Protein AF-M3A5V6-F1 (afdb_monomer)

Organism: NCBI:txid1244869

Mean predicted aligned error: 16.41 Å

pLDDT: mean 82.54, std 15.0, range [31.88, 97.88]

Sequence (691 aa):
MFAASHLSPSMDRTQSDDSEMDRLRGLFRLDDADAKRLGRLAAPLAATLPPSDHGLGRLLAGGLDAEALLRAREYGTALAARGIRARDVLAEQTATMESALRAVLAAHRIAPRAADDMASVLRAGMLHLDATLEAQTEAGLGRQNRSDLLDLTDMLEREIVGAVDVIGAQAQRLSSGAEQLDEVAERMRAMAGSVSASAVNTAEDVQTVAGATEELEVSSREIAHQVVQATELTGEATTKAGDASSRVGGLASISTDIRAALDLISRIAGQTRMLALNATIEAARAGEMGRGFAVVASEVKGLAQQTEHATGTISGQAQAIRQATEGVTGMVDSVGAIIGSINVIAGHVAAATEQQRAATAEITRSAARAAQCTREVASNANQVLAEAGTTTEIATRVKDLSQVVGRDIRDLHRRISVILRSSVVGDRRDSDRYPCAIGFQAMIGGQRVDGRTADLSPTGALLAMTVPAGTAPFEVRLDGIGTLRARVVTGSALGTHAAFEAPDEAASRAIAAAIAAEHGRDELFIQAARGAAARVSKAFEEALAACALDEADLFDVDYQPIAGSDPLQHLARFTPFAERAVPPLVEPARQADKRIVFCIAVDRNGYAPTHNPEFSQPQRPGEPEWNIAHCRNRRIFDDPAGLLAARNTKAHFIQLYNRDMGGQKVLLKEVDAPIQVRGRHWGAIRLALRQ

Solvent-accessible surface area (backbone atoms only — not comparable to full-atom values): 35304 Å² total; per-residue (Å²): 143,76,90,78,88,83,81,78,84,80,89,79,84,49,79,66,55,58,59,48,50,54,48,57,52,47,75,67,56,78,48,74,64,39,31,51,45,35,50,69,40,11,63,64,35,50,76,73,43,70,91,84,47,77,50,61,54,39,35,49,37,69,25,70,49,75,68,45,51,51,44,25,27,53,43,17,40,53,39,40,76,68,69,52,52,68,61,63,56,46,54,54,47,51,55,46,49,53,52,44,46,53,38,43,56,72,72,40,96,52,61,62,60,32,46,57,48,42,52,39,54,50,54,51,49,52,52,40,46,51,39,22,47,51,34,24,37,77,69,68,62,41,85,84,43,58,69,56,42,44,57,51,48,54,49,51,53,50,53,51,51,51,52,45,51,54,51,43,54,48,27,50,50,44,31,54,50,17,54,52,42,33,54,51,21,52,54,44,35,55,50,23,53,50,50,32,53,52,25,54,54,51,41,52,52,34,52,51,52,44,54,54,40,53,54,50,50,53,51,40,53,51,50,50,50,52,41,53,54,51,50,52,54,44,53,53,50,49,52,53,42,51,54,51,45,55,52,42,53,50,50,41,50,52,32,52,52,51,42,58,52,36,56,51,50,34,51,51,21,53,50,45,28,51,53,18,48,53,43,30,53,52,17,60,71,53,46,85,84,15,51,70,53,27,52,53,20,48,50,49,25,50,53,19,50,51,47,35,51,51,36,52,55,51,43,54,50,33,51,52,51,37,54,51,37,56,55,51,44,55,51,42,54,50,51,47,54,52,46,55,52,50,52,55,51,41,52,53,50,49,54,51,41,53,53,49,49,56,50,42,55,51,48,47,55,48,34,54,52,50,43,50,53,31,51,50,52,32,51,50,22,54,49,46,37,51,53,25,51,53,41,36,55,50,19,49,54,45,32,55,51,22,51,52,32,46,48,53,42,54,52,49,52,52,54,49,60,41,54,49,46,69,32,88,63,42,42,88,66,97,59,77,58,43,63,39,76,44,45,33,42,29,49,59,97,88,39,84,45,77,53,36,27,50,24,39,33,87,56,29,35,29,35,56,44,87,63,69,87,87,54,73,72,29,52,37,34,35,64,90,44,46,77,42,45,30,32,73,74,50,76,52,101,71,18,19,34,29,37,47,60,79,71,51,74,68,41,45,52,28,43,50,51,52,49,50,54,51,48,63,70,41,44,68,53,48,50,29,21,39,51,24,11,53,46,46,21,50,54,50,45,52,29,47,74,68,68,76,40,54,72,70,36,70,68,47,80,74,62,45,71,44,84,93,47,52,66,67,29,40,44,39,76,34,27,73,55,42,52,68,59,43,57,77,43,26,44,65,41,29,65,71,42,92,48,37,74,41,32,35,56,24,31,46,66,15,38,15,51,38,43,52,72,86,25,46,43,84,75,51,90,95,38,50,38,60,15,46,48,25,37,50,28,22,24,65,36,70,49,68,65,41,31,49,45,11,57,40,80,50,86,55,50,58,44,71,46,72,45,68,42,44,94,48,72,46,71,30,38,36,31,21,7,41,20,49,45,94,90,33,72,52,12,11,20,46,30,31,26,60,121

InterPro domains:
  IPR004089 Methyl-accepting chemotaxis protein (MCP) signalling domain [PF00015] (238-404)
  IPR004089 Methyl-accepting chemotaxis protein (MCP) signalling domain [PS50111] (170-392)
  IPR004089 Methyl-accepting chemotaxis protein (MCP) signalling domain [SM00283] (173-413)
  IPR009875 PilZ domain [PF07238] (427-513)

Secondary structure (DSSP, 8-state):
-------PPP----HHHHHHHHHHHHHH---HHHHHHHHHHHHHHHHHS-TT-SSHHHHHHH---HHHHHHHHHHHHHHHHTT--HHHHHHHHHHHHHHHHHHHHHH-SSHHHHHHHHHHHHHHHHHHHHHHHHHHHHTT-GGG-HHHHHHHHHHHHHHHHHHHHHHHHHHHHHHHHHHHHHHHHHHHHHHHHHHHHHHHHHHHHHHHHHHHHHHHHHHHHHHHHHHHHHHHHHHHHHHHHHHHHHHHHHHHHHHHHHHHHHHHHHHHHHHHHHHHHHHHHHHHHTGGGGHHHHHHHHHHHHHHHHHHHHHHHHHHHHHHHHHHHHHHHHHHHHHHHHHHHHHHHHHHHHHHHHHHHHHHHHHHHHHHHHHHHHHHHHHHHHHHHHHHHHHHHHHHHHHHHHHHHHHHHHHHHHHHHHHHHHSTTT---SSPPEE---EEEEEETTEEEEEEEEEEETTEEEESS---TTPPPEEEEETTTEEEEEEEEEEETTEEEEEESS--HHHHHHHHHHHHHHHHHHHHHHHHHHHHHHHHHHHHHHHHHTTSS-HHHHT----EE-TT-SSPPEE-TTHHHHHHHHHHHHHHHHTS-TTEEEEEEEETT-EES---GGGBPPPPTT-HHHHHHHB-TTEE--SHHHHHHHH--SS-EEEEEEEE-SS-EEEEEEEEEEEEETTEEEEEEEEEE--

Radius of gyration: 63.69 Å; Cα contacts (8 Å, |Δi|>4): 957; chains: 1; bounding box: 136×67×195 Å

Structure (mmCIF, N/CA/C/O backbone):
data_AF-M3A5V6-F1
#
_entry.id   AF-M3A5V6-F1
#
loop_
_atom_site.group_PDB
_atom_site.id
_atom_site.type_symbol
_atom_site.label_atom_id
_atom_site.label_alt_id
_atom_site.label_comp_id
_atom_site.label_asym_id
_atom_site.label_entity_id
_atom_site.label_seq_id
_atom_site.pdbx_PDB_ins_code
_atom_site.Cartn_x
_atom_site.Cartn_y
_atom_site.Cartn_z
_atom_site.occupancy
_atom_site.B_iso_or_equiv
_atom_site.auth_seq_id
_atom_site.auth_comp_id
_atom_site.auth_asym_id
_atom_site.auth_atom_id
_atom_site.pdbx_PDB_model_num
ATOM 1 N N . MET A 1 1 ? -1.815 6.820 -54.675 1.00 32.03 1 MET A N 1
ATOM 2 C CA . MET A 1 1 ? -2.778 5.815 -55.189 1.00 32.03 1 MET A CA 1
ATOM 3 C C . MET A 1 1 ? -2.616 5.712 -56.709 1.00 32.03 1 MET A C 1
ATOM 5 O O . MET A 1 1 ? -3.412 6.262 -57.459 1.00 32.03 1 MET A O 1
ATOM 9 N N . PHE A 1 2 ? -1.534 5.076 -57.170 1.00 38.47 2 PHE A N 1
ATOM 10 C CA . PHE A 1 2 ? -1.257 4.855 -58.594 1.00 38.47 2 PHE A CA 1
ATOM 11 C C . PHE A 1 2 ? -1.253 3.345 -58.860 1.00 38.47 2 PHE A C 1
ATOM 13 O O . PHE A 1 2 ? -0.515 2.603 -58.224 1.00 38.47 2 PHE A O 1
ATOM 20 N N . ALA A 1 3 ? -2.124 2.878 -59.756 1.00 34.66 3 ALA A N 1
ATOM 21 C CA . ALA A 1 3 ? -2.307 1.455 -60.028 1.00 34.66 3 ALA A CA 1
ATOM 22 C C . ALA A 1 3 ? -1.118 0.873 -60.821 1.00 34.66 3 ALA A C 1
ATOM 24 O O . ALA A 1 3 ? -0.911 1.178 -62.001 1.00 34.66 3 ALA A O 1
ATOM 25 N N . ALA A 1 4 ? -0.350 0.006 -60.162 1.00 38.19 4 ALA A N 1
ATOM 26 C CA . ALA A 1 4 ? 0.637 -0.892 -60.755 1.00 38.19 4 ALA A CA 1
ATOM 27 C C . ALA A 1 4 ? 0.049 -2.313 -60.833 1.00 38.19 4 ALA A C 1
ATOM 29 O O . ALA A 1 4 ? 0.517 -3.230 -60.176 1.00 38.19 4 ALA A O 1
ATOM 30 N N . SER A 1 5 ? -1.030 -2.503 -61.597 1.00 31.91 5 SER A N 1
ATOM 31 C CA . SER A 1 5 ? -1.817 -3.747 -61.562 1.00 31.91 5 SER A CA 1
ATOM 32 C C . SER A 1 5 ? -1.238 -4.932 -62.351 1.00 31.91 5 SER A C 1
ATOM 34 O O . SER A 1 5 ? -1.852 -5.993 -62.348 1.00 31.91 5 SER A O 1
ATOM 36 N N . HIS A 1 6 ? -0.075 -4.812 -63.002 1.00 35.88 6 HIS A N 1
ATOM 37 C CA . HIS A 1 6 ? 0.498 -5.899 -63.810 1.00 35.88 6 HIS A CA 1
ATOM 38 C C . HIS A 1 6 ? 2.034 -5.899 -63.793 1.00 35.88 6 HIS A C 1
ATOM 40 O O . HIS A 1 6 ? 2.667 -5.401 -64.718 1.00 35.88 6 HIS A O 1
ATOM 46 N N . LEU A 1 7 ? 2.641 -6.476 -62.755 1.00 39.06 7 LEU A N 1
ATOM 47 C CA . LEU A 1 7 ? 4.048 -6.892 -62.766 1.00 39.06 7 LEU A CA 1
ATOM 48 C C . LEU A 1 7 ? 4.104 -8.340 -62.260 1.00 39.06 7 LEU A C 1
ATOM 50 O O . LEU A 1 7 ? 3.813 -8.607 -61.097 1.00 39.06 7 LEU A O 1
ATOM 54 N N . SER A 1 8 ? 4.385 -9.280 -63.165 1.00 31.88 8 SER A N 1
ATOM 55 C CA . SER A 1 8 ? 4.759 -10.660 -62.824 1.00 31.88 8 SER A CA 1
ATOM 56 C C . SER A 1 8 ? 6.288 -10.751 -62.822 1.00 31.88 8 SER A C 1
ATOM 58 O O . SER A 1 8 ? 6.895 -10.175 -63.726 1.00 31.88 8 SER A O 1
ATOM 60 N N . PRO A 1 9 ? 6.918 -11.438 -61.855 1.00 34.66 9 PRO A N 1
ATOM 61 C CA . PRO A 1 9 ? 8.373 -11.516 -61.782 1.00 34.66 9 PRO A CA 1
ATOM 62 C C . PRO A 1 9 ? 8.906 -12.389 -62.927 1.00 34.66 9 PRO A C 1
ATOM 64 O O . PRO A 1 9 ? 8.460 -13.525 -63.101 1.00 34.66 9 PRO A O 1
ATOM 67 N N . SER A 1 10 ? 9.852 -11.882 -63.722 1.00 35.75 10 SER A N 1
ATOM 68 C CA . SER A 1 10 ? 10.621 -12.735 -64.634 1.00 35.75 10 SER A CA 1
ATOM 69 C C . SER A 1 10 ? 11.684 -13.486 -63.831 1.00 35.75 10 SER A C 1
ATOM 71 O O . SER A 1 10 ? 12.534 -12.866 -63.203 1.00 35.75 10 SER A O 1
ATOM 73 N N . MET A 1 11 ? 11.628 -14.819 -63.849 1.00 36.47 11 MET A N 1
ATOM 74 C CA . MET A 1 11 ? 12.446 -15.733 -63.036 1.00 36.47 11 MET A CA 1
ATOM 75 C C . MET A 1 11 ? 13.887 -15.976 -63.539 1.00 36.47 11 MET A C 1
ATOM 77 O O . MET A 1 11 ? 14.458 -17.017 -63.225 1.00 36.47 11 MET A O 1
ATOM 81 N N . ASP A 1 12 ? 14.504 -15.061 -64.289 1.00 38.72 12 ASP A N 1
ATOM 82 C CA . ASP A 1 12 ? 15.892 -15.251 -64.748 1.00 38.72 12 ASP A CA 1
ATOM 83 C C . ASP A 1 12 ? 16.869 -14.521 -63.816 1.00 38.72 12 ASP A C 1
ATOM 85 O O . ASP A 1 12 ? 17.119 -13.327 -63.959 1.00 38.72 12 ASP A O 1
ATOM 89 N N . ARG A 1 13 ? 17.392 -15.245 -62.815 1.00 40.81 13 ARG A N 1
ATOM 90 C CA . ARG A 1 13 ? 18.435 -14.744 -61.906 1.00 40.81 13 ARG A CA 1
ATOM 91 C C . ARG A 1 13 ? 19.774 -14.686 -62.630 1.00 40.81 13 ARG A C 1
ATOM 93 O O . ARG A 1 13 ? 20.259 -15.712 -63.110 1.00 40.81 13 ARG A O 1
ATOM 100 N N . THR A 1 14 ? 20.406 -13.518 -62.659 1.00 46.66 14 THR A N 1
ATOM 101 C CA . THR A 1 14 ? 21.767 -13.368 -63.181 1.00 46.66 14 THR A CA 1
ATOM 102 C C . THR A 1 14 ? 22.806 -13.430 -62.057 1.00 46.66 14 THR A C 1
ATOM 104 O O . THR A 1 14 ? 22.528 -13.139 -60.899 1.00 46.66 14 THR A O 1
ATOM 107 N N . GLN A 1 15 ? 24.054 -13.761 -62.397 1.00 37.62 15 GLN A N 1
ATOM 108 C CA . GLN A 1 15 ? 25.184 -13.768 -61.451 1.00 37.62 15 GLN A CA 1
ATOM 109 C C . GLN A 1 15 ? 25.490 -12.365 -60.871 1.00 37.62 15 GLN A C 1
ATOM 111 O O . GLN A 1 15 ? 26.105 -12.248 -59.812 1.00 37.62 15 GLN A O 1
ATOM 116 N N . SER A 1 16 ? 25.038 -11.306 -61.560 1.00 43.50 16 SER A N 1
ATOM 117 C CA . SER A 1 16 ? 25.067 -9.914 -61.093 1.00 43.50 16 SER A CA 1
ATOM 118 C C . SER A 1 16 ? 24.072 -9.682 -59.954 1.00 43.50 16 SER A C 1
ATOM 120 O O . SER A 1 16 ? 24.406 -9.000 -58.988 1.00 43.50 16 SER A O 1
ATOM 122 N N . ASP A 1 17 ? 22.890 -10.305 -60.024 1.00 43.22 17 ASP A N 1
ATOM 123 C CA . ASP A 1 17 ? 21.833 -10.145 -59.020 1.00 43.22 17 ASP A CA 1
ATOM 124 C C . ASP A 1 17 ? 22.229 -10.757 -57.670 1.00 43.22 17 ASP A C 1
ATOM 126 O O . ASP A 1 17 ? 21.975 -10.152 -56.631 1.00 43.22 17 ASP A O 1
ATOM 130 N N . ASP A 1 18 ? 22.920 -11.905 -57.663 1.00 44.09 18 ASP A N 1
ATOM 131 C CA . ASP A 1 18 ? 23.389 -12.568 -56.432 1.00 44.09 18 ASP A CA 1
ATOM 132 C C . ASP A 1 18 ? 24.517 -11.779 -55.729 1.00 44.09 18 ASP A C 1
ATOM 134 O O . ASP A 1 18 ? 24.504 -11.608 -54.507 1.00 44.09 18 ASP A O 1
ATOM 138 N N . SER A 1 19 ? 25.465 -11.231 -56.499 1.00 45.81 19 SER A N 1
ATOM 139 C CA . SER A 1 19 ? 26.539 -10.354 -55.998 1.00 45.81 19 SER A CA 1
ATOM 140 C C . SER A 1 19 ? 25.994 -9.065 -55.379 1.00 45.81 19 SER A C 1
ATOM 142 O O . SER A 1 19 ? 26.553 -8.528 -54.418 1.00 45.81 19 SER A O 1
ATOM 144 N N . GLU A 1 20 ? 24.934 -8.523 -55.964 1.00 42.81 20 GLU A N 1
ATOM 145 C CA . GLU A 1 20 ? 24.313 -7.280 -55.530 1.00 42.81 20 GLU A CA 1
ATOM 146 C C . GLU A 1 20 ? 23.364 -7.507 -54.346 1.00 42.81 20 GLU A C 1
ATOM 148 O O . GLU A 1 20 ? 23.308 -6.686 -53.426 1.00 42.81 20 GLU A O 1
ATOM 153 N N . MET A 1 21 ? 22.732 -8.683 -54.284 1.00 47.31 21 MET A N 1
ATOM 154 C CA . MET A 1 21 ? 22.006 -9.181 -53.116 1.00 47.31 21 MET A CA 1
ATOM 155 C C . MET A 1 21 ? 22.891 -9.231 -51.868 1.00 47.31 21 MET A C 1
ATOM 157 O O . MET A 1 21 ? 22.481 -8.763 -50.804 1.00 47.31 21 MET A O 1
ATOM 161 N N . ASP A 1 22 ? 24.105 -9.770 -51.976 1.00 48.66 22 ASP A N 1
ATOM 162 C CA . ASP A 1 22 ? 25.028 -9.852 -50.840 1.00 48.66 22 ASP A CA 1
ATOM 163 C C . ASP A 1 22 ? 25.586 -8.478 -50.436 1.00 48.66 22 ASP A C 1
ATOM 165 O O . ASP A 1 22 ? 25.797 -8.219 -49.244 1.00 48.66 22 ASP A O 1
ATOM 169 N N . ARG A 1 23 ? 25.713 -7.545 -51.391 1.00 52.69 23 ARG A N 1
ATOM 170 C CA . ARG A 1 23 ? 26.047 -6.136 -51.125 1.00 52.69 23 ARG A CA 1
ATOM 171 C C . ARG A 1 23 ? 24.932 -5.418 -50.355 1.00 52.69 23 ARG A C 1
ATOM 173 O O . ARG A 1 23 ? 25.220 -4.809 -49.323 1.00 52.69 23 ARG A O 1
ATOM 180 N N . LEU A 1 24 ? 23.675 -5.520 -50.797 1.00 43.88 24 LEU A N 1
ATOM 181 C CA . LEU A 1 24 ? 22.514 -4.892 -50.142 1.00 43.88 24 LEU A CA 1
ATOM 182 C C . LEU A 1 24 ? 22.230 -5.504 -48.758 1.00 43.88 24 LEU A C 1
ATOM 184 O O . LEU A 1 24 ? 21.986 -4.775 -47.793 1.00 43.88 24 LEU A O 1
ATOM 188 N N . ARG A 1 25 ? 22.373 -6.830 -48.613 1.00 48.84 25 ARG A N 1
ATOM 189 C CA . ARG A 1 25 ? 22.355 -7.522 -47.307 1.00 48.84 25 ARG A CA 1
ATOM 190 C C . ARG A 1 25 ? 23.464 -7.025 -46.376 1.00 48.84 25 ARG A C 1
ATOM 192 O O . ARG A 1 25 ? 23.258 -6.903 -45.166 1.00 48.84 25 ARG A O 1
ATOM 199 N N . GLY A 1 26 ? 24.646 -6.747 -46.925 1.00 45.19 26 GLY A N 1
ATOM 200 C CA . GLY A 1 26 ? 25.804 -6.246 -46.189 1.00 45.19 26 GLY A CA 1
ATOM 201 C C . GLY A 1 26 ? 25.651 -4.805 -45.696 1.00 45.19 26 GLY A C 1
ATOM 202 O O . GLY A 1 26 ? 26.044 -4.517 -44.563 1.00 45.19 26 GLY A O 1
ATOM 203 N N . LEU A 1 27 ? 25.060 -3.926 -46.512 1.00 42.84 27 LEU A N 1
ATOM 204 C CA . LEU A 1 27 ? 25.004 -2.483 -46.257 1.00 42.84 27 LEU A CA 1
ATOM 205 C C . LEU A 1 27 ? 24.099 -2.108 -45.069 1.00 42.84 27 LEU A C 1
ATOM 207 O O . LEU A 1 27 ? 24.446 -1.211 -44.304 1.00 42.84 27 LEU A O 1
ATOM 211 N N . PHE A 1 28 ? 22.993 -2.827 -44.854 1.00 44.28 28 PHE A N 1
ATOM 212 C CA . PHE A 1 28 ? 21.975 -2.409 -43.878 1.00 44.28 28 PHE A CA 1
ATOM 213 C C . PHE A 1 28 ? 21.583 -3.449 -42.828 1.00 44.28 28 PHE A C 1
ATOM 215 O O . PHE A 1 28 ? 20.774 -3.112 -41.972 1.00 44.28 28 PHE A O 1
ATOM 222 N N . ARG A 1 29 ? 22.157 -4.668 -42.875 1.00 48.62 29 ARG A N 1
ATOM 223 C CA . ARG A 1 29 ? 21.775 -5.862 -42.083 1.00 48.62 29 ARG A CA 1
ATOM 224 C C . ARG A 1 29 ? 20.543 -5.695 -41.196 1.00 48.62 29 ARG A C 1
ATOM 226 O O . ARG A 1 29 ? 20.648 -5.265 -40.047 1.00 48.62 29 ARG A O 1
ATOM 233 N N . LEU A 1 30 ? 19.438 -6.197 -41.713 1.00 50.69 30 LEU A N 1
ATOM 234 C CA . LEU A 1 30 ? 18.385 -6.748 -40.882 1.00 50.69 30 LEU A CA 1
ATOM 235 C C . LEU A 1 30 ? 18.972 -7.990 -40.231 1.00 50.69 30 LEU A C 1
ATOM 237 O O . LEU A 1 30 ? 19.496 -8.864 -40.927 1.00 50.69 30 LEU A O 1
ATOM 241 N N . ASP A 1 31 ? 18.960 -8.035 -38.913 1.00 50.97 31 ASP A N 1
ATOM 242 C CA . ASP A 1 31 ? 19.251 -9.273 -38.211 1.00 50.97 31 ASP A CA 1
ATOM 243 C C . ASP A 1 31 ? 17.985 -10.150 -38.151 1.00 50.97 31 ASP A C 1
ATOM 245 O O . ASP A 1 31 ? 16.866 -9.721 -38.459 1.00 50.97 31 ASP A O 1
ATOM 249 N N . ASP A 1 32 ? 18.143 -11.411 -37.748 1.00 57.34 32 ASP A N 1
ATOM 250 C CA . ASP A 1 32 ? 17.003 -12.310 -37.536 1.00 57.34 32 ASP A CA 1
ATOM 251 C C . ASP A 1 32 ? 16.009 -11.746 -36.506 1.00 57.34 32 ASP A C 1
ATOM 253 O O . ASP A 1 32 ? 14.840 -12.142 -36.483 1.00 57.34 32 ASP A O 1
ATOM 257 N N . ALA A 1 33 ? 16.451 -10.837 -35.631 1.00 59.25 33 ALA A N 1
ATOM 258 C CA . ALA A 1 33 ? 15.593 -10.196 -34.649 1.00 59.25 33 ALA A CA 1
ATOM 259 C C . ALA A 1 33 ? 14.690 -9.135 -35.297 1.00 59.25 33 ALA A C 1
ATOM 261 O O . ALA A 1 33 ? 13.512 -9.088 -34.958 1.00 59.25 33 ALA A O 1
ATOM 262 N N . ASP A 1 34 ? 15.184 -8.353 -36.252 1.00 60.34 34 ASP A N 1
ATOM 263 C CA . ASP A 1 34 ? 14.432 -7.392 -37.057 1.00 60.34 34 ASP A CA 1
ATOM 264 C C . ASP A 1 34 ? 13.407 -8.116 -37.925 1.00 60.34 34 ASP A C 1
ATOM 266 O O . ASP A 1 34 ? 12.227 -7.762 -37.910 1.00 60.34 34 ASP A O 1
ATOM 270 N N . ALA A 1 35 ? 13.815 -9.196 -38.599 1.00 64.69 35 ALA A N 1
ATOM 271 C CA . ALA A 1 35 ? 12.905 -10.032 -39.379 1.00 64.69 35 ALA A CA 1
ATOM 272 C C . ALA A 1 35 ? 11.796 -10.640 -38.500 1.00 64.69 35 ALA A C 1
ATOM 274 O O . ALA A 1 35 ? 10.615 -10.588 -38.852 1.00 64.69 35 ALA A O 1
ATOM 275 N N . LYS A 1 36 ? 12.140 -11.151 -37.307 1.00 68.00 36 LYS A N 1
ATOM 276 C CA . LYS A 1 36 ? 11.154 -11.653 -36.331 1.00 68.00 36 LYS A CA 1
ATOM 277 C C . LYS A 1 36 ? 10.245 -10.548 -35.797 1.00 68.00 36 LYS A C 1
ATOM 279 O O . LYS A 1 36 ? 9.045 -10.777 -35.649 1.00 68.00 36 LYS A O 1
ATOM 284 N N . ARG A 1 37 ? 10.785 -9.368 -35.479 1.00 72.25 37 ARG A N 1
ATOM 285 C CA . ARG A 1 37 ? 10.015 -8.219 -34.977 1.00 72.25 37 ARG A CA 1
ATOM 286 C C . ARG A 1 37 ? 9.009 -7.753 -36.017 1.00 72.25 37 ARG A C 1
ATOM 288 O O . ARG A 1 37 ? 7.819 -7.713 -35.720 1.00 72.25 37 ARG A O 1
ATOM 295 N N . LEU A 1 38 ? 9.460 -7.527 -37.245 1.00 70.50 38 LEU A N 1
ATOM 296 C CA . LEU A 1 38 ? 8.605 -7.149 -38.367 1.00 70.50 38 LEU A CA 1
ATOM 297 C C . LEU A 1 38 ? 7.575 -8.233 -38.691 1.00 70.50 38 LEU A C 1
ATOM 299 O O . LEU A 1 38 ? 6.412 -7.912 -38.899 1.00 70.50 38 LEU A O 1
ATOM 303 N N . GLY A 1 39 ? 7.944 -9.514 -38.604 1.00 71.56 39 GLY A N 1
ATOM 304 C CA . GLY A 1 39 ? 6.996 -10.625 -38.723 1.00 71.56 39 GLY A CA 1
ATOM 305 C C . GLY A 1 39 ? 5.876 -10.593 -37.672 1.00 71.56 39 GLY A C 1
ATOM 306 O O . GLY A 1 39 ? 4.728 -10.890 -37.990 1.00 71.56 39 GLY A O 1
ATOM 307 N N . ARG A 1 40 ? 6.161 -10.173 -36.429 1.00 76.19 40 ARG A N 1
ATOM 308 C CA . ARG A 1 40 ? 5.119 -9.964 -35.398 1.00 76.19 40 ARG A CA 1
ATOM 309 C C . ARG A 1 40 ? 4.255 -8.736 -35.677 1.00 76.19 40 ARG A C 1
ATOM 311 O O . ARG A 1 40 ? 3.070 -8.739 -35.350 1.00 76.19 40 ARG A O 1
ATOM 318 N N . LEU A 1 41 ? 4.846 -7.694 -36.255 1.00 72.56 41 LEU A N 1
ATOM 319 C CA . LEU A 1 41 ? 4.162 -6.446 -36.594 1.00 72.56 41 LEU A CA 1
ATOM 320 C C . LEU A 1 41 ? 3.384 -6.534 -37.914 1.00 72.56 41 LEU A C 1
ATOM 322 O O . LEU A 1 41 ? 2.554 -5.671 -38.179 1.00 72.56 41 LEU A O 1
ATOM 326 N N . ALA A 1 42 ? 3.597 -7.580 -38.712 1.00 74.06 42 ALA A N 1
ATOM 327 C CA . ALA A 1 42 ? 2.987 -7.761 -40.024 1.00 74.06 42 ALA A CA 1
ATOM 328 C C . ALA A 1 42 ? 1.459 -7.602 -40.004 1.00 74.06 42 ALA A C 1
ATOM 330 O O . ALA A 1 42 ? 0.908 -6.858 -40.807 1.00 74.06 42 ALA A O 1
ATOM 331 N N . ALA A 1 43 ? 0.769 -8.240 -39.052 1.00 74.44 43 ALA A N 1
ATOM 332 C CA . ALA A 1 43 ? -0.687 -8.144 -38.923 1.00 74.44 43 ALA A CA 1
ATOM 333 C C . ALA A 1 43 ? -1.186 -6.732 -38.532 1.00 74.44 43 ALA A C 1
ATOM 335 O O . ALA A 1 43 ? -2.049 -6.205 -39.237 1.00 74.44 43 ALA A O 1
ATOM 336 N N . PRO A 1 44 ? -0.678 -6.083 -37.459 1.00 75.56 44 PRO A N 1
ATOM 337 C CA . PRO A 1 44 ? -1.098 -4.721 -37.122 1.00 75.56 44 PRO A CA 1
ATOM 338 C C . PRO A 1 44 ? -0.723 -3.688 -38.196 1.00 75.56 44 PRO A C 1
ATOM 340 O O . PRO A 1 44 ? -1.512 -2.776 -38.450 1.00 75.56 44 PRO A O 1
ATOM 343 N N . LEU A 1 45 ? 0.420 -3.852 -38.871 1.00 75.69 45 LEU A N 1
ATOM 344 C CA . LEU A 1 45 ? 0.837 -2.997 -39.986 1.00 75.69 45 LEU A CA 1
ATOM 345 C C . LEU A 1 45 ? -0.056 -3.202 -41.219 1.00 75.69 45 LEU A C 1
ATOM 347 O O . LEU A 1 45 ? -0.535 -2.230 -41.793 1.00 75.69 45 LEU A O 1
ATOM 351 N N . ALA A 1 46 ? -0.371 -4.444 -41.595 1.00 73.62 46 ALA A N 1
ATOM 352 C CA . ALA A 1 46 ? -1.260 -4.740 -42.723 1.00 73.62 46 ALA A CA 1
ATOM 353 C C . ALA A 1 46 ? -2.695 -4.220 -42.524 1.00 73.62 46 ALA A C 1
ATOM 355 O O . ALA A 1 46 ? -3.379 -3.919 -43.497 1.00 73.62 46 ALA A O 1
ATOM 356 N N . ALA A 1 47 ? -3.157 -4.103 -41.275 1.00 74.94 47 ALA A N 1
ATOM 357 C CA . ALA A 1 47 ? -4.478 -3.559 -40.956 1.00 74.94 47 ALA A CA 1
ATOM 358 C C . ALA A 1 47 ? -4.571 -2.031 -41.124 1.00 74.94 47 ALA A C 1
ATOM 360 O O . ALA A 1 47 ? -5.672 -1.492 -41.229 1.00 74.94 47 ALA A O 1
ATOM 361 N N . THR A 1 48 ? -3.434 -1.331 -41.113 1.00 72.06 48 THR A N 1
ATOM 362 C CA . THR A 1 48 ? -3.358 0.139 -41.177 1.00 72.06 48 THR A CA 1
ATOM 363 C C . THR A 1 48 ? -2.799 0.653 -42.500 1.00 72.06 48 THR A C 1
ATOM 365 O O . THR A 1 48 ? -3.177 1.739 -42.937 1.00 72.06 48 THR A O 1
ATOM 368 N N . LEU A 1 49 ? -1.924 -0.112 -43.150 1.00 71.19 49 LEU A N 1
ATOM 369 C CA . LEU A 1 49 ? -1.309 0.251 -44.422 1.00 71.19 49 LEU A CA 1
ATOM 370 C C . LEU A 1 49 ? -2.234 -0.087 -45.609 1.00 71.19 49 LEU A C 1
ATOM 372 O O . LEU A 1 49 ? -2.957 -1.084 -45.574 1.00 71.19 49 LEU A O 1
ATOM 376 N N . PRO A 1 50 ? -2.245 0.728 -46.680 1.00 61.22 50 PRO A N 1
ATOM 377 C CA . PRO A 1 50 ? -3.145 0.523 -47.811 1.00 61.22 50 PRO A CA 1
ATOM 378 C C . PRO A 1 50 ? -2.851 -0.800 -48.561 1.00 61.22 50 PRO A C 1
ATOM 380 O O . PRO A 1 50 ? -1.707 -1.052 -48.936 1.00 61.22 50 PRO A O 1
ATOM 383 N N . PRO A 1 51 ? -3.870 -1.629 -48.878 1.00 49.47 51 PRO A N 1
ATOM 384 C CA . PRO A 1 51 ? -3.694 -2.967 -49.469 1.00 49.47 51 PRO A CA 1
ATOM 385 C C . PRO A 1 51 ? -3.165 -2.971 -50.915 1.00 49.47 51 PRO A C 1
ATOM 387 O O . PRO A 1 51 ? -2.791 -4.018 -51.440 1.00 49.47 51 PRO A O 1
ATOM 390 N N . SER A 1 52 ? -3.141 -1.811 -51.575 1.00 47.41 52 SER A N 1
ATOM 391 C CA . SER A 1 52 ? -2.621 -1.618 -52.933 1.00 47.41 52 SER A CA 1
ATOM 392 C C . SER A 1 52 ? -1.118 -1.316 -52.989 1.00 47.41 52 SER A C 1
ATOM 394 O O . SER A 1 52 ? -0.611 -1.035 -54.071 1.00 47.41 52 SER A O 1
ATOM 396 N N . ASP A 1 53 ? -0.418 -1.305 -51.852 1.00 53.81 53 ASP A N 1
ATOM 397 C CA . ASP A 1 53 ? 0.991 -0.924 -51.797 1.00 53.81 53 ASP A CA 1
ATOM 398 C C . ASP A 1 53 ? 1.889 -2.031 -52.385 1.00 53.81 53 ASP A C 1
ATOM 400 O O . ASP A 1 53 ? 1.769 -3.218 -52.060 1.00 53.81 53 ASP A O 1
ATOM 404 N N . HIS A 1 54 ? 2.751 -1.662 -53.330 1.00 55.84 54 HIS A N 1
ATOM 405 C CA . HIS A 1 54 ? 3.760 -2.543 -53.931 1.00 55.84 54 HIS A CA 1
ATOM 406 C C . HIS A 1 54 ? 5.186 -2.145 -53.522 1.00 55.84 54 HIS A C 1
ATOM 408 O O . HIS A 1 54 ? 6.123 -2.837 -53.912 1.00 55.84 54 HIS A O 1
ATOM 414 N N . GLY A 1 55 ? 5.328 -1.087 -52.713 1.00 67.88 55 GLY A N 1
ATOM 415 C CA . GLY A 1 55 ? 6.581 -0.609 -52.141 1.00 67.88 55 GLY A CA 1
ATOM 416 C C . GLY A 1 55 ? 6.708 -0.946 -50.651 1.00 67.88 55 GLY A C 1
ATOM 417 O O . GLY A 1 55 ? 6.601 -2.106 -50.241 1.00 67.88 55 GLY A O 1
ATOM 418 N N . LEU A 1 56 ? 6.940 0.077 -49.821 1.00 69.50 56 LEU A N 1
ATOM 419 C CA . LEU A 1 56 ? 7.339 -0.075 -48.419 1.00 69.50 56 LEU A CA 1
ATOM 420 C C . LEU A 1 56 ? 6.294 -0.815 -47.568 1.00 69.50 56 LEU A C 1
ATOM 422 O O . LEU A 1 56 ? 6.661 -1.646 -46.739 1.00 69.50 56 LEU A O 1
ATOM 426 N N . GLY A 1 57 ? 4.996 -0.585 -47.775 1.00 68.12 57 GLY A N 1
ATOM 427 C CA . GLY A 1 57 ? 3.963 -1.225 -46.965 1.00 68.12 57 GLY A CA 1
ATOM 428 C C . GLY A 1 57 ? 3.878 -2.735 -47.175 1.00 68.12 57 GLY A C 1
ATOM 429 O O . GLY A 1 57 ? 3.619 -3.476 -46.227 1.00 68.12 57 GLY A O 1
ATOM 430 N N . ARG A 1 58 ? 4.198 -3.221 -48.381 1.00 71.38 5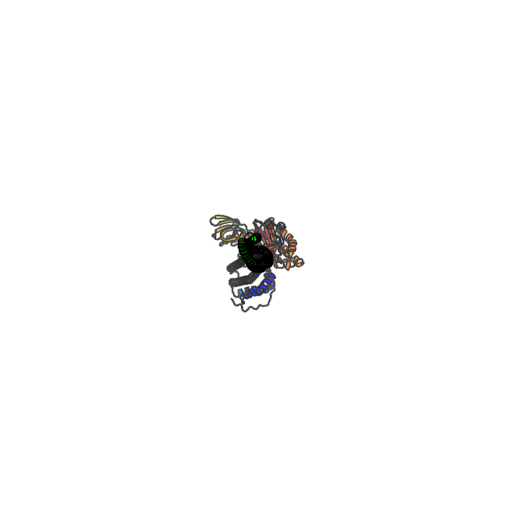8 ARG A N 1
ATOM 431 C CA . ARG A 1 58 ? 4.270 -4.660 -48.673 1.00 71.38 58 ARG A CA 1
ATOM 432 C C . ARG A 1 58 ? 5.482 -5.315 -48.020 1.00 71.38 58 ARG A C 1
ATOM 434 O O . ARG A 1 58 ? 5.384 -6.447 -47.560 1.00 71.38 58 ARG A O 1
ATOM 441 N N . LEU A 1 59 ? 6.598 -4.594 -47.958 1.00 71.19 59 LEU A N 1
ATOM 442 C CA . LEU A 1 59 ? 7.821 -5.022 -47.281 1.00 71.19 59 LEU A CA 1
ATOM 443 C C . LEU A 1 59 ? 7.627 -5.073 -45.754 1.00 71.19 59 LEU A C 1
ATOM 445 O O . LEU A 1 59 ? 8.028 -6.033 -45.102 1.00 71.19 59 LEU A O 1
ATOM 449 N N . LEU A 1 60 ? 6.922 -4.093 -45.189 1.00 71.62 60 LEU A N 1
ATOM 450 C CA . LEU A 1 60 ? 6.575 -4.060 -43.766 1.00 71.62 60 LEU A CA 1
ATOM 451 C C . LEU A 1 60 ? 5.531 -5.125 -43.371 1.00 71.62 60 LEU A C 1
ATOM 453 O O . LEU A 1 60 ? 5.620 -5.687 -42.282 1.00 71.62 60 LEU A O 1
ATOM 457 N N . ALA A 1 61 ? 4.568 -5.431 -44.247 1.00 66.94 61 ALA A N 1
ATOM 458 C CA . ALA A 1 61 ? 3.524 -6.435 -44.009 1.00 66.94 61 ALA A CA 1
ATOM 459 C C . ALA A 1 61 ? 3.937 -7.879 -44.368 1.00 66.94 61 ALA A C 1
ATOM 461 O O . ALA A 1 61 ? 3.359 -8.828 -43.845 1.00 66.94 61 ALA A O 1
ATOM 462 N N . GLY A 1 62 ? 4.901 -8.059 -45.276 1.00 62.16 62 GLY A N 1
ATOM 463 C CA . GLY A 1 62 ? 5.339 -9.364 -45.791 1.00 62.16 62 GLY A CA 1
ATOM 464 C C . GLY A 1 62 ? 6.586 -9.941 -45.119 1.00 62.16 62 GLY A C 1
ATOM 465 O O . GLY A 1 62 ? 6.923 -11.094 -45.375 1.00 62.16 62 GLY A O 1
ATOM 466 N N . GLY A 1 63 ? 7.249 -9.166 -44.256 1.00 57.47 63 GLY A N 1
ATOM 467 C CA . GLY A 1 63 ? 8.544 -9.515 -43.675 1.00 57.47 63 GLY A CA 1
ATOM 468 C C . GLY A 1 63 ? 9.719 -9.035 -44.534 1.00 57.47 63 GLY A C 1
ATOM 469 O O . GLY A 1 63 ? 9.586 -8.775 -45.729 1.00 57.47 63 GLY A O 1
ATOM 470 N N . LEU A 1 64 ? 10.883 -8.890 -43.896 1.00 57.06 64 LEU A N 1
ATOM 471 C CA . LEU A 1 64 ? 12.087 -8.345 -44.516 1.00 57.06 64 LEU A CA 1
ATOM 472 C C . LEU A 1 64 ? 13.083 -9.450 -44.850 1.00 57.06 64 LEU A C 1
ATOM 474 O O . LEU A 1 64 ? 13.841 -9.906 -43.998 1.00 57.06 64 LEU A O 1
ATOM 478 N N . ASP A 1 65 ? 13.053 -9.878 -46.109 1.00 58.34 65 ASP A N 1
ATOM 479 C CA . ASP A 1 65 ? 13.966 -10.858 -46.687 1.00 58.34 65 ASP A CA 1
ATOM 480 C C . ASP A 1 65 ? 14.680 -10.298 -47.931 1.00 58.34 65 ASP A C 1
ATOM 482 O O . ASP A 1 65 ? 14.453 -9.172 -48.379 1.00 58.34 65 ASP A O 1
ATOM 486 N N . ALA A 1 66 ? 15.602 -11.081 -48.489 1.00 53.03 66 ALA A N 1
ATOM 487 C CA . ALA A 1 66 ? 16.369 -10.678 -49.668 1.00 53.03 66 ALA A CA 1
ATOM 488 C C . ALA A 1 66 ? 15.491 -10.465 -50.910 1.00 53.03 66 ALA A C 1
ATOM 490 O O . ALA A 1 66 ? 15.799 -9.639 -51.766 1.00 53.03 66 ALA A O 1
ATOM 491 N N . GLU A 1 67 ? 14.375 -11.185 -50.982 1.00 59.97 67 GLU A N 1
ATOM 492 C CA . GLU A 1 67 ? 13.402 -11.072 -52.058 1.00 59.97 67 GLU A CA 1
ATOM 493 C C . GLU A 1 67 ? 12.589 -9.774 -51.929 1.00 59.97 67 GLU A C 1
ATOM 495 O O . GLU A 1 67 ? 12.179 -9.192 -52.928 1.00 59.97 67 GLU A O 1
ATOM 500 N N . ALA A 1 68 ? 12.381 -9.265 -50.714 1.00 62.94 68 ALA A N 1
ATOM 501 C CA . ALA A 1 68 ? 11.770 -7.965 -50.452 1.00 62.94 68 ALA A CA 1
ATOM 502 C C . ALA A 1 68 ? 12.659 -6.800 -50.926 1.00 62.94 68 ALA A C 1
ATOM 504 O O . ALA A 1 68 ? 12.141 -5.791 -51.401 1.00 62.94 68 ALA A O 1
ATOM 505 N N . LEU A 1 69 ? 13.986 -6.949 -50.869 1.00 59.59 69 LEU A N 1
ATOM 506 C CA . LEU A 1 69 ? 14.938 -5.936 -51.349 1.00 59.59 69 LEU A CA 1
ATOM 507 C C . LEU A 1 69 ? 15.045 -5.880 -52.867 1.00 59.59 69 LEU A C 1
ATOM 509 O O . LEU A 1 69 ? 15.051 -4.793 -53.441 1.00 59.59 69 LEU A O 1
ATOM 513 N N . LEU A 1 70 ? 15.065 -7.044 -53.515 1.00 63.41 70 LEU A N 1
ATOM 514 C CA . LEU A 1 70 ? 14.949 -7.135 -54.970 1.00 63.41 70 LEU A CA 1
ATOM 515 C C . LEU A 1 70 ? 13.653 -6.473 -55.445 1.00 63.41 70 LEU A C 1
ATOM 517 O O . LEU A 1 70 ? 13.694 -5.609 -56.316 1.00 63.41 70 LEU A O 1
ATOM 521 N N . ARG A 1 71 ? 12.531 -6.768 -54.777 1.00 71.38 71 ARG A N 1
ATOM 522 C CA . ARG A 1 71 ? 11.240 -6.118 -55.043 1.00 71.38 71 ARG A CA 1
ATOM 523 C C . ARG A 1 71 ? 11.287 -4.601 -54.848 1.00 71.38 71 ARG A C 1
ATOM 525 O O . ARG A 1 71 ? 10.710 -3.882 -55.655 1.00 71.38 71 ARG A O 1
ATOM 532 N N . ALA A 1 72 ? 11.986 -4.097 -53.827 1.00 70.06 72 ALA A N 1
ATOM 533 C CA . ALA A 1 72 ? 12.167 -2.657 -53.623 1.00 70.06 72 ALA A CA 1
ATOM 534 C C . ALA A 1 72 ? 12.932 -2.006 -54.789 1.00 70.06 72 ALA A C 1
ATOM 536 O O . ALA A 1 72 ? 12.546 -0.946 -55.282 1.00 70.06 72 ALA A O 1
ATOM 537 N N . ARG A 1 73 ? 13.986 -2.656 -55.289 1.00 69.00 73 ARG A N 1
ATOM 538 C CA . ARG A 1 73 ? 14.744 -2.155 -56.440 1.00 69.00 73 ARG A CA 1
ATOM 539 C C . ARG A 1 73 ? 13.944 -2.232 -57.740 1.00 69.00 73 ARG A C 1
ATOM 541 O O . ARG A 1 73 ? 13.901 -1.248 -58.473 1.00 69.00 73 ARG A O 1
ATOM 548 N N . GLU A 1 74 ? 13.276 -3.355 -58.002 1.00 71.75 74 GLU A N 1
ATOM 549 C CA . GLU A 1 74 ? 12.355 -3.540 -59.135 1.00 71.75 74 GLU A CA 1
ATOM 550 C C . GLU A 1 74 ? 11.229 -2.501 -59.124 1.00 71.75 74 GLU A C 1
ATOM 552 O O . GLU A 1 74 ? 10.844 -1.964 -60.162 1.00 71.75 74 GLU A O 1
ATOM 557 N N . TYR A 1 75 ? 10.720 -2.173 -57.936 1.00 75.25 75 TYR A N 1
ATOM 558 C CA . TYR A 1 75 ? 9.763 -1.091 -57.751 1.00 75.25 75 TYR A CA 1
ATOM 559 C C . TYR A 1 75 ? 10.381 0.255 -58.155 1.00 75.25 75 TYR A C 1
ATOM 561 O O . TYR A 1 75 ? 9.797 0.987 -58.955 1.00 75.25 75 TYR A O 1
ATOM 569 N N . GLY A 1 76 ? 11.594 0.558 -57.684 1.00 71.25 76 GLY A N 1
ATOM 570 C CA . GLY A 1 76 ? 12.342 1.762 -58.057 1.00 71.25 76 GLY A CA 1
ATOM 571 C C . GLY A 1 76 ? 12.587 1.896 -59.566 1.00 71.25 76 GLY A C 1
ATOM 572 O O . GLY A 1 76 ? 12.317 2.959 -60.132 1.00 71.25 76 GLY A O 1
ATOM 573 N N . THR A 1 77 ? 13.035 0.827 -60.234 1.00 73.25 77 THR A N 1
ATOM 574 C CA . THR A 1 77 ? 13.275 0.802 -61.689 1.00 73.25 77 THR A CA 1
ATOM 575 C C . THR A 1 77 ? 11.974 0.911 -62.485 1.00 73.25 77 THR A C 1
ATOM 577 O O . THR A 1 77 ? 11.915 1.661 -63.462 1.00 73.25 77 THR A O 1
ATOM 580 N N . ALA A 1 78 ? 10.898 0.246 -62.052 1.00 74.00 78 ALA A N 1
ATOM 581 C CA . ALA A 1 78 ? 9.583 0.337 -62.687 1.00 74.00 78 ALA A CA 1
ATOM 582 C C . ALA A 1 78 ? 8.984 1.749 -62.591 1.00 74.00 78 ALA A C 1
ATOM 584 O O . ALA A 1 78 ? 8.394 2.249 -63.553 1.00 74.00 78 ALA A O 1
ATOM 585 N N . LEU A 1 79 ? 9.152 2.419 -61.449 1.00 73.00 79 LEU A N 1
ATOM 586 C CA . LEU A 1 79 ? 8.748 3.813 -61.272 1.00 73.00 79 LEU A CA 1
ATOM 587 C C . LEU A 1 79 ? 9.560 4.749 -62.180 1.00 73.00 79 LEU A C 1
ATOM 589 O O . LEU A 1 79 ? 8.984 5.638 -62.813 1.00 73.00 79 LEU A O 1
ATOM 593 N N . ALA A 1 80 ? 10.871 4.515 -62.299 1.00 70.62 80 ALA A N 1
ATOM 594 C CA . ALA A 1 80 ? 11.761 5.297 -63.156 1.00 70.62 80 ALA A CA 1
ATOM 595 C C . ALA A 1 80 ? 11.378 5.160 -64.637 1.00 70.62 80 ALA A C 1
ATOM 597 O O . ALA A 1 80 ? 11.253 6.160 -65.343 1.00 70.62 80 ALA A O 1
ATOM 598 N N . ALA A 1 81 ? 11.088 3.935 -65.089 1.00 76.12 81 ALA A N 1
ATOM 599 C CA . ALA A 1 81 ? 10.631 3.649 -66.450 1.00 76.12 81 ALA A CA 1
ATOM 600 C C . ALA A 1 81 ? 9.307 4.354 -66.807 1.00 76.12 81 ALA A C 1
ATOM 602 O O . ALA A 1 81 ? 9.036 4.623 -67.976 1.00 76.12 81 ALA A O 1
ATOM 603 N N . ARG A 1 82 ? 8.485 4.687 -65.803 1.00 75.75 82 ARG A N 1
ATOM 604 C CA . ARG A 1 82 ? 7.224 5.432 -65.961 1.00 75.75 82 ARG A CA 1
ATOM 605 C C . ARG A 1 82 ? 7.395 6.950 -65.848 1.00 75.75 82 ARG A C 1
ATOM 607 O O . ARG A 1 82 ? 6.399 7.668 -65.896 1.00 75.75 82 ARG A O 1
ATOM 614 N N . GLY A 1 83 ? 8.624 7.444 -65.683 1.00 70.19 83 GLY A N 1
ATOM 615 C CA . GLY A 1 83 ? 8.914 8.867 -65.500 1.00 70.19 83 GLY A CA 1
ATOM 616 C C . GLY A 1 83 ? 8.403 9.437 -64.173 1.00 70.19 83 GLY A C 1
ATOM 617 O O . GLY A 1 83 ? 8.288 10.656 -64.036 1.00 70.19 83 GLY A O 1
ATOM 618 N N . ILE A 1 84 ? 8.072 8.580 -63.199 1.00 72.25 84 ILE A N 1
ATOM 619 C CA . ILE A 1 84 ? 7.690 9.022 -61.857 1.00 72.25 84 ILE A CA 1
ATOM 620 C C . ILE A 1 84 ? 8.953 9.530 -61.173 1.00 72.25 84 ILE A C 1
ATOM 622 O O . ILE A 1 84 ? 9.951 8.820 -61.070 1.00 72.25 84 ILE A O 1
ATOM 626 N N . ARG A 1 85 ? 8.915 10.785 -60.725 1.00 65.19 85 ARG A N 1
ATOM 627 C CA . ARG A 1 85 ? 10.077 11.438 -60.122 1.00 65.19 85 ARG A CA 1
ATOM 628 C C . ARG A 1 85 ? 10.325 10.892 -58.726 1.00 65.19 85 ARG A C 1
ATOM 630 O O . ARG A 1 85 ? 9.375 10.660 -57.980 1.00 65.19 85 ARG A O 1
ATOM 637 N N . ALA A 1 86 ? 11.593 10.826 -58.325 1.00 64.06 86 ALA A N 1
ATOM 638 C CA . ALA A 1 86 ? 11.986 10.351 -56.998 1.00 64.06 86 ALA A CA 1
ATOM 639 C C . ALA A 1 86 ? 11.265 11.087 -55.853 1.00 64.06 86 ALA A C 1
ATOM 641 O O . ALA A 1 86 ? 10.909 10.456 -54.866 1.00 64.06 86 ALA A O 1
ATOM 642 N N . ARG A 1 87 ? 10.966 12.387 -56.004 1.00 63.06 87 ARG A N 1
ATOM 643 C CA . ARG A 1 87 ? 10.193 13.172 -55.021 1.00 63.06 87 ARG A CA 1
ATOM 644 C C . ARG A 1 87 ? 8.805 12.594 -54.720 1.00 63.06 87 ARG A C 1
ATOM 646 O O . ARG A 1 87 ? 8.352 12.628 -53.583 1.00 63.06 87 ARG A O 1
ATOM 653 N N . ASP A 1 88 ? 8.135 12.065 -55.744 1.00 68.12 88 ASP A N 1
ATOM 654 C CA . ASP A 1 88 ? 6.771 11.554 -55.635 1.00 68.12 88 ASP A CA 1
ATOM 655 C C . ASP A 1 88 ? 6.807 10.141 -54.996 1.00 68.12 88 ASP A C 1
ATOM 657 O O . ASP A 1 88 ? 5.939 9.800 -54.196 1.00 68.12 88 ASP A O 1
ATOM 661 N N . VAL A 1 89 ? 7.881 9.375 -55.249 1.00 69.12 89 VAL A N 1
ATOM 662 C CA . VAL A 1 89 ? 8.202 8.090 -54.586 1.00 69.12 89 VAL A CA 1
ATOM 663 C C . VAL A 1 89 ? 8.539 8.288 -53.105 1.00 69.12 89 VAL A C 1
ATOM 665 O O . VAL A 1 89 ? 8.084 7.539 -52.244 1.00 69.12 89 VAL A O 1
ATOM 668 N N . LEU A 1 90 ? 9.322 9.320 -52.796 1.00 64.38 90 LEU A N 1
ATOM 669 C CA . LEU A 1 90 ? 9.700 9.679 -51.432 1.00 64.38 90 LEU A CA 1
ATOM 670 C C . LEU A 1 90 ? 8.497 10.108 -50.597 1.00 64.38 90 LEU A C 1
ATOM 672 O O . LEU A 1 90 ? 8.350 9.653 -49.469 1.00 64.38 90 LEU A O 1
ATOM 676 N N . ALA A 1 91 ? 7.629 10.963 -51.144 1.00 67.19 91 ALA A N 1
ATOM 677 C CA . ALA A 1 91 ? 6.426 11.407 -50.448 1.00 67.19 91 ALA A CA 1
ATOM 678 C C . ALA A 1 91 ? 5.522 10.221 -50.064 1.00 67.19 91 ALA A C 1
ATOM 680 O O . ALA A 1 91 ? 4.996 10.172 -48.952 1.00 67.19 91 ALA A O 1
ATOM 681 N N . GLU A 1 92 ? 5.390 9.235 -50.956 1.00 73.12 92 GLU A N 1
ATOM 682 C CA . GLU A 1 92 ? 4.660 7.992 -50.691 1.00 73.12 92 GLU A CA 1
ATOM 683 C C . GLU A 1 92 ? 5.328 7.147 -49.593 1.00 73.12 92 GLU A C 1
ATOM 685 O O . GLU A 1 92 ? 4.650 6.677 -48.674 1.00 73.12 92 GLU A O 1
ATOM 690 N N . GLN A 1 93 ? 6.655 6.994 -49.625 1.00 71.69 93 GLN A N 1
ATOM 691 C CA . GLN A 1 93 ? 7.376 6.231 -48.601 1.00 71.69 93 GLN A CA 1
ATOM 692 C C . GLN A 1 93 ? 7.350 6.898 -47.226 1.00 71.69 93 GLN A C 1
ATOM 694 O O . GLN A 1 93 ? 7.161 6.201 -46.231 1.00 71.69 93 GLN A O 1
ATOM 699 N N . THR A 1 94 ? 7.472 8.223 -47.147 1.00 67.56 94 THR A N 1
ATOM 700 C CA . THR A 1 94 ? 7.374 8.958 -45.878 1.00 67.56 94 THR A CA 1
ATOM 701 C C . THR A 1 94 ? 5.989 8.802 -45.257 1.00 67.56 94 THR A C 1
ATOM 703 O O . THR A 1 94 ? 5.892 8.467 -44.080 1.00 67.56 94 THR A O 1
ATOM 706 N N . ALA A 1 95 ? 4.917 8.938 -46.045 1.00 72.56 95 ALA A N 1
ATOM 707 C CA . ALA A 1 95 ? 3.549 8.731 -45.559 1.00 72.56 95 ALA A CA 1
ATOM 708 C C . ALA A 1 95 ? 3.309 7.286 -45.073 1.00 72.56 95 ALA A C 1
ATOM 710 O O . ALA A 1 95 ? 2.619 7.045 -44.076 1.00 72.56 95 ALA A O 1
ATOM 711 N N . THR A 1 96 ? 3.914 6.315 -45.759 1.00 75.56 96 THR A N 1
ATOM 712 C CA . THR A 1 96 ? 3.853 4.893 -45.393 1.00 75.56 96 THR A CA 1
ATOM 713 C C . THR A 1 96 ? 4.618 4.618 -44.098 1.00 75.56 96 THR A C 1
ATOM 715 O O . THR A 1 96 ? 4.111 3.930 -43.212 1.00 75.56 96 THR A O 1
ATOM 718 N N . MET A 1 97 ? 5.805 5.207 -43.945 1.00 74.62 97 MET A N 1
ATOM 719 C CA . MET A 1 97 ? 6.609 5.121 -42.728 1.00 74.62 97 MET A CA 1
ATOM 720 C C . MET A 1 97 ? 5.890 5.753 -41.534 1.00 74.62 97 MET A C 1
ATOM 722 O O . MET A 1 97 ? 5.828 5.147 -40.469 1.00 74.62 97 MET A O 1
ATOM 726 N N . GLU A 1 98 ? 5.304 6.939 -41.710 1.00 71.44 98 GLU A N 1
ATOM 727 C CA . GLU A 1 98 ? 4.534 7.626 -40.671 1.00 71.44 98 GLU A CA 1
ATOM 728 C C . GLU A 1 98 ? 3.364 6.756 -40.188 1.00 71.44 98 GLU A C 1
ATOM 730 O O . GLU A 1 98 ? 3.171 6.552 -38.987 1.00 71.44 98 GLU A O 1
ATOM 735 N N . SER A 1 99 ? 2.622 6.173 -41.130 1.00 76.50 99 SER A N 1
ATOM 736 C CA . SER A 1 99 ? 1.505 5.273 -40.830 1.00 76.50 99 SER A CA 1
ATOM 737 C C . SER A 1 99 ? 1.969 4.021 -40.079 1.00 76.50 99 SER A C 1
ATOM 739 O O . SER A 1 99 ? 1.337 3.615 -39.102 1.00 76.50 99 SER A O 1
ATOM 741 N N . ALA A 1 100 ? 3.106 3.444 -40.476 1.00 77.06 100 ALA A N 1
ATOM 742 C CA . ALA A 1 100 ? 3.697 2.289 -39.811 1.00 77.06 100 ALA A CA 1
ATOM 743 C C . ALA A 1 100 ? 4.163 2.612 -38.382 1.00 77.06 100 ALA A C 1
ATOM 745 O O . ALA A 1 100 ? 3.877 1.855 -37.455 1.00 77.06 100 ALA A O 1
ATOM 746 N N . LEU A 1 101 ? 4.819 3.756 -38.170 1.00 74.25 101 LEU A N 1
ATOM 747 C CA . LEU A 1 101 ? 5.238 4.206 -36.839 1.00 74.25 101 LEU A CA 1
ATOM 748 C C . LEU A 1 101 ? 4.034 4.431 -35.919 1.00 74.25 101 LEU A C 1
ATOM 750 O O . LEU A 1 101 ? 4.030 3.950 -34.785 1.00 74.25 101 LEU A O 1
ATOM 754 N N . ARG A 1 102 ? 2.973 5.084 -36.412 1.00 74.56 102 ARG A N 1
ATOM 755 C CA . ARG A 1 102 ? 1.714 5.248 -35.663 1.00 74.56 102 ARG A CA 1
ATOM 756 C C . ARG A 1 102 ? 1.082 3.902 -35.303 1.00 74.56 102 ARG A C 1
ATOM 758 O O . ARG A 1 102 ? 0.584 3.746 -34.190 1.00 74.56 102 ARG A O 1
ATOM 765 N N . ALA A 1 103 ? 1.123 2.927 -36.207 1.00 77.75 103 ALA A N 1
ATOM 766 C CA . ALA A 1 103 ? 0.597 1.588 -35.959 1.00 77.75 103 ALA A CA 1
ATOM 767 C C . ALA A 1 103 ? 1.402 0.829 -34.892 1.00 77.75 103 ALA A C 1
ATOM 769 O O . ALA A 1 103 ? 0.804 0.204 -34.014 1.00 77.75 103 ALA A O 1
ATOM 770 N N . VAL A 1 104 ? 2.736 0.937 -34.900 1.00 75.94 104 VAL A N 1
ATOM 771 C CA . VAL A 1 104 ? 3.592 0.392 -33.832 1.00 75.94 104 VAL A CA 1
ATOM 772 C C . VAL A 1 104 ? 3.228 1.031 -32.491 1.00 75.94 104 VAL A C 1
ATOM 774 O O . VAL A 1 104 ? 2.963 0.325 -31.519 1.00 75.94 104 VAL A O 1
ATOM 777 N N . LEU A 1 105 ? 3.116 2.361 -32.437 1.00 71.44 105 LEU A N 1
ATOM 778 C CA . LEU A 1 105 ? 2.719 3.076 -31.220 1.00 71.44 105 LEU A CA 1
ATOM 779 C C . LEU A 1 105 ? 1.346 2.631 -30.696 1.00 71.44 105 LEU A C 1
ATOM 781 O O . LEU A 1 105 ? 1.186 2.437 -29.494 1.00 71.44 105 LEU A O 1
ATOM 785 N N . ALA A 1 106 ? 0.370 2.427 -31.581 1.00 74.12 106 ALA A N 1
ATOM 786 C CA . ALA A 1 106 ? -0.963 1.958 -31.207 1.00 74.12 106 ALA A CA 1
ATOM 787 C C . ALA A 1 106 ? -0.976 0.493 -30.728 1.00 74.12 106 ALA A C 1
ATOM 789 O O . ALA A 1 106 ? -1.788 0.125 -29.878 1.00 74.12 106 ALA A O 1
ATOM 790 N N . ALA A 1 107 ? -0.080 -0.346 -31.254 1.00 72.75 107 ALA A N 1
ATOM 791 C CA . ALA A 1 107 ? 0.012 -1.764 -30.911 1.00 72.75 107 ALA A CA 1
ATOM 792 C C . ALA A 1 107 ? 0.673 -2.021 -29.544 1.00 72.75 107 ALA A C 1
ATOM 794 O O . ALA A 1 107 ? 0.464 -3.080 -28.941 1.00 72.75 107 ALA A O 1
ATOM 795 N N . HIS A 1 108 ? 1.453 -1.072 -29.020 1.00 67.50 108 HIS A N 1
ATOM 796 C CA . HIS A 1 108 ? 2.187 -1.257 -27.771 1.00 67.50 108 HIS A CA 1
ATOM 797 C C . HIS A 1 108 ? 1.562 -0.528 -26.584 1.00 67.50 108 HIS A C 1
ATOM 799 O O . HIS A 1 108 ? 1.505 0.692 -26.517 1.00 67.50 108 HIS A O 1
ATOM 805 N N . ARG A 1 109 ? 1.204 -1.310 -25.558 1.00 55.50 109 ARG A N 1
ATOM 806 C CA . ARG A 1 109 ? 0.857 -0.803 -24.218 1.00 55.50 109 ARG A CA 1
ATOM 807 C C . ARG A 1 109 ? 2.079 -0.478 -23.349 1.00 55.50 109 ARG A C 1
ATOM 809 O O . ARG A 1 109 ? 1.933 0.187 -22.332 1.00 55.50 109 ARG A O 1
ATOM 816 N N . ILE A 1 110 ? 3.260 -0.991 -23.712 1.00 52.47 110 ILE A N 1
ATOM 817 C CA . ILE A 1 110 ? 4.509 -0.871 -22.947 1.00 52.47 110 ILE A CA 1
ATOM 818 C C . ILE A 1 110 ? 5.630 -0.455 -23.903 1.00 52.47 110 ILE A C 1
ATOM 820 O O . ILE A 1 110 ? 5.877 -1.115 -24.913 1.00 52.47 110 ILE A O 1
ATOM 824 N N . ALA A 1 111 ? 6.318 0.628 -23.564 1.00 53.34 111 ALA A N 1
ATOM 825 C CA . ALA A 1 111 ? 7.229 1.334 -24.454 1.00 53.34 111 ALA A CA 1
ATOM 826 C C . ALA A 1 111 ? 8.589 0.676 -24.813 1.00 53.34 111 ALA A C 1
ATOM 828 O O . ALA A 1 111 ? 9.077 1.012 -25.891 1.00 53.34 111 ALA A O 1
ATOM 829 N N . PRO A 1 112 ? 9.197 -0.276 -24.061 1.00 52.50 112 PRO A N 1
ATOM 830 C CA . PRO A 1 112 ? 10.483 -0.863 -24.465 1.00 52.50 112 PRO A CA 1
ATOM 831 C C . PRO A 1 112 ? 10.360 -1.650 -25.773 1.00 52.50 112 PRO A C 1
ATOM 833 O O . PRO A 1 112 ? 11.219 -1.584 -26.642 1.00 52.50 112 PRO A O 1
ATOM 836 N N . ARG A 1 113 ? 9.232 -2.354 -25.953 1.00 64.88 113 ARG A N 1
ATOM 837 C CA . ARG A 1 113 ? 8.952 -3.082 -27.198 1.00 64.88 113 ARG A CA 1
ATOM 838 C C . ARG A 1 113 ? 8.685 -2.128 -28.357 1.00 64.88 113 ARG A C 1
ATOM 840 O O . ARG A 1 113 ? 9.174 -2.373 -29.448 1.00 64.88 113 ARG A O 1
ATOM 847 N N . ALA A 1 114 ? 7.983 -1.024 -28.092 1.00 67.69 114 ALA A N 1
ATOM 848 C CA . ALA A 1 114 ? 7.698 -0.013 -29.101 1.00 67.69 114 ALA A CA 1
ATOM 849 C C . ALA A 1 114 ? 8.978 0.606 -29.665 1.00 67.69 114 ALA A C 1
ATOM 851 O O . ALA A 1 114 ? 9.067 0.795 -30.871 1.00 67.69 114 ALA A O 1
ATOM 852 N N . ALA A 1 115 ? 9.969 0.885 -28.814 1.00 62.72 115 ALA A N 1
ATOM 853 C CA . ALA A 1 115 ? 11.254 1.435 -29.233 1.00 62.72 115 ALA A CA 1
ATOM 854 C C . ALA A 1 115 ? 11.969 0.518 -30.241 1.00 62.72 115 ALA A C 1
ATOM 856 O O . ALA A 1 115 ? 12.278 0.943 -31.354 1.00 62.72 115 ALA A O 1
ATOM 857 N N . ASP A 1 116 ? 12.165 -0.751 -29.889 1.00 64.88 116 ASP A N 1
ATOM 858 C CA . ASP A 1 116 ? 12.813 -1.735 -30.764 1.00 64.88 116 ASP A CA 1
ATOM 859 C C . ASP A 1 116 ? 12.039 -1.981 -32.069 1.00 64.88 116 ASP A C 1
ATOM 861 O O . ASP A 1 116 ? 12.629 -2.109 -33.148 1.00 64.88 116 ASP A O 1
ATOM 865 N N . ASP A 1 117 ? 10.713 -2.042 -31.974 1.00 72.88 117 ASP A N 1
ATOM 866 C CA . ASP A 1 117 ? 9.826 -2.303 -33.103 1.00 72.88 117 ASP A CA 1
ATOM 867 C C . ASP A 1 117 ? 9.786 -1.089 -34.058 1.00 72.88 117 ASP A C 1
ATOM 869 O O . ASP A 1 117 ? 9.908 -1.260 -35.273 1.00 72.88 117 ASP A O 1
ATOM 873 N N . MET A 1 118 ? 9.773 0.147 -33.539 1.00 72.12 118 MET A N 1
ATOM 874 C CA . MET A 1 118 ? 9.954 1.367 -34.345 1.00 72.12 118 MET A CA 1
ATOM 875 C C . MET A 1 118 ? 11.338 1.419 -34.991 1.00 72.12 118 MET A C 1
ATOM 877 O O . MET A 1 118 ? 11.453 1.767 -36.164 1.00 72.12 118 MET A O 1
ATOM 881 N N . ALA A 1 119 ? 12.393 1.040 -34.262 1.00 66.69 119 ALA A N 1
ATOM 882 C CA . ALA A 1 119 ? 13.748 0.980 -34.805 1.00 66.69 119 ALA A CA 1
ATOM 883 C C . ALA A 1 119 ? 13.828 0.042 -36.018 1.00 66.69 119 ALA A C 1
ATOM 885 O O . ALA A 1 119 ? 14.497 0.352 -37.003 1.00 66.69 119 ALA A O 1
ATOM 886 N N . SER A 1 120 ? 13.125 -1.090 -35.939 1.00 72.31 120 SER A N 1
ATOM 887 C CA . SER A 1 120 ? 13.062 -2.099 -36.998 1.00 72.31 120 SER A CA 1
ATOM 888 C C . SER A 1 120 ? 12.297 -1.579 -38.218 1.00 72.31 120 SER A C 1
ATOM 890 O O . SER A 1 120 ? 12.786 -1.702 -39.338 1.00 72.31 120 SER A O 1
ATOM 892 N N . VAL A 1 121 ? 11.147 -0.924 -38.010 1.00 74.00 121 VAL A N 1
ATOM 893 C CA . VAL A 1 121 ? 10.364 -0.267 -39.079 1.00 74.00 121 VAL A CA 1
ATOM 894 C C . VAL A 1 121 ? 11.161 0.849 -39.764 1.00 74.00 121 VAL A C 1
ATOM 896 O O . VAL A 1 121 ? 11.114 0.988 -40.984 1.00 74.00 121 VAL A O 1
ATOM 899 N N . LEU A 1 122 ? 11.948 1.617 -39.013 1.00 69.81 122 LEU A N 1
ATOM 900 C CA . LEU A 1 122 ? 12.786 2.675 -39.576 1.00 69.81 122 LEU A CA 1
ATOM 901 C C . LEU A 1 122 ? 13.962 2.125 -40.380 1.00 69.81 122 LEU A C 1
ATOM 903 O O . LEU A 1 122 ? 14.214 2.601 -41.485 1.00 69.81 122 LEU A O 1
ATOM 907 N N . ARG A 1 123 ? 14.664 1.106 -39.863 1.00 69.62 123 ARG A N 1
ATOM 908 C CA . ARG A 1 123 ? 15.722 0.410 -40.616 1.00 69.62 123 ARG A CA 1
ATOM 909 C C . ARG A 1 123 ? 15.172 -0.159 -41.922 1.00 69.62 123 ARG A C 1
ATOM 911 O O . ARG A 1 123 ? 15.766 0.051 -42.976 1.00 69.62 123 ARG A O 1
ATOM 918 N N . ALA A 1 124 ? 14.012 -0.807 -41.845 1.00 71.75 124 ALA A N 1
ATOM 919 C CA . ALA A 1 124 ? 13.285 -1.354 -42.980 1.00 71.75 124 ALA A CA 1
ATOM 920 C C . ALA A 1 124 ? 12.989 -0.314 -44.060 1.00 71.75 124 ALA A C 1
ATOM 922 O O . ALA A 1 124 ? 13.291 -0.518 -45.236 1.00 71.75 124 ALA A O 1
ATOM 923 N N . GLY A 1 125 ? 12.406 0.813 -43.657 1.00 73.44 125 GLY A N 1
ATOM 924 C CA . GLY A 1 125 ? 12.028 1.841 -44.607 1.00 73.44 125 GLY A CA 1
ATOM 925 C C . GLY A 1 125 ? 13.203 2.631 -45.166 1.00 73.44 125 GLY A C 1
ATOM 926 O O . GLY A 1 125 ? 13.157 2.996 -46.333 1.00 73.44 125 GLY A O 1
ATOM 927 N N . MET A 1 126 ? 14.285 2.822 -44.408 1.00 69.50 126 MET A N 1
ATOM 928 C CA . MET A 1 126 ? 15.526 3.399 -44.944 1.00 69.50 126 MET A CA 1
ATOM 929 C C . MET A 1 126 ? 16.172 2.510 -45.996 1.00 69.50 126 MET A C 1
ATOM 931 O O . MET A 1 126 ? 16.633 3.000 -47.019 1.00 69.50 126 MET A O 1
ATOM 935 N N . LEU A 1 127 ? 16.154 1.204 -45.771 1.00 68.38 127 LEU A N 1
ATOM 936 C CA . LEU A 1 127 ? 16.691 0.230 -46.704 1.00 68.38 127 LEU A CA 1
ATOM 937 C C . LEU A 1 127 ? 15.879 0.162 -48.004 1.00 68.38 127 LEU A C 1
ATOM 939 O O . LEU A 1 127 ? 16.440 0.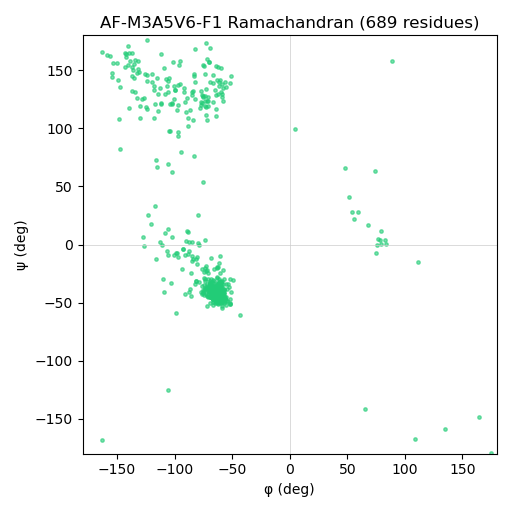177 -49.098 1.00 68.38 127 LEU A O 1
ATOM 943 N N . HIS A 1 128 ? 14.552 0.121 -47.882 1.00 74.06 128 HIS A N 1
ATOM 944 C CA . HIS A 1 128 ? 13.664 0.211 -49.036 1.00 74.06 128 HIS A CA 1
ATOM 945 C C . HIS A 1 128 ? 13.890 1.527 -49.795 1.00 74.06 128 HIS A C 1
ATOM 947 O O . HIS A 1 128 ? 13.941 1.536 -51.026 1.00 74.06 128 HIS A O 1
ATOM 953 N N . LEU A 1 129 ? 14.072 2.628 -49.062 1.00 70.88 129 LEU A N 1
ATOM 954 C CA . LEU A 1 129 ? 14.307 3.933 -49.651 1.00 70.88 129 LEU A CA 1
ATOM 955 C C . LEU A 1 129 ? 15.612 3.977 -50.451 1.00 70.88 129 LEU A C 1
ATOM 957 O O . LEU A 1 129 ? 15.584 4.373 -51.615 1.00 70.88 129 LEU A O 1
ATOM 961 N N . ASP A 1 130 ? 16.719 3.514 -49.873 1.00 66.38 130 ASP A N 1
ATOM 962 C CA . ASP A 1 130 ? 18.032 3.498 -50.526 1.00 66.38 130 ASP A CA 1
ATOM 963 C C . ASP A 1 130 ? 17.998 2.671 -51.823 1.00 66.38 130 ASP A C 1
ATOM 965 O O . ASP A 1 130 ? 18.341 3.179 -52.891 1.00 66.38 130 ASP A O 1
ATOM 969 N N . ALA A 1 131 ? 17.428 1.460 -51.773 1.00 68.25 131 ALA A N 1
ATOM 970 C CA . ALA A 1 131 ? 17.286 0.586 -52.942 1.00 68.25 131 ALA A CA 1
ATOM 971 C C . ALA A 1 131 ? 16.412 1.203 -54.053 1.00 68.25 131 ALA A C 1
ATOM 973 O O . ALA A 1 131 ? 16.736 1.107 -55.240 1.00 68.25 131 ALA A O 1
ATOM 974 N N . THR A 1 132 ? 15.301 1.859 -53.690 1.00 69.00 132 THR A N 1
ATOM 975 C CA . THR A 1 132 ? 14.438 2.531 -54.678 1.00 69.00 132 THR A CA 1
ATOM 976 C C . THR A 1 132 ? 15.103 3.746 -55.321 1.00 69.00 132 THR A C 1
ATOM 978 O O . THR A 1 132 ? 14.880 4.012 -56.502 1.00 69.00 132 THR A O 1
ATOM 981 N N . LEU A 1 133 ? 15.915 4.491 -54.570 1.00 66.69 133 LEU A N 1
ATOM 982 C CA . LEU A 1 133 ? 16.569 5.704 -55.053 1.00 66.69 133 LEU A CA 1
ATOM 983 C C . LEU A 1 133 ? 17.843 5.424 -55.846 1.00 66.69 133 LEU A C 1
ATOM 985 O O . LEU A 1 133 ? 18.108 6.143 -56.812 1.00 66.69 133 LEU A O 1
ATOM 989 N N . GLU A 1 134 ? 18.610 4.389 -55.498 1.00 67.38 134 GLU A N 1
AT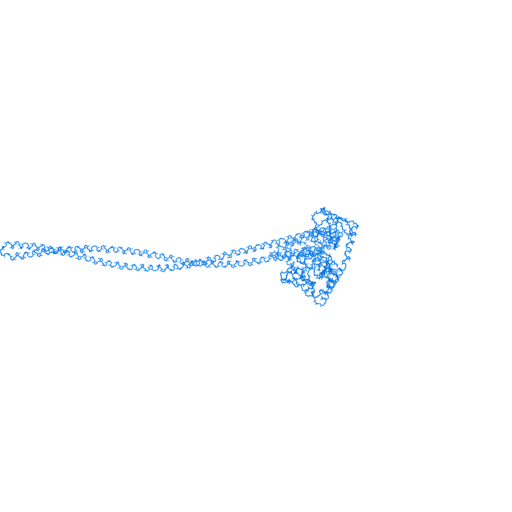OM 990 C CA . GLU A 1 134 ? 19.731 3.923 -56.321 1.00 67.38 134 GLU A CA 1
ATOM 991 C C . GLU A 1 134 ? 19.240 3.582 -57.735 1.00 67.38 134 GLU A C 1
ATOM 993 O O . GLU A 1 134 ? 19.747 4.141 -58.708 1.00 67.38 134 GLU A O 1
ATOM 998 N N . ALA A 1 135 ? 18.157 2.807 -57.851 1.00 68.06 135 ALA A N 1
ATOM 999 C CA . ALA A 1 135 ? 17.523 2.486 -59.133 1.00 68.06 135 ALA A CA 1
ATOM 1000 C C . ALA A 1 135 ? 17.085 3.734 -59.935 1.00 68.06 135 ALA A C 1
ATOM 1002 O O . ALA A 1 135 ? 17.242 3.799 -61.155 1.00 68.06 135 ALA A O 1
ATOM 1003 N N . GLN A 1 136 ? 16.556 4.758 -59.257 1.00 65.94 136 GLN A N 1
ATOM 1004 C CA . GLN A 1 136 ? 16.181 6.042 -59.873 1.00 65.94 136 GLN A CA 1
ATOM 1005 C C . GLN A 1 136 ? 17.401 6.856 -60.329 1.00 65.94 136 GLN A C 1
ATOM 1007 O O . GLN A 1 136 ? 17.348 7.590 -61.322 1.00 65.94 136 GLN A O 1
ATOM 1012 N N . THR A 1 137 ? 18.510 6.736 -59.601 1.00 63.47 137 THR A N 1
ATOM 1013 C CA . THR A 1 137 ? 19.771 7.417 -59.900 1.00 63.47 137 THR A CA 1
ATOM 1014 C C . THR A 1 137 ? 20.456 6.788 -61.109 1.00 63.47 137 THR A C 1
ATOM 1016 O O . THR A 1 137 ? 20.886 7.520 -62.003 1.00 63.47 137 THR A O 1
ATOM 1019 N N . GLU A 1 138 ? 20.474 5.456 -61.187 1.00 67.25 138 GLU A N 1
ATOM 1020 C CA . GLU A 1 138 ? 20.958 4.680 -62.339 1.00 67.25 138 GLU A CA 1
ATOM 1021 C C . GLU A 1 138 ? 20.174 5.004 -63.620 1.00 67.25 138 GLU A C 1
ATOM 1023 O O . GLU A 1 138 ? 20.761 5.141 -64.692 1.00 67.25 138 GLU A O 1
ATOM 1028 N N . ALA A 1 139 ? 18.865 5.246 -63.503 1.00 67.00 139 ALA A N 1
ATOM 1029 C CA . ALA A 1 139 ? 18.004 5.666 -64.610 1.00 67.00 139 ALA A CA 1
ATOM 1030 C C . ALA A 1 139 ? 18.193 7.137 -65.053 1.00 67.00 139 ALA A C 1
ATOM 1032 O O . ALA A 1 139 ? 17.459 7.627 -65.911 1.00 67.00 139 ALA A O 1
ATOM 1033 N N . GLY A 1 140 ? 19.149 7.875 -64.474 1.00 59.31 140 GLY A N 1
ATOM 1034 C CA . GLY A 1 140 ? 19.465 9.258 -64.855 1.00 59.31 140 GLY A CA 1
ATOM 1035 C C . GLY A 1 140 ? 18.520 10.324 -64.286 1.00 59.31 140 GLY A C 1
ATOM 1036 O O . GLY A 1 140 ? 18.741 11.514 -64.515 1.00 59.31 140 GLY A O 1
ATOM 1037 N N . LEU A 1 141 ? 17.516 9.932 -63.497 1.00 59.09 141 LEU A N 1
ATOM 1038 C CA . LEU A 1 141 ? 16.565 10.840 -62.844 1.00 59.09 141 LEU A CA 1
ATOM 1039 C C . LEU A 1 141 ? 17.088 11.388 -61.499 1.00 59.09 141 LEU A C 1
ATOM 1041 O O . LEU A 1 141 ? 16.499 12.315 -60.952 1.00 59.09 141 LEU A O 1
ATOM 1045 N N . GLY A 1 142 ? 18.197 10.861 -60.961 1.00 51.19 142 GLY A N 1
ATOM 1046 C CA . GLY A 1 142 ? 18.671 11.150 -59.596 1.00 51.19 142 GLY A CA 1
ATOM 1047 C C . GLY A 1 142 ? 19.325 12.520 -59.350 1.00 51.19 142 GLY A C 1
ATOM 1048 O O . GLY A 1 142 ? 19.219 13.049 -58.246 1.00 51.19 142 GLY A O 1
ATOM 1049 N N . ARG A 1 143 ? 19.967 13.151 -60.349 1.00 48.91 143 ARG A N 1
ATOM 1050 C CA . ARG A 1 143 ? 20.761 14.388 -60.127 1.00 48.91 143 ARG A CA 1
ATOM 1051 C C . ARG A 1 143 ? 19.930 15.651 -59.856 1.00 48.91 143 ARG A C 1
ATOM 1053 O O . ARG A 1 143 ? 20.452 16.584 -59.260 1.00 48.91 143 ARG A O 1
ATOM 1060 N N . GLN A 1 144 ? 18.660 15.701 -60.266 1.00 50.38 144 GLN A N 1
ATOM 1061 C CA . GLN A 1 144 ? 17.778 16.864 -60.051 1.00 50.38 144 GLN A CA 1
ATOM 1062 C C . GLN A 1 144 ? 17.022 16.842 -58.701 1.00 50.38 144 GLN A C 1
ATOM 1064 O O . GLN A 1 144 ? 16.385 17.832 -58.362 1.00 50.38 144 GLN A O 1
ATOM 1069 N N . ASN A 1 145 ? 17.113 15.763 -57.908 1.00 57.12 145 ASN A N 1
ATOM 1070 C CA . ASN A 1 145 ? 16.178 15.464 -56.804 1.00 57.12 145 ASN A CA 1
ATOM 1071 C C . ASN A 1 145 ? 16.749 15.642 -55.382 1.00 57.12 145 ASN A C 1
ATOM 1073 O O . ASN A 1 145 ? 16.129 15.224 -54.407 1.00 57.12 145 ASN A O 1
ATOM 1077 N N . ARG A 1 146 ? 17.936 16.238 -55.231 1.00 54.50 146 ARG A N 1
ATOM 1078 C CA . ARG A 1 146 ? 18.650 16.295 -53.942 1.00 54.50 146 ARG A CA 1
ATOM 1079 C C . ARG A 1 146 ? 18.020 17.234 -52.913 1.00 54.50 146 ARG A C 1
ATOM 1081 O O . ARG A 1 146 ? 17.995 16.891 -51.741 1.00 54.50 146 ARG A O 1
ATOM 1088 N N . SER A 1 147 ? 17.480 18.379 -53.332 1.00 53.62 147 SER A N 1
ATOM 1089 C CA . SER A 1 147 ? 16.776 19.293 -52.415 1.00 53.62 147 SER A CA 1
ATOM 1090 C C . SER A 1 147 ? 15.535 18.630 -51.809 1.00 53.62 147 SER A C 1
ATOM 1092 O O . SER A 1 147 ? 15.362 18.644 -50.597 1.00 53.62 147 SER A O 1
ATOM 1094 N N . ASP A 1 148 ? 14.733 17.962 -52.642 1.00 55.72 148 ASP A N 1
ATOM 1095 C CA . ASP A 1 148 ? 13.517 17.262 -52.213 1.00 55.72 148 ASP A CA 1
ATOM 1096 C C . ASP A 1 148 ? 13.846 16.081 -51.271 1.00 55.72 148 ASP A C 1
ATOM 1098 O O . ASP A 1 148 ? 13.135 15.838 -50.296 1.00 55.72 148 ASP A O 1
ATOM 1102 N N . LEU A 1 149 ? 14.960 15.377 -51.524 1.00 54.28 149 LEU A N 1
ATOM 1103 C CA . LEU A 1 149 ? 15.505 14.332 -50.644 1.00 54.28 149 LEU A CA 1
ATOM 1104 C C . LEU A 1 149 ? 15.849 14.877 -49.248 1.00 54.28 149 LEU A C 1
ATOM 1106 O O . LEU A 1 149 ? 15.540 14.242 -48.239 1.00 54.28 149 LEU A O 1
ATOM 1110 N N . LEU A 1 150 ? 16.444 16.068 -49.177 1.00 57.88 150 LEU A N 1
ATOM 1111 C CA . LEU A 1 150 ? 16.791 16.717 -47.913 1.00 57.88 150 LEU A CA 1
ATOM 1112 C C . LEU A 1 150 ? 15.553 17.166 -47.131 1.00 57.88 150 LEU A C 1
ATOM 1114 O O . LEU A 1 150 ? 15.471 16.894 -45.933 1.00 57.88 150 LEU A O 1
ATOM 1118 N N . ASP A 1 151 ? 14.565 17.754 -47.808 1.00 58.56 151 ASP A N 1
ATOM 1119 C CA . ASP A 1 151 ? 13.318 18.216 -47.184 1.00 58.56 151 ASP A CA 1
ATOM 1120 C C . ASP A 1 151 ? 12.501 17.060 -46.576 1.00 58.56 151 ASP A C 1
ATOM 1122 O O . ASP A 1 151 ? 11.919 17.186 -45.492 1.00 58.56 151 ASP A O 1
ATOM 1126 N N . LEU A 1 152 ? 12.486 15.903 -47.245 1.00 56.50 152 LEU A N 1
ATOM 1127 C CA . LEU A 1 152 ? 11.816 14.689 -46.771 1.00 56.50 152 LEU A CA 1
ATOM 1128 C C . LEU A 1 152 ? 12.579 14.002 -45.633 1.00 56.50 152 LEU A C 1
ATOM 1130 O O . LEU A 1 152 ? 11.951 13.499 -44.701 1.00 56.50 152 LEU A O 1
ATOM 1134 N N . THR A 1 153 ? 13.913 14.044 -45.648 1.00 60.72 153 THR A N 1
ATOM 1135 C CA . THR A 1 153 ? 14.729 13.558 -44.522 1.00 60.72 153 THR A CA 1
ATOM 1136 C C . THR A 1 153 ? 14.514 14.424 -43.277 1.00 60.72 153 THR A C 1
ATOM 1138 O O . THR A 1 153 ? 14.371 13.891 -42.179 1.00 60.72 153 THR A O 1
ATOM 1141 N N . ASP A 1 154 ? 14.398 15.747 -43.441 1.00 62.44 154 ASP A N 1
ATOM 1142 C CA . ASP A 1 154 ? 14.048 16.678 -42.358 1.00 62.44 154 ASP A CA 1
ATOM 1143 C C . ASP A 1 154 ? 12.615 16.456 -41.842 1.00 62.44 154 ASP A C 1
ATOM 1145 O O . ASP A 1 154 ? 12.336 16.604 -40.652 1.00 62.44 154 ASP A O 1
ATOM 1149 N N . MET A 1 155 ? 11.666 16.115 -42.719 1.00 62.38 155 MET A N 1
ATOM 1150 C CA . MET A 1 155 ? 10.309 15.726 -42.314 1.00 62.38 155 MET A CA 1
ATOM 1151 C C . MET A 1 155 ? 10.320 14.441 -41.478 1.00 62.38 155 MET A C 1
ATOM 1153 O O . MET A 1 155 ? 9.709 14.404 -40.412 1.00 62.38 155 MET A O 1
ATOM 1157 N N . LEU A 1 156 ? 11.066 13.427 -41.915 1.00 63.91 156 LEU A N 1
ATOM 1158 C CA . LEU A 1 156 ? 11.195 12.158 -41.208 1.00 63.91 156 LEU A CA 1
ATOM 1159 C C . LEU A 1 156 ? 11.907 12.313 -39.852 1.00 63.91 156 LEU A C 1
ATOM 1161 O O . LEU A 1 156 ? 11.444 11.760 -38.858 1.00 63.91 156 LEU A O 1
ATOM 1165 N N . GLU A 1 157 ? 12.993 13.092 -39.784 1.00 67.50 157 GLU A N 1
ATOM 1166 C CA . GLU A 1 157 ? 13.685 13.399 -38.521 1.00 67.50 157 GLU A CA 1
ATOM 1167 C C . GLU A 1 157 ? 12.723 14.090 -37.538 1.00 67.50 157 GLU A C 1
ATOM 1169 O O . GLU A 1 157 ? 12.666 13.704 -36.371 1.00 67.50 157 GLU A O 1
ATOM 1174 N N . ARG A 1 158 ? 11.891 15.033 -38.010 1.00 67.19 158 ARG A N 1
ATOM 1175 C CA . ARG A 1 158 ? 10.874 15.709 -37.182 1.00 67.19 158 ARG A CA 1
ATOM 1176 C C . ARG A 1 158 ? 9.797 14.767 -36.645 1.00 67.19 158 ARG A C 1
ATOM 1178 O O . ARG A 1 158 ? 9.484 14.844 -35.461 1.00 67.19 158 ARG A O 1
ATOM 1185 N N . GLU A 1 159 ? 9.243 13.885 -37.474 1.00 67.12 159 GLU A N 1
ATOM 1186 C CA . GLU A 1 159 ? 8.217 12.925 -37.033 1.00 67.12 159 GLU A CA 1
ATOM 1187 C C . GLU A 1 159 ? 8.771 11.915 -36.020 1.00 67.12 159 GLU A C 1
ATOM 1189 O O . GLU A 1 159 ? 8.123 11.600 -35.022 1.00 67.12 159 GLU A O 1
ATOM 1194 N N . ILE A 1 160 ? 10.009 11.453 -36.217 1.00 69.06 160 ILE A N 1
ATOM 1195 C CA . ILE A 1 160 ? 10.675 10.539 -35.281 1.00 69.06 160 ILE A CA 1
ATOM 1196 C C . ILE A 1 160 ? 10.930 11.225 -33.939 1.00 69.06 160 ILE A C 1
ATOM 1198 O O . ILE A 1 160 ? 10.650 10.635 -32.896 1.00 69.06 160 ILE A O 1
ATOM 1202 N N . VAL A 1 161 ? 11.418 12.469 -33.951 1.00 70.19 161 VAL A N 1
ATOM 1203 C CA . VAL A 1 161 ? 11.577 13.280 -32.733 1.00 70.19 161 VAL A CA 1
ATOM 1204 C C . VAL A 1 161 ? 10.224 13.441 -32.031 1.00 70.19 161 VAL A C 1
ATOM 1206 O O . VAL A 1 161 ? 10.125 13.186 -30.833 1.00 70.19 161 VAL A O 1
ATOM 1209 N N . GLY A 1 162 ? 9.162 13.757 -32.779 1.00 69.31 162 GLY A N 1
ATOM 1210 C CA . GLY A 1 162 ? 7.809 13.880 -32.235 1.00 69.31 162 GLY A CA 1
ATOM 1211 C C . GLY A 1 162 ? 7.297 12.590 -31.586 1.00 69.31 162 GLY A C 1
ATOM 1212 O O . GLY A 1 162 ? 6.758 12.625 -30.479 1.00 69.31 162 GLY A O 1
ATOM 1213 N N . ALA A 1 163 ? 7.502 11.434 -32.221 1.00 68.69 163 ALA A N 1
ATOM 1214 C CA . ALA A 1 163 ? 7.126 10.135 -31.662 1.00 68.69 163 ALA A CA 1
ATOM 1215 C C . ALA A 1 163 ? 7.903 9.812 -30.371 1.00 68.69 163 ALA A C 1
ATOM 1217 O O . ALA A 1 163 ? 7.314 9.384 -29.377 1.00 68.69 163 ALA A O 1
ATOM 1218 N N . VAL A 1 164 ? 9.214 10.061 -30.364 1.00 72.31 164 VAL A N 1
ATOM 1219 C CA . VAL A 1 164 ? 10.103 9.889 -29.202 1.00 72.31 164 VAL A CA 1
ATOM 1220 C C . VAL A 1 164 ? 9.648 10.769 -28.033 1.00 72.31 164 VAL A C 1
ATOM 1222 O O . VAL A 1 164 ? 9.517 10.268 -26.912 1.00 72.31 164 VAL A O 1
ATOM 1225 N N . ASP A 1 165 ? 9.331 12.039 -28.286 1.00 74.31 165 ASP A N 1
ATOM 1226 C CA . ASP A 1 165 ? 8.861 12.983 -27.267 1.00 74.31 165 ASP A CA 1
ATOM 1227 C C . ASP A 1 165 ? 7.530 12.543 -26.645 1.00 74.31 165 ASP A C 1
ATOM 1229 O O . ASP A 1 165 ? 7.356 12.593 -25.422 1.00 74.31 165 ASP A O 1
ATOM 1233 N N . VAL A 1 166 ? 6.594 12.045 -27.462 1.00 75.25 166 VAL A N 1
ATOM 1234 C CA . VAL A 1 166 ? 5.293 11.544 -26.990 1.00 75.25 166 VAL A CA 1
ATOM 1235 C C . VAL A 1 166 ? 5.469 10.366 -26.035 1.00 75.25 166 VAL A C 1
ATOM 1237 O O . VAL A 1 166 ? 4.833 10.336 -24.976 1.00 75.25 166 VAL A O 1
ATOM 1240 N N . ILE A 1 167 ? 6.324 9.399 -26.371 1.00 74.12 167 ILE A N 1
ATOM 1241 C CA . ILE A 1 167 ? 6.542 8.230 -25.511 1.00 74.12 167 ILE A CA 1
ATOM 1242 C C . ILE A 1 167 ? 7.341 8.623 -24.264 1.00 74.12 167 ILE A C 1
ATOM 1244 O O . ILE A 1 167 ? 7.011 8.172 -23.167 1.00 74.12 167 ILE A O 1
ATOM 1248 N N . GLY A 1 168 ? 8.326 9.517 -24.391 1.00 77.75 168 GLY A N 1
ATOM 1249 C CA . GLY A 1 168 ? 9.045 10.079 -23.247 1.00 77.75 168 GLY A CA 1
ATOM 1250 C C . GLY A 1 168 ? 8.094 10.754 -22.251 1.00 77.75 168 GLY A C 1
ATOM 1251 O O . GLY A 1 168 ? 8.150 10.485 -21.050 1.00 77.75 168 GLY A O 1
ATOM 1252 N N . ALA A 1 169 ? 7.139 11.544 -22.747 1.00 80.38 169 ALA A N 1
ATOM 1253 C CA . ALA A 1 169 ? 6.105 12.170 -21.927 1.00 80.38 169 ALA A CA 1
ATOM 1254 C C . ALA A 1 169 ? 5.132 11.155 -21.293 1.00 80.38 169 ALA A C 1
ATOM 1256 O O . ALA A 1 169 ? 4.603 11.403 -20.206 1.00 80.38 169 ALA A O 1
ATOM 1257 N N . GLN A 1 170 ? 4.861 10.020 -21.945 1.00 80.25 170 GLN A N 1
ATOM 1258 C CA . GLN A 1 170 ? 4.066 8.935 -21.352 1.00 80.25 170 GLN A CA 1
ATOM 1259 C C . GLN A 1 170 ? 4.831 8.211 -20.239 1.00 80.25 170 GLN A C 1
ATOM 1261 O O . GLN A 1 170 ? 4.261 7.968 -19.177 1.00 80.25 170 GLN A O 1
ATOM 1266 N N . ALA A 1 171 ? 6.121 7.933 -20.435 1.00 81.38 171 ALA A N 1
ATOM 1267 C CA . ALA A 1 171 ? 6.979 7.332 -19.415 1.00 81.38 171 ALA A CA 1
ATOM 1268 C C . ALA A 1 171 ? 7.083 8.223 -18.168 1.00 81.38 171 ALA A C 1
ATOM 1270 O O . ALA A 1 171 ? 6.963 7.740 -17.044 1.00 81.38 171 ALA A O 1
ATOM 1271 N N . GLN A 1 172 ? 7.205 9.540 -18.359 1.00 83.31 172 GLN A N 1
ATOM 1272 C CA . GLN A 1 172 ? 7.204 10.492 -17.249 1.00 83.31 172 GLN A CA 1
ATOM 1273 C C . GLN A 1 172 ? 5.871 10.483 -16.490 1.00 83.31 172 GLN A C 1
ATOM 1275 O O . GLN A 1 172 ? 5.863 10.452 -15.261 1.00 83.31 172 GLN A O 1
ATOM 1280 N N . ARG A 1 173 ? 4.738 10.452 -17.207 1.00 86.69 173 ARG A N 1
ATOM 1281 C CA . ARG A 1 173 ? 3.407 10.345 -16.588 1.00 86.69 173 ARG A CA 1
ATOM 1282 C C . ARG A 1 173 ? 3.239 9.056 -15.784 1.00 86.69 173 ARG A C 1
ATOM 1284 O O . ARG A 1 173 ? 2.670 9.109 -14.699 1.00 86.69 173 ARG A O 1
ATOM 1291 N N . LEU A 1 174 ? 3.753 7.928 -16.277 1.00 86.62 174 LEU A N 1
ATOM 1292 C CA . LEU A 1 174 ? 3.760 6.664 -15.534 1.00 86.62 174 LEU A CA 1
ATOM 1293 C C . LEU A 1 174 ? 4.620 6.749 -14.267 1.00 86.62 174 LEU A C 1
ATOM 1295 O O . LEU A 1 174 ? 4.171 6.308 -13.213 1.00 86.62 174 LEU A O 1
ATOM 1299 N N . SER A 1 175 ? 5.803 7.368 -14.342 1.00 87.75 175 SER A N 1
ATOM 1300 C CA . SER A 1 175 ? 6.665 7.584 -13.172 1.00 87.75 175 SER A CA 1
ATOM 1301 C C . SER A 1 175 ? 5.977 8.437 -12.104 1.00 87.75 175 SER A C 1
ATOM 1303 O O . SER A 1 175 ? 5.952 8.052 -10.939 1.00 87.75 175 SER A O 1
ATOM 1305 N N . SER A 1 176 ? 5.367 9.561 -12.491 1.00 92.06 176 SER A N 1
ATOM 1306 C CA . SER A 1 176 ? 4.620 10.406 -11.551 1.00 92.06 176 SER A CA 1
ATOM 1307 C C . SER A 1 176 ? 3.379 9.701 -10.993 1.00 92.06 176 SER A C 1
ATOM 1309 O O . SER A 1 176 ? 3.051 9.865 -9.822 1.00 92.06 176 SER A O 1
ATOM 1311 N N . GLY A 1 177 ? 2.698 8.882 -11.801 1.00 91.31 177 GLY A N 1
ATOM 1312 C CA . GLY A 1 177 ? 1.585 8.053 -11.334 1.00 91.31 177 GLY A CA 1
ATOM 1313 C C . GLY A 1 177 ? 2.021 7.006 -10.303 1.00 91.31 177 GLY A C 1
ATOM 1314 O O . GLY A 1 177 ? 1.322 6.792 -9.317 1.00 91.31 177 GLY A O 1
ATOM 1315 N N . ALA A 1 178 ? 3.193 6.394 -10.485 1.00 92.44 178 ALA A N 1
ATOM 1316 C CA . ALA A 1 178 ? 3.772 5.474 -9.510 1.00 92.44 178 ALA A CA 1
ATOM 1317 C C . ALA A 1 178 ? 4.116 6.169 -8.182 1.00 92.44 178 ALA A C 1
ATOM 1319 O O . ALA A 1 178 ? 3.829 5.621 -7.124 1.00 92.44 178 ALA A O 1
ATOM 1320 N N . GLU A 1 179 ? 4.667 7.384 -8.222 1.00 93.38 179 GLU A N 1
ATOM 1321 C CA . GLU A 1 179 ? 4.934 8.180 -7.013 1.00 93.38 179 GLU A CA 1
ATOM 1322 C C . GLU A 1 179 ? 3.643 8.498 -6.247 1.00 93.38 179 GLU A C 1
ATOM 1324 O O . GLU A 1 179 ? 3.583 8.324 -5.032 1.00 93.38 179 GLU A O 1
ATOM 1329 N N . GLN A 1 180 ? 2.572 8.863 -6.957 1.00 95.38 180 GLN A N 1
ATOM 1330 C CA . GLN A 1 180 ? 1.259 9.075 -6.339 1.00 95.38 180 GLN A CA 1
ATOM 1331 C C . GLN A 1 180 ? 0.685 7.794 -5.720 1.00 95.38 180 GLN A C 1
ATOM 1333 O O . GLN A 1 180 ? 0.083 7.855 -4.648 1.00 95.38 180 GLN A O 1
ATOM 1338 N N . LEU A 1 181 ? 0.853 6.638 -6.373 1.00 94.19 181 LEU A N 1
ATOM 1339 C CA . LEU A 1 181 ? 0.425 5.349 -5.821 1.00 94.19 181 LEU A CA 1
ATOM 1340 C C . LEU A 1 181 ? 1.177 5.005 -4.535 1.00 94.19 181 LEU A C 1
ATOM 1342 O O . LEU A 1 181 ? 0.557 4.516 -3.593 1.00 94.19 181 LEU A O 1
ATOM 1346 N N . ASP A 1 182 ? 2.478 5.285 -4.480 1.00 94.62 182 ASP A N 1
ATOM 1347 C CA . ASP A 1 182 ? 3.286 5.030 -3.290 1.00 94.62 182 ASP A CA 1
ATOM 1348 C C . ASP A 1 182 ? 2.873 5.937 -2.121 1.00 94.62 182 ASP A C 1
ATOM 1350 O O . ASP A 1 182 ? 2.643 5.460 -1.010 1.00 94.62 182 ASP A O 1
ATOM 1354 N N . GLU A 1 183 ? 2.620 7.224 -2.380 1.00 95.94 183 GLU A N 1
ATOM 1355 C CA . GLU A 1 183 ? 2.055 8.126 -1.369 1.00 95.94 183 GLU A CA 1
ATOM 1356 C C . GLU A 1 183 ? 0.676 7.671 -0.865 1.00 95.94 183 GLU A C 1
ATOM 1358 O O . GLU A 1 183 ? 0.363 7.782 0.325 1.00 95.94 183 GLU A O 1
ATOM 1363 N N . VAL A 1 184 ? -0.189 7.191 -1.765 1.00 96.00 184 VAL A N 1
ATOM 1364 C CA . VAL A 1 184 ? -1.507 6.654 -1.398 1.00 96.00 184 VAL A CA 1
ATOM 1365 C C . VAL A 1 184 ? -1.349 5.395 -0.538 1.00 96.00 184 VAL A C 1
ATOM 1367 O O . VAL A 1 184 ? -2.060 5.262 0.460 1.00 96.00 184 VAL A O 1
ATOM 1370 N N . ALA A 1 185 ? -0.412 4.506 -0.876 1.00 96.38 185 ALA A N 1
ATOM 1371 C CA . ALA A 1 185 ? -0.106 3.310 -0.096 1.00 96.38 185 ALA A CA 1
ATOM 1372 C C . ALA A 1 185 ? 0.408 3.659 1.310 1.00 96.38 185 ALA A C 1
ATOM 1374 O O . ALA A 1 185 ? -0.082 3.098 2.289 1.00 96.38 185 ALA A O 1
ATOM 1375 N N . GLU A 1 186 ?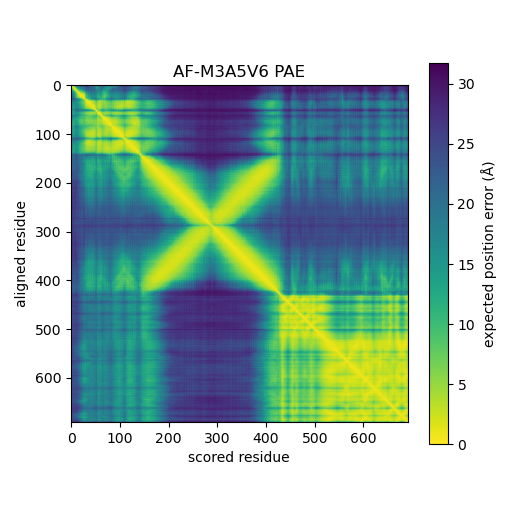 1.307 4.636 1.439 1.00 95.94 186 GLU A N 1
ATOM 1376 C CA . GLU A 1 186 ? 1.792 5.122 2.738 1.00 95.94 186 GLU A CA 1
ATOM 1377 C C . GLU A 1 186 ? 0.663 5.697 3.605 1.00 95.94 186 GLU A C 1
ATOM 1379 O O . GLU A 1 186 ? 0.526 5.345 4.781 1.00 95.94 186 GLU A O 1
ATOM 1384 N N . ARG A 1 187 ? -0.227 6.512 3.021 1.00 96.50 187 ARG A N 1
ATOM 1385 C CA . ARG A 1 187 ? -1.416 7.011 3.737 1.00 96.50 187 ARG A CA 1
ATOM 1386 C C . ARG A 1 187 ? -2.340 5.875 4.180 1.00 96.50 187 ARG A C 1
ATOM 1388 O O . ARG A 1 187 ? -2.858 5.919 5.297 1.00 96.50 187 ARG A O 1
ATOM 1395 N N . MET A 1 188 ? -2.534 4.854 3.341 1.00 95.69 188 MET A N 1
ATOM 1396 C CA . MET A 1 188 ? -3.308 3.663 3.707 1.00 95.69 188 MET A CA 1
ATOM 1397 C C . MET A 1 188 ? -2.660 2.892 4.859 1.00 95.69 188 MET A C 1
ATOM 1399 O O . MET A 1 188 ? -3.371 2.506 5.786 1.00 95.69 188 MET A O 1
ATOM 1403 N N . ARG A 1 189 ? -1.329 2.725 4.864 1.00 96.44 189 ARG A N 1
ATOM 1404 C CA . ARG A 1 189 ? -0.608 2.067 5.967 1.00 96.44 189 ARG A CA 1
ATOM 1405 C C . ARG A 1 189 ? -0.782 2.804 7.285 1.00 96.44 189 ARG A C 1
ATOM 1407 O O . ARG A 1 189 ? -1.127 2.182 8.287 1.00 96.44 189 ARG A O 1
ATOM 1414 N N . ALA A 1 190 ? -0.591 4.122 7.282 1.00 95.62 190 ALA A N 1
ATOM 1415 C CA . ALA A 1 190 ? -0.752 4.940 8.481 1.00 95.62 190 ALA A CA 1
ATOM 1416 C C . ALA A 1 190 ? -2.180 4.847 9.046 1.00 95.62 190 ALA A C 1
ATOM 1418 O O . ALA A 1 190 ? -2.374 4.647 10.246 1.00 95.62 190 ALA A O 1
ATOM 1419 N N . MET A 1 191 ? -3.185 4.933 8.171 1.00 95.75 191 MET A N 1
ATOM 1420 C CA . MET A 1 191 ? -4.592 4.830 8.554 1.00 95.75 191 MET A CA 1
ATOM 1421 C C . MET A 1 191 ? -4.949 3.436 9.078 1.00 95.75 191 MET A C 1
ATOM 1423 O O . MET A 1 191 ? -5.570 3.329 10.132 1.00 95.75 191 MET A O 1
ATOM 1427 N N . ALA A 1 192 ? -4.516 2.370 8.406 1.00 96.94 192 ALA A N 1
ATOM 1428 C CA . ALA A 1 192 ? -4.745 1.003 8.864 1.00 96.94 192 ALA A CA 1
ATOM 1429 C C . ALA A 1 192 ? -4.044 0.719 10.205 1.00 96.94 192 ALA A C 1
ATOM 1431 O O . ALA A 1 192 ? -4.640 0.106 11.090 1.00 96.94 192 ALA A O 1
ATOM 1432 N N . GLY A 1 193 ? -2.828 1.239 10.405 1.00 95.06 193 GLY A N 1
ATOM 1433 C CA . GLY A 1 193 ? -2.133 1.183 11.692 1.00 95.06 193 GLY A CA 1
ATOM 1434 C C . GLY A 1 193 ? -2.909 1.884 12.812 1.00 95.06 193 GLY A C 1
ATOM 1435 O O . GLY A 1 193 ? -3.072 1.323 13.895 1.00 95.06 193 GLY A O 1
ATOM 1436 N N . SER A 1 194 ? -3.462 3.071 12.542 1.00 96.62 194 SER A N 1
ATOM 1437 C CA . SER A 1 194 ? -4.306 3.800 13.498 1.00 96.62 194 SER A CA 1
ATOM 1438 C C . SER A 1 194 ? -5.608 3.056 13.820 1.00 96.62 194 SER A C 1
ATOM 1440 O O . SER A 1 194 ? -5.965 2.939 14.993 1.00 96.62 194 SER A O 1
ATOM 1442 N N . VAL A 1 195 ? -6.285 2.494 12.811 1.00 96.75 195 VAL A N 1
ATOM 1443 C CA . VAL A 1 195 ? -7.498 1.679 13.001 1.00 96.75 195 VAL A CA 1
ATOM 1444 C C . VAL A 1 195 ? -7.195 0.430 13.827 1.00 96.75 195 VAL A C 1
ATOM 1446 O O . VAL A 1 195 ? -7.944 0.120 14.750 1.00 96.75 195 VAL A O 1
ATOM 1449 N N . SER A 1 196 ? -6.083 -0.258 13.554 1.00 95.31 196 SER A N 1
ATOM 1450 C CA . SER A 1 196 ? -5.670 -1.432 14.329 1.00 95.31 196 SER A CA 1
ATOM 1451 C C . SER A 1 196 ? -5.389 -1.078 15.790 1.00 95.31 196 SER A C 1
ATOM 1453 O O . SER A 1 196 ? -5.821 -1.804 16.682 1.00 95.31 196 SER A O 1
ATOM 1455 N N . ALA A 1 197 ? -4.704 0.038 16.054 1.00 93.88 197 ALA A N 1
ATOM 1456 C CA . ALA A 1 197 ? -4.462 0.508 17.418 1.00 93.88 197 ALA A CA 1
ATOM 1457 C C . ALA A 1 197 ? -5.775 0.857 18.141 1.00 93.88 197 ALA A C 1
ATOM 1459 O O . ALA A 1 197 ? -5.982 0.450 19.282 1.00 93.88 197 ALA A O 1
ATOM 1460 N N . SER A 1 198 ? -6.697 1.544 17.458 1.00 96.12 198 SER A N 1
ATOM 1461 C CA . SER A 1 198 ? -8.018 1.850 18.014 1.00 96.12 198 SER A CA 1
ATOM 1462 C C . SER A 1 198 ? -8.814 0.583 18.321 1.00 96.12 198 SER A C 1
ATOM 1464 O O . SER A 1 198 ? -9.463 0.517 19.358 1.00 96.12 198 SER A O 1
ATOM 1466 N N . ALA A 1 199 ? -8.747 -0.432 17.454 1.00 96.00 199 ALA A N 1
ATOM 1467 C CA . ALA A 1 199 ? -9.408 -1.710 17.684 1.00 96.00 199 ALA A CA 1
ATOM 1468 C C . ALA A 1 199 ? -8.842 -2.427 18.922 1.00 96.00 199 ALA A C 1
ATOM 1470 O O . ALA A 1 199 ? -9.609 -2.959 19.717 1.00 96.00 199 ALA A O 1
ATOM 1471 N N . VAL A 1 200 ? -7.523 -2.402 19.140 1.00 92.38 200 VAL A N 1
ATOM 1472 C CA . VAL A 1 200 ? -6.920 -2.967 20.362 1.00 92.38 200 VAL A CA 1
ATOM 1473 C C . VAL A 1 200 ? -7.464 -2.276 21.615 1.00 92.38 200 VAL A C 1
ATOM 1475 O O . VAL A 1 200 ? -7.934 -2.965 22.518 1.00 92.38 200 VAL A O 1
ATOM 1478 N N . ASN A 1 201 ? -7.496 -0.941 21.636 1.00 95.19 201 ASN A N 1
ATOM 1479 C CA . ASN A 1 201 ? -8.031 -0.188 22.775 1.00 95.19 201 ASN A CA 1
ATOM 1480 C C . ASN A 1 201 ? -9.519 -0.498 23.011 1.00 95.19 201 ASN A C 1
ATOM 1482 O O . ASN A 1 201 ? -9.931 -0.782 24.129 1.00 95.19 201 ASN A O 1
ATOM 1486 N N . THR A 1 202 ? -10.331 -0.540 21.949 1.00 95.62 202 THR A N 1
ATOM 1487 C CA . THR A 1 202 ? -11.753 -0.899 22.069 1.00 95.62 202 THR A CA 1
ATOM 1488 C C . THR A 1 202 ? -11.949 -2.332 22.572 1.00 95.62 202 THR A C 1
ATOM 1490 O O . THR A 1 202 ? -12.916 -2.606 23.280 1.00 95.62 202 THR A O 1
ATOM 1493 N N . ALA A 1 203 ? -11.063 -3.270 22.226 1.00 94.31 203 ALA A N 1
ATOM 1494 C CA . ALA A 1 203 ? -11.136 -4.633 22.748 1.00 94.31 203 ALA A CA 1
ATOM 1495 C C . ALA A 1 203 ? -10.896 -4.663 24.267 1.00 94.31 203 ALA A C 1
ATOM 1497 O O . ALA A 1 203 ? -11.598 -5.382 24.976 1.00 94.31 203 ALA A O 1
ATOM 1498 N N . GLU A 1 204 ? -9.955 -3.856 24.758 1.00 95.62 204 GLU A N 1
ATOM 1499 C CA . GLU A 1 204 ? -9.676 -3.687 26.187 1.00 95.62 204 GLU A CA 1
ATOM 1500 C C . GLU A 1 204 ? -10.852 -3.031 26.933 1.00 95.62 204 GLU A C 1
ATOM 1502 O O . GLU A 1 204 ? -11.276 -3.524 27.984 1.00 95.62 204 GLU A O 1
ATOM 1507 N N . ASP A 1 205 ? -11.459 -1.992 26.353 1.00 95.19 205 ASP A N 1
ATOM 1508 C CA . ASP A 1 205 ? -12.656 -1.345 26.907 1.00 95.19 205 ASP A CA 1
ATOM 1509 C C . ASP A 1 205 ? -13.819 -2.341 27.038 1.00 95.19 205 ASP A C 1
ATOM 1511 O O . ASP A 1 205 ? -14.490 -2.418 28.070 1.00 95.19 205 ASP A O 1
ATOM 1515 N N . VAL A 1 206 ? -14.044 -3.161 26.008 1.00 96.75 206 VAL A N 1
ATOM 1516 C CA . VAL A 1 206 ? -15.091 -4.191 26.019 1.00 96.75 206 VAL A CA 1
ATOM 1517 C C . VAL A 1 206 ? -14.805 -5.278 27.059 1.00 96.75 206 VAL A C 1
ATOM 1519 O O . VAL A 1 206 ? -15.735 -5.736 27.724 1.00 96.75 206 VAL A O 1
ATOM 1522 N N . GLN A 1 207 ? -13.541 -5.670 27.238 1.00 92.56 207 GLN A N 1
ATOM 1523 C CA . GLN A 1 207 ? -13.127 -6.610 28.283 1.00 92.56 207 GLN A CA 1
ATOM 1524 C C . GLN A 1 207 ? -13.426 -6.046 29.683 1.00 92.56 207 GLN A C 1
ATOM 1526 O O . GLN A 1 207 ? -13.921 -6.763 30.553 1.00 92.56 207 GLN A O 1
ATOM 1531 N N . THR A 1 208 ? -13.185 -4.748 29.878 1.00 96.44 208 THR A N 1
ATOM 1532 C CA . THR A 1 208 ? -13.482 -4.036 31.129 1.00 96.44 208 THR A CA 1
ATOM 1533 C C . THR A 1 208 ? -14.985 -4.009 31.411 1.00 96.44 208 THR A C 1
ATOM 1535 O O . THR A 1 208 ? -15.414 -4.319 32.523 1.00 96.44 208 THR A O 1
ATOM 1538 N N . VAL A 1 209 ? -15.808 -3.716 30.396 1.00 96.38 209 VAL A N 1
ATOM 1539 C CA . VAL A 1 209 ? -17.276 -3.770 30.513 1.00 96.38 209 VAL A CA 1
ATOM 1540 C C . VAL A 1 209 ? -17.755 -5.183 30.844 1.00 96.38 209 VAL A C 1
ATOM 1542 O O . VAL A 1 209 ? -18.629 -5.338 31.696 1.00 96.38 209 VAL A O 1
ATOM 1545 N N . ALA A 1 210 ? -17.179 -6.211 30.214 1.00 93.19 210 ALA A N 1
ATOM 1546 C CA . ALA A 1 210 ? -17.526 -7.601 30.498 1.00 93.19 210 ALA A CA 1
ATOM 1547 C C . ALA A 1 210 ? -17.269 -7.951 31.975 1.00 93.19 210 ALA A C 1
ATOM 1549 O O . ALA A 1 210 ? -18.182 -8.438 32.643 1.00 93.19 210 ALA A O 1
ATOM 1550 N N . GLY A 1 211 ? -16.092 -7.603 32.507 1.00 93.00 211 GLY A N 1
ATOM 1551 C CA . GLY A 1 211 ? -15.768 -7.801 33.924 1.00 93.00 211 GLY A CA 1
ATOM 1552 C C . GLY A 1 211 ? -16.737 -7.075 34.865 1.00 93.00 211 GLY A C 1
ATOM 1553 O O . GLY A 1 211 ? -17.279 -7.682 35.786 1.00 93.00 211 GLY A O 1
ATOM 1554 N N . ALA A 1 212 ? -17.057 -5.809 34.580 1.00 95.88 212 ALA A N 1
ATOM 1555 C CA . ALA A 1 212 ? -18.031 -5.052 35.371 1.00 95.88 212 ALA A CA 1
ATOM 1556 C C . ALA A 1 212 ? -19.441 -5.676 35.334 1.00 95.88 212 ALA A C 1
ATOM 1558 O O . ALA A 1 212 ? -20.149 -5.683 36.342 1.00 95.88 212 ALA A O 1
ATOM 1559 N N . THR A 1 213 ? -19.866 -6.235 34.192 1.00 95.75 213 THR A N 1
ATOM 1560 C CA . THR A 1 213 ? -21.154 -6.944 34.112 1.00 95.75 213 THR A CA 1
ATOM 1561 C C . THR A 1 213 ? -21.170 -8.265 34.876 1.00 95.75 213 THR A C 1
ATOM 1563 O O . THR A 1 213 ? -22.208 -8.617 35.434 1.00 95.75 213 THR A O 1
ATOM 1566 N N . GLU A 1 214 ? -20.046 -8.981 34.949 1.00 93.12 214 GLU A N 1
ATOM 1567 C CA . GLU A 1 214 ? -19.934 -10.192 35.770 1.00 93.12 214 GLU A CA 1
ATOM 1568 C C . GLU A 1 214 ? -20.070 -9.860 37.263 1.00 93.12 214 GLU A C 1
ATOM 1570 O O . GLU A 1 214 ? -20.837 -10.519 37.969 1.00 93.12 214 GLU A O 1
ATOM 1575 N N . GLU A 1 215 ? -19.419 -8.790 37.733 1.00 96.12 215 GLU A N 1
ATOM 1576 C CA . GLU A 1 215 ? -19.571 -8.305 39.112 1.00 96.12 215 GLU A CA 1
ATOM 1577 C C . GLU A 1 215 ? -21.014 -7.869 39.422 1.00 96.12 215 GLU A C 1
ATOM 1579 O O . GLU A 1 215 ? -21.558 -8.212 40.477 1.00 96.12 215 GLU A O 1
ATOM 1584 N N . LEU A 1 216 ? -21.679 -7.174 38.490 1.00 95.69 216 LEU A N 1
ATOM 1585 C CA . LEU A 1 216 ? -23.085 -6.778 38.638 1.00 95.69 216 LEU A CA 1
ATOM 1586 C C . LEU A 1 216 ? -24.040 -7.974 38.710 1.00 95.69 216 LEU A C 1
ATOM 1588 O O . LEU A 1 216 ? -25.019 -7.925 39.459 1.00 95.69 216 LEU A O 1
ATOM 1592 N N . GLU A 1 217 ? -23.786 -9.041 37.952 1.00 95.62 217 GLU A N 1
ATOM 1593 C CA . GLU A 1 217 ? -24.600 -10.260 37.993 1.00 95.62 217 GLU A CA 1
ATOM 1594 C C . GLU A 1 217 ? -24.435 -10.998 39.331 1.00 95.62 217 GLU A C 1
ATOM 1596 O O . GLU A 1 217 ? -25.419 -11.494 39.891 1.00 95.62 217 GLU A O 1
ATOM 1601 N N . VAL A 1 218 ? -23.216 -11.024 39.885 1.00 96.50 218 VAL A N 1
ATOM 1602 C CA . VAL A 1 218 ? -22.953 -11.553 41.234 1.00 96.50 218 VAL A CA 1
ATOM 1603 C C . VAL A 1 218 ? -23.693 -10.726 42.288 1.00 96.50 218 VAL A C 1
ATOM 1605 O O . VAL A 1 218 ? -24.451 -11.292 43.078 1.00 96.50 218 VAL A O 1
ATOM 1608 N N . SER A 1 219 ? -23.551 -9.397 42.255 1.00 96.69 219 SER A N 1
ATOM 1609 C CA . SER A 1 219 ? -24.216 -8.489 43.199 1.00 96.69 219 SER A CA 1
ATOM 1610 C C . SER A 1 219 ? -25.744 -8.587 43.123 1.00 96.69 219 SER A C 1
ATOM 1612 O O . SER A 1 219 ? -26.418 -8.686 44.148 1.00 96.69 219 SER A O 1
ATOM 1614 N N . SER A 1 220 ? -26.311 -8.660 41.916 1.00 95.88 220 SER A N 1
ATOM 1615 C CA . SER A 1 220 ? -27.763 -8.792 41.728 1.00 95.88 220 SER A CA 1
ATOM 1616 C C . SER A 1 220 ? -28.296 -10.111 42.293 1.00 95.88 220 SER A C 1
ATOM 1618 O O . SER A 1 220 ? -29.378 -10.151 42.879 1.00 95.88 220 SER A O 1
ATOM 1620 N N . ARG A 1 221 ? -27.535 -11.205 42.161 1.00 93.88 221 ARG A N 1
ATOM 1621 C CA . ARG A 1 221 ? -27.903 -12.505 42.738 1.00 93.88 221 ARG A CA 1
ATOM 1622 C C . ARG A 1 221 ? -27.875 -12.482 44.265 1.00 93.88 221 ARG A C 1
ATOM 1624 O O . ARG A 1 221 ? -28.752 -13.074 44.892 1.00 93.88 221 ARG A O 1
ATOM 1631 N N . GLU A 1 222 ? -26.901 -11.797 44.853 1.00 96.56 222 GLU A N 1
ATOM 1632 C CA . GLU A 1 222 ? -26.812 -11.622 46.302 1.00 96.56 222 GLU A CA 1
ATOM 1633 C C . GLU A 1 222 ? -27.978 -10.784 46.844 1.00 96.56 222 GLU A C 1
ATOM 1635 O O . GLU A 1 222 ? -28.615 -11.190 47.815 1.00 96.56 222 GLU A O 1
ATOM 1640 N N . ILE A 1 223 ? -28.334 -9.683 46.175 1.00 96.00 223 ILE A N 1
ATOM 1641 C CA . ILE A 1 223 ? -29.500 -8.864 46.545 1.00 96.00 223 ILE A CA 1
ATOM 1642 C C . ILE A 1 223 ? -30.784 -9.698 46.481 1.00 96.00 223 ILE A C 1
ATOM 1644 O O . ILE A 1 223 ? -31.567 -9.689 47.429 1.00 96.00 223 ILE A O 1
ATOM 1648 N N . ALA A 1 224 ? -30.986 -10.471 45.409 1.00 94.50 224 ALA A N 1
ATOM 1649 C CA . ALA A 1 224 ? -32.146 -11.355 45.292 1.00 94.50 224 ALA A CA 1
ATOM 1650 C C . ALA A 1 224 ? -32.219 -12.364 46.454 1.00 94.50 224 ALA A C 1
ATOM 1652 O O . ALA A 1 224 ? -33.288 -12.570 47.029 1.00 94.50 224 ALA A O 1
ATOM 1653 N N . HIS A 1 225 ? -31.082 -12.947 46.847 1.00 95.44 225 HIS A N 1
ATOM 1654 C CA . HIS A 1 225 ? -31.005 -13.843 48.001 1.00 95.44 225 HIS A CA 1
ATOM 1655 C C . HIS A 1 225 ? -31.344 -13.125 49.321 1.00 95.44 225 HIS A C 1
ATOM 1657 O O . HIS A 1 225 ? -32.120 -13.644 50.125 1.00 95.44 225 HIS A O 1
ATOM 1663 N N . GLN A 1 226 ? -30.822 -11.913 49.538 1.00 95.50 226 GLN A N 1
ATOM 1664 C CA . GLN A 1 226 ? -31.124 -11.109 50.729 1.00 95.50 226 GLN A CA 1
ATOM 1665 C C . GLN A 1 226 ? -32.609 -10.725 50.817 1.00 95.50 226 GLN A C 1
ATOM 1667 O O . GLN A 1 226 ? -33.176 -10.717 51.909 1.00 95.50 226 GLN A O 1
ATOM 1672 N N . VAL A 1 227 ? -33.268 -10.457 49.686 1.00 96.25 227 VAL A N 1
ATOM 1673 C CA . VAL A 1 227 ? -34.707 -10.145 49.643 1.00 96.25 227 VAL A CA 1
ATOM 1674 C C . VAL A 1 227 ? -35.565 -11.350 50.037 1.00 96.25 227 VAL A C 1
ATOM 1676 O O . VAL A 1 227 ? -36.530 -11.193 50.791 1.00 96.25 227 VAL A O 1
ATOM 1679 N N . VAL A 1 228 ? -35.209 -12.556 49.581 1.00 94.38 228 VAL A N 1
ATOM 1680 C CA . VAL A 1 228 ? -35.895 -13.795 49.994 1.00 94.38 228 VAL A CA 1
ATOM 1681 C C . VAL A 1 228 ? -35.774 -13.986 51.505 1.00 94.38 228 VAL A C 1
ATOM 1683 O O . VAL A 1 228 ? -36.787 -14.139 52.185 1.00 94.38 228 VAL A O 1
ATOM 1686 N N . GLN A 1 229 ? -34.561 -13.861 52.047 1.00 95.75 229 GLN A N 1
ATOM 1687 C CA . GLN A 1 229 ? -34.312 -14.004 53.482 1.00 95.75 229 GLN A CA 1
ATOM 1688 C C . GLN A 1 229 ? -35.055 -12.947 54.319 1.00 95.75 229 GLN A C 1
ATOM 1690 O O . GLN A 1 229 ? -35.594 -13.253 55.383 1.00 95.75 229 GLN A O 1
ATOM 1695 N N . ALA A 1 230 ? -35.128 -11.703 53.835 1.00 93.44 230 ALA A N 1
ATOM 1696 C CA . ALA A 1 230 ? -35.894 -10.647 54.491 1.00 93.44 230 ALA A CA 1
ATOM 1697 C C . ALA A 1 230 ? -37.396 -10.972 54.535 1.00 93.44 230 ALA A C 1
ATOM 1699 O O . ALA A 1 230 ? -38.032 -10.738 55.561 1.00 93.44 230 ALA A O 1
ATOM 1700 N N . THR A 1 231 ? -37.938 -11.545 53.455 1.00 93.75 231 THR A N 1
ATOM 1701 C CA . THR A 1 231 ? -39.355 -11.936 53.349 1.00 93.75 231 THR A CA 1
ATOM 1702 C C . THR A 1 231 ? -39.702 -13.111 54.275 1.00 93.75 231 THR A C 1
ATOM 1704 O O . THR A 1 231 ? -40.790 -13.161 54.849 1.00 93.75 231 THR A O 1
ATOM 1707 N N . GLU A 1 232 ? -38.776 -14.054 54.466 1.00 94.56 232 GLU A N 1
ATOM 1708 C CA . GLU A 1 232 ? -38.929 -15.136 55.448 1.00 94.56 232 GLU A CA 1
ATOM 1709 C C . GLU A 1 232 ? -38.959 -14.584 56.882 1.00 94.56 232 GLU A C 1
ATOM 1711 O O . GLU A 1 232 ? -39.866 -14.898 57.658 1.00 94.56 232 GLU A O 1
ATOM 1716 N N . LEU A 1 233 ? -38.020 -13.690 57.218 1.00 94.38 233 LEU A N 1
ATOM 1717 C CA . LEU A 1 233 ? -37.926 -13.089 58.550 1.00 94.38 233 LEU A CA 1
ATOM 1718 C C . LEU A 1 233 ? -39.147 -12.220 58.891 1.00 94.38 233 LEU A C 1
ATOM 1720 O O . LEU A 1 233 ? -39.631 -12.243 60.026 1.00 94.38 233 LEU A O 1
ATOM 1724 N N . THR A 1 234 ? -39.673 -11.463 57.925 1.00 94.44 234 THR A N 1
ATOM 1725 C CA . THR A 1 234 ? -40.915 -10.701 58.115 1.00 94.44 234 THR A CA 1
ATOM 1726 C C . THR A 1 234 ? -42.117 -11.619 58.301 1.00 94.44 234 THR A C 1
ATOM 1728 O O . THR A 1 234 ? -42.942 -11.338 59.169 1.00 94.44 234 THR A O 1
ATOM 1731 N N . GLY A 1 235 ? -42.201 -12.737 57.572 1.00 91.81 235 GLY A N 1
ATOM 1732 C CA . GLY A 1 235 ? -43.244 -13.751 57.764 1.00 91.81 235 GLY A CA 1
ATOM 1733 C C . GLY A 1 235 ? -43.238 -14.359 59.174 1.00 91.81 235 GLY A C 1
ATOM 1734 O O . GLY A 1 235 ? -44.289 -14.471 59.820 1.00 91.81 235 GLY A O 1
ATOM 1735 N N . GLU A 1 236 ? -42.055 -14.677 59.706 1.00 95.12 236 GLU A N 1
ATOM 1736 C CA . GLU A 1 236 ? -41.908 -15.108 61.102 1.00 95.12 236 GLU A CA 1
ATOM 1737 C C . GLU A 1 236 ? -42.343 -14.020 62.092 1.00 95.12 236 GLU A C 1
ATOM 1739 O O . GLU A 1 236 ? -43.045 -14.303 63.069 1.00 95.12 236 GLU A O 1
ATOM 1744 N N . ALA A 1 237 ? -41.949 -12.766 61.849 1.00 93.69 237 ALA A N 1
ATOM 1745 C CA . ALA A 1 237 ? -42.313 -11.638 62.700 1.00 93.69 237 ALA A CA 1
ATOM 1746 C C . ALA A 1 237 ? -43.831 -11.391 62.713 1.00 93.69 237 ALA A C 1
ATOM 1748 O O . ALA A 1 237 ? -44.394 -11.155 63.784 1.00 93.69 237 ALA A O 1
ATOM 1749 N N . THR A 1 238 ? -44.512 -11.513 61.566 1.00 93.69 238 THR A N 1
ATOM 1750 C CA . THR A 1 238 ? -45.980 -11.434 61.480 1.00 93.69 238 THR A CA 1
ATOM 1751 C C . THR A 1 238 ? -46.644 -12.517 62.326 1.00 93.69 238 THR A C 1
ATOM 1753 O O . THR A 1 238 ? -47.576 -12.223 63.074 1.00 93.69 238 THR A O 1
ATOM 1756 N N . THR A 1 239 ? -46.135 -13.750 62.267 1.00 94.19 239 THR A N 1
ATOM 1757 C CA . THR A 1 239 ? -46.661 -14.869 63.065 1.00 94.19 239 THR A CA 1
ATOM 1758 C C . THR A 1 239 ? -46.514 -14.591 64.565 1.00 94.19 239 THR A C 1
ATOM 1760 O O . THR A 1 239 ? -47.488 -14.672 65.312 1.00 94.19 239 THR A O 1
ATOM 1763 N N . LYS A 1 240 ? -45.326 -14.154 65.007 1.00 92.50 240 LYS A N 1
ATOM 1764 C CA . LYS A 1 240 ? -45.068 -13.812 66.419 1.00 92.50 240 LYS A CA 1
ATOM 1765 C C . LYS A 1 240 ? -45.902 -12.622 66.908 1.00 92.50 240 LYS A C 1
ATOM 1767 O O . LYS A 1 240 ? -46.343 -12.623 68.057 1.00 92.50 240 LYS A O 1
ATOM 1772 N N . ALA A 1 241 ? -46.128 -11.617 66.061 1.00 92.25 241 ALA A N 1
ATOM 1773 C CA . ALA A 1 241 ? -47.004 -10.490 66.378 1.00 92.25 241 ALA A CA 1
ATOM 1774 C C . ALA A 1 241 ? -48.465 -10.946 66.551 1.00 92.25 241 ALA A C 1
ATOM 1776 O O . ALA A 1 241 ? -49.122 -10.540 67.511 1.00 92.25 241 ALA A O 1
ATOM 1777 N N . GLY A 1 242 ? -48.948 -11.848 65.689 1.00 90.75 242 GLY A N 1
ATOM 1778 C CA . GLY A 1 242 ? -50.268 -12.472 65.822 1.00 90.75 242 GLY A CA 1
ATOM 1779 C C . GLY A 1 242 ? -50.434 -13.238 67.139 1.00 90.75 242 GLY A C 1
ATOM 1780 O O . GLY A 1 242 ? -51.412 -13.027 67.859 1.00 90.75 242 GLY A O 1
ATOM 1781 N N . ASP A 1 243 ? -49.440 -14.049 67.511 1.00 93.38 243 ASP A N 1
ATOM 1782 C CA . ASP A 1 243 ? -49.426 -14.777 68.787 1.00 93.38 243 ASP A CA 1
ATOM 1783 C C . ASP A 1 243 ? -49.451 -13.830 69.996 1.00 93.38 243 ASP A C 1
ATOM 1785 O O . ASP A 1 243 ? -50.174 -14.065 70.971 1.00 93.38 243 ASP A O 1
ATOM 1789 N N . ALA A 1 244 ? -48.675 -12.742 69.946 1.00 91.38 244 ALA A N 1
ATOM 1790 C CA . ALA A 1 244 ? -48.661 -11.725 70.993 1.00 91.38 244 ALA A CA 1
ATOM 1791 C C . ALA A 1 244 ? -50.029 -11.038 71.129 1.00 91.38 244 ALA A C 1
ATOM 1793 O O . ALA A 1 244 ? -50.537 -10.923 72.246 1.00 91.38 244 ALA A O 1
ATOM 1794 N N . SER A 1 245 ? -50.654 -10.656 70.008 1.00 91.94 245 SER A N 1
ATOM 1795 C CA . SER A 1 245 ? -51.997 -10.061 69.983 1.00 91.94 245 SER A CA 1
ATOM 1796 C C . SER A 1 245 ? -53.040 -10.995 70.608 1.00 91.94 245 SER A C 1
ATOM 1798 O O . SER A 1 245 ? -53.792 -10.588 71.496 1.00 91.94 245 SER A O 1
ATOM 1800 N N . SER A 1 246 ? -53.017 -12.288 70.254 1.00 93.56 246 SER A N 1
ATOM 1801 C CA . SER A 1 246 ? -53.928 -13.285 70.830 1.00 93.56 246 SER A CA 1
ATOM 1802 C C . SER A 1 246 ? -53.764 -13.432 72.348 1.00 93.56 246 SER A C 1
ATOM 1804 O O . SER A 1 246 ? -54.760 -13.471 73.077 1.00 93.56 246 SER A O 1
ATOM 1806 N N . ARG A 1 247 ? -52.522 -13.470 72.851 1.00 91.94 247 ARG A N 1
ATOM 1807 C CA . ARG A 1 247 ? -52.244 -13.578 74.295 1.00 91.94 247 ARG A CA 1
ATOM 1808 C C . ARG A 1 247 ? -52.690 -12.336 75.067 1.00 91.94 247 ARG A C 1
ATOM 1810 O O . ARG A 1 247 ? -53.263 -12.465 76.148 1.00 91.94 247 ARG A O 1
ATOM 1817 N N . VAL A 1 248 ? -52.457 -11.146 74.512 1.00 92.75 248 VAL A N 1
ATOM 1818 C CA . VAL A 1 248 ? -52.889 -9.866 75.099 1.00 92.75 248 VAL A CA 1
ATOM 1819 C C . VAL A 1 248 ? -54.416 -9.769 75.129 1.00 92.75 248 VAL A C 1
ATOM 1821 O O . VAL A 1 248 ? -54.977 -9.394 76.159 1.00 92.75 248 VAL A O 1
ATOM 1824 N N . GLY A 1 249 ? -55.098 -10.196 74.060 1.00 89.94 249 GLY A N 1
ATOM 1825 C CA . GLY A 1 249 ? -56.559 -10.296 74.021 1.00 89.94 249 GLY A CA 1
ATOM 1826 C C . GLY A 1 249 ? -57.122 -11.233 75.097 1.00 89.94 249 GLY A C 1
ATOM 1827 O O . GLY A 1 249 ? -58.095 -10.892 75.771 1.00 89.94 249 GLY A O 1
ATOM 1828 N N . GLY A 1 250 ? -56.462 -12.371 75.341 1.00 92.88 250 GLY A N 1
ATOM 1829 C CA . GLY A 1 250 ? -56.795 -13.261 76.458 1.00 92.88 250 GLY A CA 1
ATOM 1830 C C . GLY A 1 250 ? -56.661 -12.579 77.826 1.00 92.88 250 GLY A C 1
ATOM 1831 O O . GLY A 1 250 ? -57.551 -12.696 78.668 1.00 92.88 250 GLY A O 1
ATOM 1832 N N . LEU A 1 251 ? -55.594 -11.801 78.035 1.00 92.31 251 LEU A N 1
ATOM 1833 C CA . LEU A 1 251 ? -55.373 -11.048 79.275 1.00 92.31 251 LEU A CA 1
ATOM 1834 C C . LEU A 1 251 ? -56.449 -9.965 79.498 1.00 92.31 251 LEU A C 1
ATOM 1836 O O . LEU A 1 251 ? -56.923 -9.781 80.622 1.00 92.31 251 LEU A O 1
ATOM 1840 N N . ALA A 1 252 ? -56.876 -9.286 78.429 1.00 90.88 252 ALA A N 1
ATOM 1841 C CA . ALA A 1 252 ? -57.962 -8.305 78.469 1.00 90.88 252 ALA A CA 1
ATOM 1842 C C . ALA A 1 252 ? -59.316 -8.946 78.836 1.00 90.88 252 ALA A C 1
ATOM 1844 O O . ALA A 1 252 ? -60.091 -8.364 79.606 1.00 90.88 252 ALA A O 1
ATOM 1845 N N . SER A 1 253 ? -59.580 -10.166 78.347 1.00 92.56 253 SER A N 1
ATOM 1846 C CA . SER A 1 253 ? -60.753 -10.958 78.744 1.00 92.56 253 SER A CA 1
ATOM 1847 C C . SER A 1 253 ? -60.707 -11.311 80.232 1.00 92.56 253 SER A C 1
ATOM 1849 O O . SER A 1 253 ? -61.651 -11.012 80.957 1.00 92.56 253 SER A O 1
ATOM 1851 N N . ILE A 1 254 ? -59.578 -11.841 80.717 1.00 93.31 254 ILE A N 1
ATOM 1852 C CA . ILE A 1 254 ? -59.394 -12.189 82.137 1.00 93.31 254 ILE A CA 1
ATOM 1853 C C . ILE A 1 254 ? -59.594 -10.961 83.035 1.00 93.31 254 ILE A C 1
ATOM 1855 O O . ILE A 1 254 ? -60.261 -11.046 84.064 1.00 93.31 254 ILE A O 1
ATOM 1859 N N . SER A 1 255 ? -59.065 -9.795 82.647 1.00 92.88 255 SER A N 1
ATOM 1860 C CA . SER A 1 255 ? -59.265 -8.553 83.407 1.00 92.88 255 SER A CA 1
ATOM 1861 C C . SER A 1 255 ? -60.745 -8.137 83.470 1.00 92.88 255 SER A C 1
ATOM 1863 O O . SER A 1 255 ? -61.226 -7.649 84.497 1.00 92.88 255 SER A O 1
ATOM 1865 N N . THR A 1 256 ? -61.503 -8.388 82.397 1.00 90.38 256 THR A N 1
ATOM 1866 C CA . THR A 1 256 ? -62.953 -8.142 82.355 1.00 90.38 256 THR A CA 1
ATOM 1867 C C . THR A 1 256 ? -63.706 -9.055 83.323 1.00 90.38 256 THR A C 1
ATOM 1869 O O . THR A 1 256 ? -64.562 -8.563 84.064 1.00 90.38 256 THR A O 1
ATOM 1872 N N . ASP A 1 257 ? -63.341 -10.337 83.377 1.00 92.81 257 ASP A N 1
ATOM 1873 C CA . ASP A 1 257 ? -63.932 -11.319 84.291 1.00 92.81 257 ASP A CA 1
ATOM 1874 C C . ASP A 1 257 ? -63.609 -10.998 85.759 1.00 92.81 257 ASP A C 1
ATOM 1876 O O . ASP A 1 257 ? -64.496 -11.031 86.616 1.00 92.81 257 ASP A O 1
ATOM 1880 N N . ILE A 1 258 ? -62.361 -10.601 86.051 1.00 93.06 258 ILE A N 1
ATOM 1881 C CA . ILE A 1 258 ? -61.938 -10.154 87.389 1.00 93.06 258 ILE A CA 1
ATOM 1882 C C . ILE A 1 258 ? -62.791 -8.971 87.848 1.00 93.06 258 ILE A C 1
ATOM 1884 O O . ILE A 1 258 ? -63.307 -8.981 88.964 1.00 93.06 258 ILE A O 1
ATOM 1888 N N . ARG A 1 259 ? -62.988 -7.962 86.994 1.00 91.88 259 ARG A N 1
ATOM 1889 C CA . ARG A 1 259 ? -63.822 -6.801 87.328 1.00 91.88 259 ARG A CA 1
ATOM 1890 C C . ARG A 1 259 ? -65.272 -7.203 87.618 1.00 91.88 259 ARG A C 1
ATOM 1892 O O . ARG A 1 259 ? -65.829 -6.742 88.608 1.00 91.88 259 ARG A O 1
ATOM 1899 N N . ALA A 1 260 ? -65.856 -8.101 86.820 1.00 91.88 260 ALA A N 1
ATOM 1900 C CA . ALA A 1 260 ? -67.208 -8.606 87.065 1.00 91.88 260 ALA A CA 1
ATOM 1901 C C . ALA A 1 260 ? -67.323 -9.335 88.421 1.00 91.88 260 ALA A C 1
ATOM 1903 O O . ALA A 1 260 ? -68.309 -9.158 89.144 1.00 91.88 260 ALA A O 1
ATOM 1904 N N . ALA A 1 261 ? -66.302 -10.111 88.800 1.00 93.75 261 ALA A N 1
ATOM 1905 C CA . ALA A 1 261 ? -66.228 -10.750 90.112 1.00 93.75 261 ALA A CA 1
ATOM 1906 C C . ALA A 1 261 ? -66.074 -9.725 91.252 1.00 93.75 261 ALA A C 1
ATOM 1908 O O . ALA A 1 261 ? -66.751 -9.836 92.275 1.00 93.75 261 ALA A O 1
ATOM 1909 N N . LEU A 1 262 ? -65.240 -8.695 91.078 1.00 94.31 262 LEU A N 1
ATOM 1910 C CA . LEU A 1 262 ? -65.050 -7.626 92.066 1.00 94.31 262 LEU A CA 1
ATOM 1911 C C . LEU A 1 262 ? -66.322 -6.799 92.284 1.00 94.31 262 LEU A C 1
ATOM 1913 O O . LEU A 1 262 ? -66.643 -6.497 93.432 1.00 94.31 262 LEU A O 1
ATOM 1917 N N . ASP A 1 263 ? -67.085 -6.503 91.229 1.00 91.56 263 ASP A N 1
ATOM 1918 C CA . ASP A 1 263 ? -68.383 -5.819 91.331 1.00 91.56 263 ASP A CA 1
ATOM 1919 C C . ASP A 1 263 ? -69.405 -6.656 92.121 1.00 91.56 263 ASP A C 1
ATOM 1921 O O . ASP A 1 263 ? -70.227 -6.128 92.876 1.00 91.56 263 ASP A O 1
ATOM 1925 N N . LEU A 1 264 ? -69.368 -7.986 91.984 1.00 94.56 264 LEU A N 1
ATOM 1926 C CA . LEU A 1 264 ? -70.179 -8.885 92.805 1.00 94.56 264 LEU A CA 1
ATOM 1927 C C . LEU A 1 264 ? -69.744 -8.849 94.277 1.00 94.56 264 LEU A C 1
ATOM 1929 O O . LEU A 1 264 ? -70.599 -8.694 95.149 1.00 94.56 264 LEU A O 1
ATOM 1933 N N . ILE A 1 265 ? -68.442 -8.947 94.560 1.00 93.62 265 ILE A N 1
ATOM 1934 C CA . ILE A 1 265 ? -67.917 -8.921 95.936 1.00 93.62 265 ILE A CA 1
ATOM 1935 C C . ILE A 1 265 ? -68.202 -7.569 96.598 1.00 93.62 265 ILE A C 1
ATOM 1937 O O . ILE A 1 265 ? -68.634 -7.539 97.747 1.00 93.62 265 ILE A O 1
ATOM 1941 N N . SER A 1 266 ? -68.036 -6.458 95.878 1.00 92.12 266 SER A N 1
ATOM 1942 C CA . SER A 1 266 ? -68.350 -5.112 96.370 1.00 92.12 266 SER A CA 1
ATOM 1943 C C . SER A 1 266 ? -69.833 -4.987 96.749 1.00 92.12 266 SER A C 1
ATOM 1945 O O . SER A 1 266 ? -70.155 -4.519 97.843 1.00 92.12 266 SER A O 1
ATOM 1947 N N . ARG A 1 267 ? -70.749 -5.521 95.923 1.00 93.19 267 ARG A N 1
ATOM 1948 C CA . ARG A 1 267 ? -72.184 -5.600 96.260 1.00 93.19 267 ARG A CA 1
ATOM 1949 C C . ARG A 1 267 ? -72.451 -6.440 97.513 1.00 93.19 267 ARG A C 1
ATOM 1951 O O . ARG A 1 267 ? -73.233 -6.012 98.361 1.00 93.19 267 ARG A O 1
ATOM 1958 N N . ILE A 1 268 ? -71.796 -7.596 97.655 1.00 93.19 268 ILE A N 1
ATOM 1959 C CA . ILE A 1 268 ? -71.924 -8.463 98.841 1.00 93.19 268 ILE A CA 1
ATOM 1960 C C . ILE A 1 268 ? -71.393 -7.751 100.091 1.00 93.19 268 ILE A C 1
ATOM 1962 O O . ILE A 1 268 ? -72.049 -7.777 101.133 1.00 93.19 268 ILE A O 1
ATOM 1966 N N . ALA A 1 269 ? -70.247 -7.073 100.000 1.00 93.00 269 ALA A N 1
ATOM 1967 C CA . ALA A 1 269 ? -69.665 -6.301 101.095 1.00 93.00 269 ALA A CA 1
ATOM 1968 C C . ALA A 1 269 ? -70.593 -5.150 101.515 1.00 93.00 269 ALA A C 1
ATOM 1970 O O . ALA A 1 269 ? -70.867 -4.989 102.703 1.00 93.00 269 ALA A O 1
ATOM 1971 N N . GLY A 1 270 ? -71.173 -4.422 100.554 1.00 91.69 270 GLY A N 1
ATOM 1972 C CA . GLY A 1 270 ? -72.177 -3.386 100.813 1.00 91.69 270 GLY A CA 1
ATOM 1973 C C . GLY A 1 270 ? -73.439 -3.926 101.501 1.00 91.69 270 GLY A C 1
ATOM 1974 O O . GLY A 1 270 ? -73.909 -3.345 102.483 1.00 91.69 270 GLY A O 1
ATOM 1975 N N . GLN A 1 271 ? -73.957 -5.077 101.056 1.00 94.12 271 GLN A N 1
ATOM 1976 C CA . GLN A 1 271 ? -75.073 -5.767 101.719 1.00 94.12 271 GLN A CA 1
ATOM 1977 C C . GLN A 1 271 ? -74.707 -6.229 103.135 1.00 94.12 271 GLN A C 1
ATOM 1979 O O . GLN A 1 271 ? -75.483 -6.033 104.070 1.00 94.12 271 GLN A O 1
ATOM 1984 N N . THR A 1 272 ? -73.512 -6.788 103.315 1.00 93.50 272 THR A N 1
ATOM 1985 C CA . THR A 1 272 ? -73.003 -7.239 104.619 1.00 93.50 272 THR A CA 1
ATOM 1986 C C . THR A 1 272 ? -72.848 -6.066 105.580 1.00 93.50 272 THR A C 1
ATOM 1988 O O . THR A 1 272 ? -73.257 -6.159 106.733 1.00 93.50 272 THR A O 1
ATOM 1991 N N . ARG A 1 273 ? -72.347 -4.922 105.100 1.00 91.56 273 ARG A N 1
ATOM 1992 C CA . ARG A 1 273 ? -72.234 -3.679 105.872 1.00 91.56 273 ARG A CA 1
ATOM 1993 C C . ARG A 1 273 ? -73.601 -3.166 106.322 1.00 91.56 273 ARG A C 1
ATOM 1995 O O . ARG A 1 273 ? -73.734 -2.733 107.464 1.00 91.56 273 ARG A O 1
ATOM 2002 N N . MET A 1 274 ? -74.611 -3.234 105.453 1.00 92.75 274 MET A N 1
ATOM 2003 C CA . MET A 1 274 ? -76.000 -2.881 105.778 1.00 92.75 274 MET A CA 1
ATOM 2004 C C . MET A 1 274 ? -76.610 -3.832 106.818 1.00 92.75 27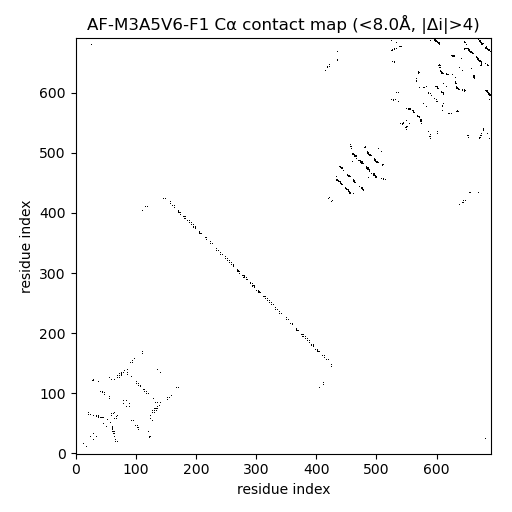4 MET A C 1
ATOM 2006 O O . MET A 1 274 ? -77.207 -3.373 107.790 1.00 92.75 274 MET A O 1
ATOM 2010 N N . LEU A 1 275 ? -76.422 -5.146 106.659 1.00 91.00 275 LEU A N 1
ATOM 2011 C CA . LEU A 1 275 ? -76.877 -6.156 107.622 1.00 91.00 275 LEU A CA 1
ATOM 2012 C C . LEU A 1 275 ? -76.211 -5.976 108.991 1.00 91.00 275 LEU A C 1
ATOM 2014 O O . LEU A 1 275 ? -76.893 -5.967 110.014 1.00 91.00 275 LEU A O 1
ATOM 2018 N N . ALA A 1 276 ? -74.892 -5.778 109.006 1.00 91.81 276 ALA A N 1
ATOM 2019 C CA . ALA A 1 276 ? -74.120 -5.540 110.218 1.00 91.81 276 ALA A CA 1
ATOM 2020 C C . ALA A 1 276 ? -74.525 -4.230 110.903 1.00 91.81 276 ALA A C 1
ATOM 2022 O O . ALA A 1 276 ? -74.666 -4.201 112.120 1.00 91.81 276 ALA A O 1
ATOM 2023 N N . LEU A 1 277 ? -74.800 -3.168 110.136 1.00 89.06 277 LEU A N 1
ATOM 2024 C CA . LEU A 1 277 ? -75.327 -1.908 110.663 1.00 89.06 277 LEU A CA 1
ATOM 2025 C C . LEU A 1 277 ? -76.695 -2.098 111.332 1.00 89.06 277 LEU A C 1
ATOM 2027 O O . LEU A 1 277 ? -76.882 -1.630 112.453 1.00 89.06 277 LEU A O 1
ATOM 2031 N N . ASN A 1 278 ? -77.621 -2.809 110.680 1.00 88.88 278 ASN A N 1
ATOM 2032 C CA . ASN A 1 278 ? -78.929 -3.133 111.257 1.00 88.88 278 ASN A CA 1
ATOM 2033 C C . ASN A 1 278 ? -78.777 -3.944 112.554 1.00 88.88 278 ASN A C 1
ATOM 2035 O O . ASN A 1 278 ? -79.447 -3.655 113.543 1.00 88.88 278 ASN A O 1
ATOM 2039 N N . ALA A 1 279 ? -77.846 -4.903 112.582 1.00 89.00 279 ALA A N 1
ATOM 2040 C CA . ALA A 1 279 ? -77.533 -5.682 113.776 1.00 89.00 279 ALA A CA 1
ATOM 2041 C C . ALA A 1 279 ? -76.913 -4.827 114.898 1.00 89.00 279 ALA A C 1
ATOM 2043 O O . ALA A 1 279 ? -77.273 -5.005 116.058 1.00 89.00 279 ALA A O 1
ATOM 2044 N N . THR A 1 280 ? -76.033 -3.865 114.585 1.00 86.12 280 THR A N 1
ATOM 2045 C CA . THR A 1 280 ? -75.494 -2.913 115.575 1.00 86.12 280 THR A CA 1
ATOM 2046 C C . THR A 1 280 ? -76.602 -2.040 116.173 1.00 86.12 280 THR A C 1
ATOM 2048 O O . THR A 1 280 ? -76.596 -1.800 117.379 1.00 86.12 280 THR A O 1
ATOM 2051 N N . ILE A 1 281 ? -77.563 -1.588 115.356 1.00 85.50 281 ILE A N 1
ATOM 2052 C CA . ILE A 1 281 ? -78.716 -0.790 115.808 1.00 85.50 281 ILE A CA 1
ATOM 2053 C C . ILE A 1 281 ? -79.600 -1.611 116.757 1.00 85.50 281 ILE A C 1
ATOM 2055 O O . ILE A 1 281 ? -79.929 -1.137 117.844 1.00 85.50 281 ILE A O 1
ATOM 2059 N N . GLU A 1 282 ? -79.949 -2.846 116.390 1.00 88.12 282 GLU A N 1
ATOM 2060 C CA . GLU A 1 282 ? -80.808 -3.701 117.222 1.00 88.12 282 GLU A CA 1
ATOM 2061 C C . GLU A 1 282 ? -80.095 -4.146 118.514 1.00 88.12 282 GLU A C 1
ATOM 2063 O O . GLU A 1 282 ? -80.696 -4.168 119.587 1.00 88.12 282 GLU A O 1
ATOM 2068 N N . ALA A 1 283 ? -78.782 -4.399 118.453 1.00 84.94 283 ALA A N 1
ATOM 2069 C CA . ALA A 1 283 ? -77.969 -4.691 119.632 1.00 84.94 283 ALA A CA 1
ATOM 2070 C C . ALA A 1 283 ? -77.875 -3.492 120.596 1.00 84.94 283 ALA A C 1
ATOM 2072 O O . ALA A 1 283 ? -77.939 -3.682 121.809 1.00 84.94 283 ALA A O 1
ATOM 2073 N N . ALA A 1 284 ? -77.787 -2.259 120.080 1.00 81.31 284 ALA A N 1
ATOM 2074 C CA . ALA A 1 284 ? -77.862 -1.043 120.896 1.00 81.31 284 ALA A CA 1
ATOM 2075 C C . ALA A 1 284 ? -79.254 -0.856 121.531 1.00 81.31 284 ALA A C 1
ATOM 2077 O O . ALA A 1 284 ? -79.365 -0.377 122.660 1.00 81.31 284 ALA A O 1
ATOM 2078 N N . ARG A 1 285 ? -80.315 -1.281 120.833 1.00 83.88 285 ARG A N 1
ATOM 2079 C CA . ARG A 1 285 ? -81.708 -1.238 121.306 1.00 83.88 285 ARG A CA 1
ATOM 2080 C C . ARG A 1 285 ? -81.983 -2.210 122.460 1.00 83.88 285 ARG A C 1
ATOM 2082 O O . ARG A 1 285 ? -82.815 -1.913 123.312 1.00 83.88 285 ARG A O 1
ATOM 2089 N N . ALA A 1 286 ? -81.263 -3.331 122.515 1.00 83.50 286 ALA A N 1
ATOM 2090 C CA . ALA A 1 286 ? -81.360 -4.343 123.571 1.00 83.50 286 ALA A CA 1
ATOM 2091 C C . ALA A 1 286 ? -80.626 -3.980 124.889 1.00 83.50 286 ALA A C 1
ATOM 2093 O O . ALA A 1 286 ? -80.668 -4.756 125.847 1.00 83.50 286 ALA A O 1
ATOM 2094 N N . GLY A 1 287 ? -79.961 -2.818 124.972 1.00 77.69 287 GLY A N 1
ATOM 2095 C CA . GLY A 1 287 ? -79.311 -2.329 126.198 1.00 77.69 287 GLY A CA 1
ATOM 2096 C C . GLY A 1 287 ? -78.129 -3.194 126.671 1.00 77.69 287 GLY A C 1
ATOM 2097 O O . GLY A 1 287 ? -77.356 -3.702 125.861 1.00 77.69 287 GLY A O 1
ATOM 2098 N N . GLU A 1 288 ? -77.970 -3.378 127.990 1.00 74.00 288 GLU A N 1
ATOM 2099 C CA . GLU A 1 288 ? -76.854 -4.142 128.594 1.00 74.00 288 GLU A CA 1
ATOM 2100 C C . GLU A 1 288 ? -76.777 -5.607 128.110 1.00 74.00 288 GLU A C 1
ATOM 2102 O O . GLU A 1 288 ? -75.682 -6.145 127.955 1.00 74.00 288 GLU A O 1
ATOM 2107 N N . MET A 1 289 ? -77.915 -6.235 127.781 1.00 73.50 289 MET A N 1
ATOM 2108 C CA . MET A 1 289 ? -77.968 -7.622 127.284 1.00 73.50 289 MET A CA 1
ATOM 2109 C C . MET A 1 289 ? -77.457 -7.773 125.837 1.00 73.50 289 MET A C 1
ATOM 2111 O O . MET A 1 289 ? -77.103 -8.875 125.420 1.00 73.50 289 MET A O 1
ATOM 2115 N N . GLY A 1 290 ? -77.395 -6.680 125.065 1.00 81.00 290 GLY A N 1
ATOM 2116 C CA . GLY A 1 290 ? -76.969 -6.666 123.659 1.00 81.00 290 GLY A CA 1
ATOM 2117 C C . GLY A 1 290 ? -75.480 -6.382 123.435 1.00 81.00 290 GLY A C 1
ATOM 2118 O O . GLY A 1 290 ? -75.014 -6.437 122.295 1.00 81.00 290 GLY A O 1
ATOM 2119 N N . ARG A 1 291 ? -74.705 -6.100 124.495 1.00 78.12 291 ARG A N 1
ATOM 2120 C CA . ARG A 1 291 ? -73.306 -5.633 124.399 1.00 78.12 291 ARG A CA 1
ATOM 2121 C C . ARG A 1 291 ? -72.388 -6.561 123.596 1.00 78.12 291 ARG A C 1
ATOM 2123 O O . ARG A 1 291 ? -71.638 -6.082 122.752 1.00 78.12 291 ARG A O 1
ATOM 2130 N N . GLY A 1 292 ? -72.466 -7.876 123.821 1.00 82.56 292 GLY A N 1
ATOM 2131 C CA . GLY A 1 292 ? -71.653 -8.859 123.089 1.00 82.56 292 GLY A CA 1
ATOM 2132 C C . GLY A 1 292 ? -71.983 -8.910 121.592 1.00 82.56 292 GLY A C 1
ATOM 2133 O O . GLY A 1 292 ? -71.081 -8.935 120.757 1.00 82.56 292 GLY A O 1
ATOM 2134 N N . PHE A 1 293 ? -73.272 -8.831 121.243 1.00 84.44 293 PHE A N 1
ATOM 2135 C CA . PHE A 1 293 ? -73.728 -8.773 119.850 1.00 84.44 293 PHE A CA 1
ATOM 2136 C C . PHE A 1 293 ? -73.341 -7.460 119.163 1.00 84.44 293 PHE A C 1
ATOM 2138 O O . PHE A 1 293 ? -72.981 -7.477 117.988 1.00 84.44 293 PHE A O 1
ATOM 2145 N N . ALA A 1 294 ? -73.358 -6.335 119.886 1.00 83.69 294 ALA A N 1
ATOM 2146 C CA . ALA A 1 294 ? -72.945 -5.038 119.353 1.00 83.69 294 ALA A CA 1
ATOM 2147 C C . ALA A 1 294 ? -71.463 -5.027 118.939 1.00 83.69 294 ALA A C 1
ATOM 2149 O O . ALA A 1 294 ? -71.136 -4.480 117.885 1.00 83.69 294 ALA A O 1
ATOM 2150 N N . VAL A 1 295 ? -70.581 -5.669 119.720 1.00 86.88 295 VAL A N 1
ATOM 2151 C CA . VAL A 1 295 ? -69.149 -5.804 119.389 1.00 86.88 295 VAL A CA 1
ATOM 2152 C C . VAL A 1 295 ? -68.960 -6.636 118.121 1.00 86.88 295 VAL A C 1
ATOM 2154 O O . VAL A 1 295 ? -68.300 -6.177 117.194 1.00 86.88 295 VAL A O 1
ATOM 2157 N N . VAL A 1 296 ? -69.596 -7.811 118.029 1.00 89.81 296 VAL A N 1
ATOM 2158 C CA . VAL A 1 296 ? -69.508 -8.669 116.832 1.00 89.81 296 VAL A CA 1
ATOM 2159 C C . VAL A 1 296 ? -70.077 -7.962 115.599 1.00 89.81 296 VAL A C 1
ATOM 2161 O O . VAL A 1 296 ? -69.453 -7.976 114.543 1.00 89.81 296 VAL A O 1
ATOM 2164 N N . ALA A 1 297 ? -71.227 -7.293 115.717 1.00 89.38 297 ALA A N 1
ATOM 2165 C CA . ALA A 1 297 ? -71.822 -6.543 114.612 1.00 89.38 297 ALA A CA 1
ATOM 2166 C C . ALA A 1 297 ? -70.929 -5.375 114.153 1.00 89.38 297 ALA A C 1
ATOM 2168 O O . ALA A 1 297 ? -70.806 -5.135 112.952 1.00 89.38 297 ALA A O 1
ATOM 2169 N N . SER A 1 298 ? -70.270 -4.675 115.084 1.00 87.56 298 SER A N 1
ATOM 2170 C CA . SER A 1 298 ? -69.296 -3.626 114.758 1.00 87.56 298 SER A CA 1
ATOM 2171 C C . SER A 1 298 ? -68.053 -4.189 114.061 1.00 87.56 298 SER A C 1
ATOM 2173 O O . SER A 1 298 ? -67.569 -3.578 113.110 1.00 87.56 298 SER A O 1
ATOM 2175 N N . GLU A 1 299 ? -67.567 -5.358 114.483 1.00 92.75 299 GLU A N 1
ATOM 2176 C CA . GLU A 1 299 ? -66.433 -6.042 113.853 1.00 92.75 299 GLU A CA 1
ATOM 2177 C C . GLU A 1 299 ? -66.782 -6.482 112.422 1.00 92.75 299 GLU A C 1
ATOM 2179 O O . GLU A 1 299 ? -66.069 -6.155 111.475 1.00 92.75 299 GLU A O 1
ATOM 2184 N N . VAL A 1 300 ? -67.946 -7.117 112.222 1.00 93.31 300 VAL A N 1
ATOM 2185 C CA . VAL A 1 300 ? -68.444 -7.512 110.889 1.00 93.31 300 VAL A CA 1
ATOM 2186 C C . VAL A 1 300 ? -68.636 -6.292 109.985 1.00 93.31 300 VAL A C 1
ATOM 2188 O O . VAL A 1 300 ? -68.283 -6.334 108.805 1.00 93.31 300 VAL A O 1
ATOM 2191 N N . LYS A 1 301 ? -69.150 -5.178 110.524 1.00 89.94 301 LYS A N 1
ATOM 2192 C CA . LYS A 1 301 ? -69.257 -3.905 109.798 1.00 89.94 301 LYS A CA 1
ATOM 2193 C C . LYS A 1 301 ? -67.877 -3.389 109.371 1.00 89.94 301 LYS A C 1
ATOM 2195 O O . LYS A 1 301 ? -67.737 -2.951 108.230 1.00 89.94 301 LYS A O 1
ATOM 2200 N N . GLY A 1 302 ? -66.877 -3.467 110.252 1.00 91.50 302 GLY A N 1
ATOM 2201 C CA . GLY A 1 302 ? -65.486 -3.111 109.964 1.00 91.50 302 GLY A CA 1
ATOM 2202 C C . GLY A 1 302 ? -64.868 -3.971 108.858 1.00 91.50 302 GLY A C 1
ATOM 2203 O O . GLY A 1 302 ? -64.334 -3.422 107.893 1.00 91.50 302 GLY A O 1
ATOM 2204 N N . LEU A 1 303 ? -65.019 -5.299 108.932 1.00 92.94 303 LEU A N 1
ATOM 2205 C CA . LEU A 1 303 ? -64.548 -6.234 107.898 1.00 92.94 303 LEU A CA 1
ATOM 2206 C C . LEU A 1 303 ? -65.223 -5.986 106.543 1.00 92.94 303 LEU A C 1
ATOM 2208 O O . LEU A 1 303 ? -64.560 -6.001 105.504 1.00 92.94 303 LEU A O 1
ATOM 2212 N N . ALA A 1 304 ? -66.534 -5.731 106.530 1.00 92.81 304 ALA A N 1
ATOM 2213 C CA . ALA A 1 304 ? -67.262 -5.419 105.303 1.00 92.81 304 ALA A CA 1
ATOM 2214 C C . ALA A 1 304 ? -66.743 -4.123 104.656 1.00 92.81 304 ALA A C 1
ATOM 2216 O O . ALA A 1 304 ? -66.534 -4.077 103.446 1.00 92.81 304 ALA A O 1
ATOM 2217 N N . GLN A 1 305 ? -66.459 -3.098 105.464 1.00 92.00 305 GLN A N 1
ATOM 2218 C CA . GLN A 1 305 ? -65.905 -1.825 105.000 1.00 92.00 305 GLN A CA 1
ATOM 2219 C C . GLN A 1 305 ? -64.459 -1.974 104.485 1.00 92.00 305 GLN A C 1
ATOM 2221 O O . GLN A 1 305 ? -64.110 -1.400 103.454 1.00 92.00 305 GLN A O 1
ATOM 2226 N N . GLN A 1 306 ? -63.635 -2.800 105.141 1.00 93.06 306 GLN A N 1
ATOM 2227 C CA . GLN A 1 306 ? -62.306 -3.178 104.642 1.00 93.06 306 GLN A CA 1
ATOM 2228 C C . GLN A 1 306 ? -62.384 -3.956 103.321 1.00 93.06 306 GLN A C 1
ATOM 2230 O O . GLN A 1 306 ? -61.582 -3.712 102.423 1.00 93.06 306 GLN A O 1
ATOM 2235 N N . THR A 1 307 ? -63.368 -4.846 103.168 1.00 94.12 307 THR A N 1
ATOM 2236 C CA . THR A 1 307 ? -63.589 -5.621 101.934 1.00 94.12 307 THR A CA 1
ATOM 2237 C C . THR A 1 307 ? -64.024 -4.719 100.776 1.00 94.12 307 THR A C 1
ATOM 2239 O O . THR A 1 307 ? -63.514 -4.851 99.664 1.00 94.12 307 THR A O 1
ATOM 2242 N N . GLU A 1 308 ? -64.923 -3.764 101.030 1.00 91.12 308 GLU A N 1
ATOM 2243 C CA . GLU A 1 308 ? -65.366 -2.747 100.062 1.00 91.12 308 GLU A CA 1
ATOM 2244 C C . GLU A 1 308 ? -64.181 -1.866 99.610 1.00 91.12 308 GLU A C 1
ATOM 2246 O O . GLU A 1 308 ? -63.993 -1.625 98.419 1.00 91.12 308 GLU A O 1
ATOM 2251 N N . HIS A 1 309 ? -63.305 -1.470 100.541 1.00 91.75 309 HIS A N 1
ATOM 2252 C CA . HIS A 1 309 ? -62.084 -0.729 100.215 1.00 91.75 309 HIS A CA 1
ATOM 2253 C C . HIS A 1 309 ? -61.073 -1.566 99.409 1.00 91.75 309 HIS A C 1
ATOM 2255 O O . HIS A 1 309 ? -60.563 -1.107 98.386 1.00 91.75 309 HIS A O 1
ATOM 2261 N N . ALA A 1 310 ? -60.806 -2.807 99.828 1.00 92.12 310 ALA A N 1
ATOM 2262 C CA . ALA A 1 310 ? -59.876 -3.704 99.144 1.00 92.12 310 ALA A CA 1
ATOM 2263 C C . ALA A 1 310 ? -60.343 -4.036 97.716 1.00 92.12 310 ALA A C 1
ATOM 2265 O O . ALA A 1 310 ? -59.548 -3.976 96.780 1.00 92.12 310 ALA A O 1
ATOM 2266 N N . THR A 1 311 ? -61.637 -4.315 97.525 1.00 93.25 311 THR A N 1
ATOM 2267 C CA . THR A 1 311 ? -62.217 -4.545 96.190 1.00 93.25 311 THR A CA 1
ATOM 2268 C C . THR A 1 311 ? -62.135 -3.312 95.296 1.00 93.25 311 THR A C 1
ATOM 2270 O O . THR A 1 311 ? -61.822 -3.458 94.116 1.00 93.25 311 THR A O 1
ATOM 2273 N N . GLY A 1 312 ? -62.320 -2.104 95.842 1.00 91.75 312 GLY A N 1
ATOM 2274 C CA . GLY A 1 312 ? -62.099 -0.852 95.113 1.00 91.75 312 GLY A CA 1
ATOM 2275 C C . GLY A 1 312 ? -60.661 -0.707 94.601 1.00 91.75 312 GLY A C 1
ATOM 2276 O O . GLY A 1 312 ? -60.450 -0.406 93.425 1.00 91.75 312 GLY A O 1
ATOM 2277 N N . THR A 1 313 ? -59.668 -1.002 95.445 1.00 93.44 313 THR A N 1
ATOM 2278 C CA . THR A 1 313 ? -58.247 -0.977 95.057 1.00 93.44 313 THR A CA 1
ATOM 2279 C C . THR A 1 313 ? -57.932 -1.999 93.960 1.00 93.44 313 THR A C 1
ATOM 2281 O O . THR A 1 313 ? -57.289 -1.651 92.969 1.00 93.44 313 THR A O 1
ATOM 2284 N N . ILE A 1 314 ? -58.415 -3.242 94.087 1.00 93.75 314 ILE A N 1
ATOM 2285 C CA . ILE A 1 314 ? -58.187 -4.287 93.073 1.00 93.75 314 ILE A CA 1
ATOM 2286 C C . ILE A 1 314 ? -58.927 -3.946 91.766 1.00 93.75 314 ILE A C 1
ATOM 2288 O O . ILE A 1 314 ? -58.400 -4.191 90.684 1.00 93.75 314 ILE A O 1
ATOM 2292 N N . SER A 1 315 ? -60.105 -3.318 91.834 1.00 92.69 315 SER A N 1
ATOM 2293 C CA . SER A 1 315 ? -60.839 -2.862 90.643 1.00 92.69 315 SER A CA 1
ATOM 2294 C C . SER A 1 315 ? -60.045 -1.804 89.870 1.00 92.69 315 SER A C 1
ATOM 2296 O O . SER A 1 315 ? -59.888 -1.911 88.652 1.00 92.69 315 SER A O 1
ATOM 2298 N N . GLY A 1 316 ? -59.429 -0.851 90.582 1.00 92.62 316 GLY A N 1
ATOM 2299 C CA . GLY A 1 316 ? -58.494 0.110 89.989 1.00 92.62 316 GLY A CA 1
ATOM 2300 C C . GLY A 1 316 ? -57.284 -0.563 89.327 1.00 92.62 316 GLY A C 1
ATOM 2301 O O . GLY A 1 316 ? -56.893 -0.183 88.223 1.00 92.62 316 GLY A O 1
ATOM 2302 N N . GLN A 1 317 ? -56.728 -1.612 89.944 1.00 91.69 317 GLN A N 1
ATOM 2303 C CA . GLN A 1 317 ? -55.641 -2.402 89.349 1.00 91.69 317 GLN A CA 1
ATOM 2304 C C . GLN A 1 317 ? -56.089 -3.164 88.092 1.00 91.69 317 GLN A C 1
ATOM 2306 O O . GLN A 1 317 ? -55.375 -3.149 87.092 1.00 91.69 317 GLN A O 1
ATOM 2311 N N . ALA A 1 318 ? -57.276 -3.778 88.092 1.00 91.19 318 ALA A N 1
ATOM 2312 C CA . ALA A 1 318 ? -57.831 -4.450 86.915 1.00 91.19 318 ALA A CA 1
ATOM 2313 C C . ALA A 1 318 ? -58.064 -3.461 85.756 1.00 91.19 318 ALA A C 1
ATOM 2315 O O . ALA A 1 318 ? -57.730 -3.751 84.604 1.00 91.19 318 ALA A O 1
ATOM 2316 N N . GLN A 1 319 ? -58.553 -2.252 86.055 1.00 91.12 319 GLN A N 1
ATOM 2317 C CA . GLN A 1 319 ? -58.696 -1.187 85.062 1.00 91.12 319 GLN A CA 1
ATOM 2318 C C . GLN A 1 319 ? -57.342 -0.746 84.488 1.00 91.12 319 GLN A C 1
ATOM 2320 O O . GLN A 1 319 ? -57.226 -0.592 83.271 1.00 91.12 319 GLN A O 1
ATOM 2325 N N . ALA A 1 320 ? -56.318 -0.596 85.332 1.00 92.75 320 ALA A N 1
ATOM 2326 C CA . ALA A 1 320 ? -54.964 -0.275 84.887 1.00 92.75 320 ALA A CA 1
ATOM 2327 C C . ALA A 1 320 ? -54.377 -1.381 83.991 1.00 92.75 320 ALA A C 1
ATOM 2329 O O . ALA A 1 320 ? -53.814 -1.078 82.941 1.00 92.75 320 ALA A O 1
ATOM 2330 N N . ILE A 1 321 ? -54.573 -2.660 84.348 1.00 92.75 321 ILE A N 1
ATOM 2331 C CA . ILE A 1 321 ? -54.178 -3.805 83.510 1.00 92.75 321 ILE A CA 1
ATOM 2332 C C . ILE A 1 321 ? -54.883 -3.736 82.156 1.00 92.75 321 ILE A C 1
ATOM 2334 O O . ILE A 1 321 ? -54.230 -3.883 81.127 1.00 92.75 321 ILE A O 1
ATOM 2338 N N . ARG A 1 322 ? -56.194 -3.465 82.144 1.00 89.31 322 ARG A N 1
ATOM 2339 C CA . ARG A 1 322 ? -56.973 -3.366 80.908 1.00 89.31 322 ARG A CA 1
ATOM 2340 C C . ARG A 1 322 ? -56.456 -2.247 79.995 1.00 89.31 322 ARG A C 1
ATOM 2342 O O . ARG A 1 322 ? -56.209 -2.504 78.818 1.00 89.31 322 ARG A O 1
ATOM 2349 N N . GLN A 1 323 ? -56.254 -1.040 80.528 1.00 92.62 323 GLN A N 1
ATOM 2350 C CA . GLN A 1 323 ? -55.683 0.077 79.763 1.00 92.62 323 GLN A CA 1
ATOM 2351 C C . GLN A 1 323 ? -54.287 -0.255 79.224 1.00 92.62 323 GLN A C 1
ATOM 2353 O O . GLN A 1 323 ? -53.989 0.043 78.069 1.00 92.62 323 GLN A O 1
ATOM 2358 N N . ALA A 1 324 ? -53.446 -0.912 80.029 1.00 92.31 324 ALA A N 1
ATOM 2359 C CA . ALA A 1 324 ? -52.131 -1.354 79.583 1.00 92.31 324 ALA A CA 1
ATOM 2360 C C . ALA A 1 324 ? -52.234 -2.367 78.430 1.00 92.31 324 ALA A C 1
ATOM 2362 O O . ALA A 1 324 ? -51.537 -2.217 77.429 1.00 92.31 324 ALA A O 1
ATOM 2363 N N . THR A 1 325 ? -53.135 -3.354 78.511 1.00 93.12 325 THR A N 1
ATOM 2364 C CA . THR A 1 325 ? -53.362 -4.311 77.414 1.00 93.12 325 THR A CA 1
ATOM 2365 C C . THR A 1 325 ? -53.902 -3.648 76.149 1.00 93.12 325 THR A C 1
ATOM 2367 O O . THR A 1 325 ? -53.431 -3.975 75.064 1.00 93.12 325 THR A O 1
ATOM 2370 N N . GLU A 1 326 ? -54.820 -2.681 76.252 1.00 91.06 326 GLU A N 1
ATOM 2371 C CA . GLU A 1 326 ? -55.319 -1.920 75.093 1.00 91.06 326 GLU A CA 1
ATOM 2372 C C . GLU A 1 326 ? -54.171 -1.159 74.400 1.00 91.06 326 GLU A C 1
ATOM 2374 O O . GLU A 1 326 ? -54.023 -1.238 73.180 1.00 91.06 326 GLU A O 1
ATOM 2379 N N . GLY A 1 327 ? -53.288 -0.518 75.177 1.00 92.25 327 GLY A N 1
ATOM 2380 C CA . GLY A 1 327 ? -52.084 0.135 74.654 1.00 92.25 327 GLY A CA 1
ATOM 2381 C C . GLY A 1 327 ? -51.114 -0.832 73.961 1.00 92.25 327 GLY A C 1
ATOM 2382 O O . GLY A 1 327 ? -50.631 -0.537 72.869 1.00 92.25 327 GLY A O 1
ATOM 2383 N N . VAL A 1 328 ? -50.865 -2.007 74.551 1.00 93.19 328 VAL A N 1
ATOM 2384 C CA . VAL A 1 328 ? -50.012 -3.047 73.944 1.00 93.19 328 VAL A CA 1
ATOM 2385 C C . VAL A 1 328 ? -50.618 -3.571 72.640 1.00 93.19 328 VAL A C 1
ATOM 2387 O O . VAL A 1 328 ? -49.886 -3.770 71.675 1.00 93.19 328 VAL A O 1
ATOM 2390 N N . THR A 1 329 ? -51.938 -3.748 72.574 1.00 91.31 329 THR A N 1
ATOM 2391 C CA . THR A 1 329 ? -52.617 -4.223 71.354 1.00 91.31 329 THR A CA 1
ATOM 2392 C C . THR A 1 329 ? -52.405 -3.241 70.199 1.00 91.31 329 THR A C 1
ATOM 2394 O O . THR A 1 329 ? -51.970 -3.643 69.123 1.00 91.31 329 THR A O 1
ATOM 2397 N N . GLY A 1 330 ? -52.572 -1.936 70.451 1.00 92.12 330 GLY A N 1
ATOM 2398 C CA . GLY A 1 330 ? -52.296 -0.900 69.448 1.00 92.12 330 GLY A CA 1
ATOM 2399 C C . GLY A 1 330 ? -50.828 -0.848 69.001 1.00 92.12 330 GLY A C 1
ATOM 2400 O O . GLY A 1 330 ? -50.545 -0.586 67.831 1.00 92.12 330 GLY A O 1
ATOM 2401 N N . MET A 1 331 ? -49.876 -1.141 69.897 1.00 93.31 331 MET A N 1
ATOM 2402 C CA . MET A 1 331 ? -48.464 -1.281 69.515 1.00 93.31 331 MET A CA 1
ATOM 2403 C C . MET A 1 331 ? -48.236 -2.491 68.601 1.00 93.31 331 MET A C 1
ATOM 2405 O O . MET A 1 331 ? -47.498 -2.373 67.624 1.00 93.31 331 MET A O 1
ATOM 2409 N N . VAL A 1 332 ? -48.872 -3.632 68.881 1.00 93.62 332 VAL A N 1
ATOM 2410 C CA . VAL A 1 332 ? -48.762 -4.842 68.049 1.00 93.62 332 VAL A CA 1
ATOM 2411 C C . VAL A 1 332 ? -49.356 -4.615 66.656 1.00 93.62 332 VAL A C 1
ATOM 2413 O O . VAL A 1 332 ? -48.724 -4.987 65.668 1.00 93.62 332 VAL A O 1
ATOM 2416 N N . ASP A 1 333 ? -50.501 -3.938 66.555 1.00 90.94 333 ASP A N 1
ATOM 2417 C CA . ASP A 1 333 ? -51.107 -3.583 65.264 1.00 90.94 333 ASP A CA 1
ATOM 2418 C C . ASP A 1 333 ? -50.192 -2.659 64.442 1.00 90.94 333 ASP A C 1
ATOM 2420 O O . ASP A 1 333 ? -49.999 -2.867 63.241 1.00 90.94 333 ASP A O 1
ATOM 2424 N N . SER A 1 334 ? -49.560 -1.676 65.096 1.00 94.75 334 SER A N 1
ATOM 2425 C CA . SER A 1 334 ? -48.571 -0.790 64.465 1.00 94.75 334 SER A CA 1
ATOM 2426 C C . SER A 1 334 ? -47.355 -1.566 63.942 1.00 94.75 334 SER A C 1
ATOM 2428 O O . SER A 1 334 ? -46.927 -1.368 62.803 1.00 94.75 334 SER A O 1
ATOM 2430 N N . VAL A 1 335 ? -46.837 -2.521 64.725 1.00 93.50 335 VAL A N 1
ATOM 2431 C CA . VAL A 1 335 ? -45.763 -3.428 64.285 1.00 93.50 335 VAL A CA 1
ATOM 2432 C C . VAL A 1 335 ? -46.206 -4.255 63.073 1.00 93.50 335 VAL A C 1
ATOM 2434 O O . VAL A 1 335 ? -45.447 -4.377 62.112 1.00 93.50 335 VAL A O 1
ATOM 2437 N N . GLY A 1 336 ? -47.441 -4.763 63.065 1.00 92.31 336 GLY A N 1
ATOM 2438 C CA . GLY A 1 336 ? -48.011 -5.475 61.919 1.00 92.31 336 GLY A CA 1
ATOM 2439 C C . GLY A 1 336 ? -48.055 -4.624 60.644 1.00 92.31 336 GLY A C 1
ATOM 2440 O O . GLY A 1 336 ? -47.640 -5.086 59.580 1.00 92.31 336 GLY A O 1
ATOM 2441 N N . ALA A 1 337 ? -48.477 -3.360 60.748 1.00 93.50 337 ALA A N 1
ATOM 2442 C CA . ALA A 1 337 ? -48.505 -2.423 59.621 1.00 93.50 337 ALA A CA 1
ATOM 2443 C C . ALA A 1 337 ? -47.100 -2.103 59.074 1.00 93.50 337 ALA A C 1
ATOM 2445 O O . ALA A 1 337 ? -46.901 -2.030 57.854 1.00 93.50 337 ALA A O 1
ATOM 2446 N N . ILE A 1 338 ? -46.107 -1.958 59.959 1.00 95.06 338 ILE A N 1
ATOM 2447 C CA . ILE A 1 338 ? -44.701 -1.769 59.572 1.00 95.06 338 ILE A CA 1
ATOM 2448 C C . ILE A 1 338 ? -44.191 -3.000 58.815 1.00 95.06 338 ILE A C 1
ATOM 2450 O O . ILE A 1 338 ? -43.620 -2.851 57.736 1.00 95.06 338 ILE A O 1
ATOM 2454 N N . ILE A 1 339 ? -44.447 -4.213 59.315 1.00 95.00 339 ILE A N 1
ATOM 2455 C CA . ILE A 1 339 ? -44.039 -5.457 58.640 1.00 95.00 339 ILE A CA 1
ATOM 2456 C C . ILE A 1 339 ? -44.705 -5.587 57.262 1.00 95.00 339 ILE A C 1
ATOM 2458 O O . ILE A 1 339 ? -44.039 -5.932 56.285 1.00 95.00 339 ILE A O 1
ATOM 2462 N N . GLY A 1 340 ? -45.992 -5.245 57.150 1.00 91.94 340 GLY A N 1
ATOM 2463 C CA . GLY A 1 340 ? -46.692 -5.205 55.863 1.00 91.94 340 GLY A CA 1
ATOM 2464 C C . GLY A 1 340 ? -46.029 -4.252 54.863 1.00 91.94 340 GLY A C 1
ATOM 2465 O O . GLY A 1 340 ? -45.848 -4.603 53.698 1.00 91.94 340 GLY A O 1
ATOM 2466 N N . SER A 1 341 ? -45.584 -3.082 55.331 1.00 95.44 341 SER A N 1
ATOM 2467 C CA . SER A 1 341 ? -44.845 -2.118 54.505 1.00 95.44 341 SER A CA 1
ATOM 2468 C C . SER A 1 341 ? -43.488 -2.670 54.049 1.00 95.44 341 SER A C 1
ATOM 2470 O O . SER A 1 341 ? -43.113 -2.480 52.892 1.00 95.44 341 SER A O 1
ATOM 2472 N N . ILE A 1 342 ? -42.777 -3.408 54.912 1.00 95.19 342 ILE A N 1
ATOM 2473 C CA . ILE A 1 342 ? -41.510 -4.067 54.553 1.00 95.19 342 ILE A CA 1
ATOM 2474 C C . ILE A 1 342 ? -41.731 -5.107 53.447 1.00 95.19 342 ILE A C 1
ATOM 2476 O O . ILE A 1 342 ? -40.958 -5.132 52.493 1.00 95.19 342 ILE A O 1
ATOM 2480 N N . ASN A 1 343 ? -42.800 -5.909 53.508 1.00 92.25 343 ASN A N 1
ATOM 2481 C CA . ASN A 1 343 ? -43.105 -6.891 52.458 1.00 92.25 343 ASN A CA 1
ATOM 2482 C C . ASN A 1 343 ? -43.383 -6.240 51.095 1.00 92.25 343 ASN A C 1
ATOM 2484 O O . ASN A 1 343 ? -42.931 -6.747 50.069 1.00 92.25 343 ASN A O 1
ATOM 2488 N N . VAL A 1 344 ? -44.085 -5.102 51.068 1.00 94.44 344 VAL A N 1
ATOM 2489 C CA . VAL A 1 344 ? -44.299 -4.346 49.820 1.00 94.44 344 VAL A CA 1
ATOM 2490 C C . VAL A 1 344 ? -42.967 -3.842 49.256 1.00 94.44 344 VAL A C 1
ATOM 2492 O O . VAL A 1 344 ? -42.709 -3.989 48.062 1.00 94.44 344 VAL A O 1
ATOM 2495 N N . ILE A 1 345 ? -42.094 -3.296 50.110 1.00 95.12 345 ILE A N 1
ATOM 2496 C CA . ILE A 1 345 ? -40.761 -2.827 49.701 1.00 95.12 345 ILE A CA 1
ATOM 2497 C C . ILE A 1 345 ? -39.913 -3.991 49.173 1.00 95.12 345 ILE A C 1
ATOM 2499 O O . ILE A 1 345 ? -39.316 -3.861 48.108 1.00 95.12 345 ILE A O 1
ATOM 2503 N N . ALA A 1 346 ? -39.900 -5.134 49.861 1.00 95.19 346 ALA A N 1
ATOM 2504 C CA . ALA A 1 346 ? -39.191 -6.336 49.426 1.00 95.19 346 ALA A CA 1
ATOM 2505 C C . ALA A 1 346 ? -39.657 -6.797 48.033 1.00 95.19 346 ALA A C 1
ATOM 2507 O O . ALA A 1 346 ? -38.829 -7.091 47.172 1.00 95.19 346 ALA A O 1
ATOM 2508 N N . GLY A 1 347 ? -40.969 -6.760 47.770 1.00 93.94 347 GLY A N 1
ATOM 2509 C CA . GLY A 1 347 ? -41.530 -7.041 46.447 1.00 93.94 347 GLY A CA 1
ATOM 2510 C C . GLY A 1 347 ? -41.041 -6.078 45.358 1.00 93.94 347 GLY A C 1
ATOM 2511 O O . GLY A 1 347 ? -40.681 -6.518 44.266 1.00 93.94 347 GLY A O 1
ATOM 2512 N N . HIS A 1 348 ? -40.964 -4.775 45.649 1.00 96.44 348 HIS A N 1
ATOM 2513 C CA . HIS A 1 348 ? -40.411 -3.792 44.709 1.00 96.44 348 HIS A CA 1
ATOM 2514 C C . HIS A 1 348 ? -38.915 -4.004 44.446 1.00 96.44 348 HIS A C 1
ATOM 2516 O O . HIS A 1 348 ? -38.488 -3.908 43.296 1.00 96.44 348 HIS A O 1
ATOM 2522 N N . VAL A 1 349 ? -38.123 -4.319 45.479 1.00 96.44 349 VAL A N 1
ATOM 2523 C CA . VAL A 1 349 ? -36.690 -4.606 45.315 1.00 96.44 349 VAL A CA 1
ATOM 2524 C C . VAL A 1 349 ? -36.496 -5.864 44.468 1.00 96.44 349 VAL A C 1
ATOM 2526 O O . VAL A 1 349 ? -35.728 -5.814 43.515 1.00 96.44 349 VAL A O 1
ATOM 2529 N N . ALA A 1 350 ? -37.241 -6.946 44.724 1.00 95.31 350 ALA A N 1
ATOM 2530 C CA . ALA A 1 350 ? -37.177 -8.165 43.911 1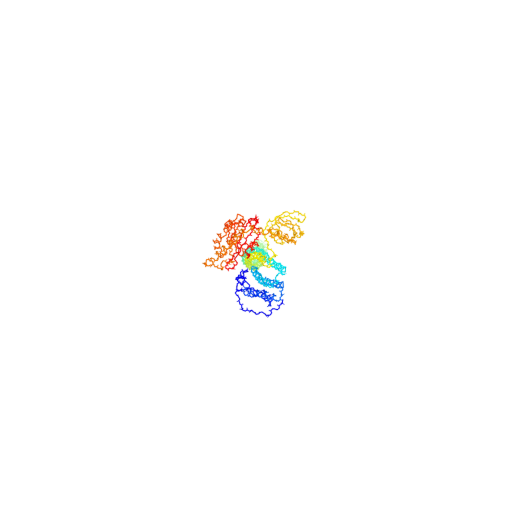.00 95.31 350 ALA A CA 1
ATOM 2531 C C . ALA A 1 350 ? -37.457 -7.892 42.423 1.00 95.31 350 ALA A C 1
ATOM 2533 O O . ALA A 1 350 ? -36.704 -8.338 41.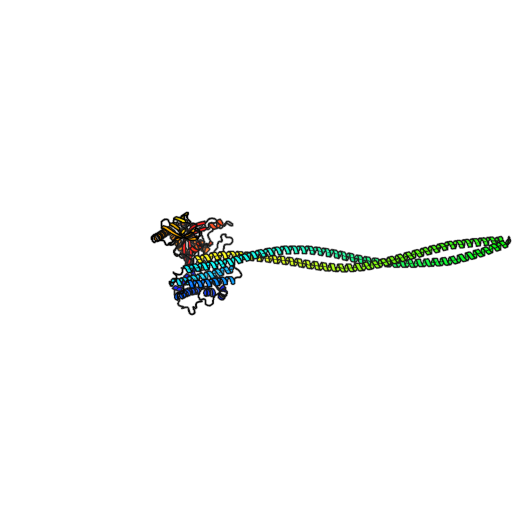557 1.00 95.31 350 ALA A O 1
ATOM 2534 N N . ALA A 1 351 ? -38.516 -7.131 42.124 1.00 96.38 351 ALA A N 1
ATOM 2535 C CA . ALA A 1 351 ? -38.866 -6.773 40.751 1.00 96.38 351 ALA A CA 1
ATOM 2536 C C . ALA A 1 351 ? -37.767 -5.934 40.075 1.00 96.38 351 ALA A C 1
ATOM 2538 O O . ALA A 1 351 ? -37.394 -6.213 38.935 1.00 96.38 351 ALA A O 1
ATOM 2539 N N . ALA A 1 352 ? -37.212 -4.946 40.786 1.00 96.75 352 ALA A N 1
ATOM 2540 C CA . ALA A 1 352 ? -36.119 -4.117 40.283 1.00 96.75 352 ALA A CA 1
ATOM 2541 C C . ALA A 1 352 ? -34.838 -4.934 40.042 1.00 96.75 352 ALA A C 1
ATOM 2543 O O . ALA A 1 352 ? -34.181 -4.756 39.017 1.00 96.75 352 ALA A O 1
ATOM 2544 N N . THR A 1 353 ? -34.504 -5.865 40.940 1.00 96.81 353 THR A N 1
ATOM 2545 C CA . THR A 1 353 ? -33.348 -6.758 40.788 1.00 96.81 353 THR A CA 1
ATOM 2546 C C . THR A 1 353 ? -33.496 -7.674 39.574 1.00 96.81 353 THR A C 1
ATOM 2548 O O . THR A 1 353 ? -32.534 -7.848 38.829 1.00 96.81 353 THR A O 1
ATOM 2551 N N . GLU A 1 354 ? -34.689 -8.211 39.308 1.00 93.88 354 GLU A N 1
ATOM 2552 C CA . GLU A 1 354 ? -34.922 -9.035 38.115 1.00 93.88 354 GLU A CA 1
ATOM 2553 C C . GLU A 1 354 ? -34.802 -8.216 36.818 1.00 93.88 354 GLU A C 1
ATOM 2555 O O . GLU A 1 354 ? -34.156 -8.648 35.860 1.00 93.88 354 GLU A O 1
ATOM 2560 N N . GLN A 1 355 ? -35.338 -6.989 36.798 1.00 95.94 355 GLN A N 1
ATOM 2561 C CA . GLN A 1 355 ? -35.141 -6.066 35.674 1.00 95.94 355 GLN A CA 1
ATOM 2562 C C . GLN A 1 355 ? -33.659 -5.734 35.455 1.00 95.94 355 GLN A C 1
ATOM 2564 O O . GLN A 1 355 ? -33.192 -5.717 34.314 1.00 95.94 355 GLN A O 1
ATOM 2569 N N . GLN A 1 356 ? -32.907 -5.510 36.534 1.00 95.12 356 GLN A N 1
ATOM 2570 C CA . GLN A 1 356 ? -31.474 -5.237 36.470 1.00 95.12 356 GLN A CA 1
ATOM 2571 C C . GLN A 1 356 ? -30.697 -6.428 35.894 1.00 95.12 356 GLN A C 1
ATOM 2573 O O . GLN A 1 356 ? -29.852 -6.226 35.027 1.00 95.12 356 GLN A O 1
ATOM 2578 N N . ARG A 1 357 ? -31.019 -7.669 36.284 1.00 95.31 357 ARG A N 1
ATOM 2579 C CA . ARG A 1 357 ? -30.399 -8.875 35.699 1.00 95.31 357 ARG A CA 1
ATOM 2580 C C . ARG A 1 357 ? -30.672 -9.009 34.206 1.00 95.31 357 ARG A C 1
ATOM 2582 O O . ARG A 1 357 ? -29.758 -9.310 33.438 1.00 95.31 357 ARG A O 1
ATOM 2589 N N . ALA A 1 358 ? -31.907 -8.748 33.774 1.00 95.56 358 ALA A N 1
ATOM 2590 C CA . ALA A 1 358 ? -32.255 -8.765 32.355 1.00 95.56 358 ALA A CA 1
ATOM 2591 C C . ALA A 1 358 ? -31.436 -7.735 31.552 1.00 95.56 358 ALA A C 1
ATOM 2593 O O . ALA A 1 358 ? -30.906 -8.070 30.488 1.00 95.56 358 ALA A O 1
ATOM 2594 N N . ALA A 1 359 ? -31.275 -6.520 32.089 1.00 95.31 359 ALA A N 1
ATOM 2595 C CA . ALA A 1 359 ? -30.450 -5.475 31.485 1.00 95.31 359 ALA A CA 1
ATOM 2596 C C . ALA A 1 359 ? -28.963 -5.867 31.445 1.00 95.31 359 ALA A C 1
ATOM 2598 O O . ALA A 1 359 ? -28.333 -5.768 30.392 1.00 95.31 359 ALA A O 1
ATOM 2599 N N . THR A 1 360 ? -28.408 -6.393 32.542 1.00 95.38 360 THR A N 1
ATOM 2600 C CA . THR A 1 360 ? -27.020 -6.881 32.599 1.00 95.38 360 THR A CA 1
ATOM 2601 C C . THR A 1 360 ? -26.764 -7.963 31.550 1.00 95.38 360 THR A C 1
ATOM 2603 O O . THR A 1 360 ? -25.793 -7.873 30.801 1.00 95.38 360 THR A O 1
ATOM 2606 N N . ALA A 1 361 ? -27.672 -8.933 31.401 1.00 93.62 361 ALA A N 1
ATOM 2607 C CA . ALA A 1 361 ? -27.554 -9.979 30.387 1.00 93.62 361 ALA A CA 1
ATOM 2608 C C . ALA A 1 361 ? -27.562 -9.424 28.947 1.00 93.62 361 ALA A C 1
ATOM 2610 O O . ALA A 1 361 ? -26.892 -9.957 28.056 1.00 93.62 361 ALA A O 1
ATOM 2611 N N . GLU A 1 362 ? -28.312 -8.350 28.690 1.00 96.75 362 GLU A N 1
ATOM 2612 C CA . GLU A 1 362 ? -28.306 -7.665 27.397 1.00 96.75 362 GLU A CA 1
ATOM 2613 C C . GLU A 1 362 ? -27.008 -6.885 27.143 1.00 96.75 362 GLU A C 1
ATOM 2615 O O . GLU A 1 362 ? -26.486 -6.916 26.020 1.00 96.75 362 GLU A O 1
ATOM 2620 N N . ILE A 1 363 ? -26.439 -6.263 28.180 1.00 95.94 363 ILE A N 1
ATOM 2621 C CA . ILE A 1 363 ? -25.126 -5.608 28.110 1.00 95.94 363 ILE A CA 1
ATOM 2622 C C . ILE A 1 363 ? -24.043 -6.647 27.813 1.00 95.94 363 ILE A C 1
ATOM 2624 O O . ILE A 1 363 ? -23.273 -6.445 26.877 1.00 95.94 363 ILE A O 1
ATOM 2628 N N . THR A 1 364 ? -24.025 -7.793 28.501 1.00 95.31 364 THR A N 1
ATOM 2629 C CA . THR A 1 364 ? -23.058 -8.874 28.239 1.00 95.31 364 THR A CA 1
ATOM 2630 C C . THR A 1 364 ? -23.142 -9.373 26.794 1.00 95.31 364 THR A C 1
ATOM 2632 O O . THR A 1 364 ? -22.119 -9.509 26.118 1.00 95.31 364 THR A O 1
ATOM 2635 N N . ARG A 1 365 ? -24.356 -9.580 26.259 1.00 95.12 365 ARG A N 1
ATOM 2636 C CA . ARG A 1 365 ? -24.537 -9.936 24.838 1.00 95.12 365 ARG A CA 1
ATOM 2637 C C . ARG A 1 365 ? -24.013 -8.849 23.897 1.00 95.12 365 ARG A C 1
ATOM 2639 O O . ARG A 1 365 ? -23.420 -9.162 22.866 1.00 95.12 365 ARG A O 1
ATOM 2646 N N . SER A 1 366 ? -24.230 -7.579 24.227 1.00 95.12 366 SER A N 1
ATOM 2647 C CA . SER A 1 366 ? -23.762 -6.451 23.417 1.00 95.12 366 SER A CA 1
ATOM 2648 C C . SER A 1 366 ? -22.243 -6.294 23.458 1.00 95.12 366 SER A C 1
ATOM 2650 O O . SER A 1 366 ? -21.642 -6.099 22.405 1.00 95.12 366 SER A O 1
ATOM 2652 N N . ALA A 1 367 ? -21.623 -6.478 24.624 1.00 95.31 367 ALA A N 1
ATOM 2653 C CA . ALA A 1 367 ? -20.176 -6.510 24.795 1.00 95.31 367 ALA A CA 1
ATOM 2654 C C . ALA A 1 367 ? -19.545 -7.644 23.969 1.00 95.31 367 ALA A C 1
ATOM 2656 O O . ALA A 1 367 ? -18.608 -7.407 23.212 1.00 95.31 367 ALA A O 1
ATOM 2657 N N . ALA A 1 368 ? -20.112 -8.855 24.001 1.00 92.12 368 ALA A N 1
ATOM 2658 C CA . ALA A 1 368 ? -19.618 -9.974 23.196 1.00 92.12 368 ALA A CA 1
ATOM 2659 C C . ALA A 1 368 ? -19.660 -9.687 21.681 1.00 92.12 368 ALA A C 1
ATOM 2661 O O . ALA A 1 368 ? -18.699 -9.982 20.965 1.00 92.12 368 ALA A O 1
ATOM 2662 N N . ARG A 1 369 ? -20.746 -9.067 21.190 1.00 95.81 369 ARG A N 1
ATOM 2663 C CA . ARG A 1 369 ? -20.844 -8.622 19.788 1.00 95.81 369 ARG A CA 1
ATOM 2664 C C . ARG A 1 369 ? -19.820 -7.540 19.461 1.00 95.81 369 ARG A C 1
ATOM 2666 O O . ARG A 1 369 ? -19.156 -7.641 18.435 1.00 95.81 369 ARG A O 1
ATOM 2673 N N . ALA A 1 370 ? -19.664 -6.544 20.333 1.00 94.94 370 ALA A N 1
ATOM 2674 C CA . ALA A 1 370 ? -18.672 -5.489 20.156 1.00 94.94 370 ALA A CA 1
ATOM 2675 C C . ALA A 1 370 ? -17.255 -6.076 20.064 1.00 94.94 370 ALA A C 1
ATOM 2677 O O . ALA A 1 370 ? -16.538 -5.762 19.122 1.00 94.94 370 ALA A O 1
ATOM 2678 N N . ALA A 1 371 ? -16.889 -7.016 20.943 1.00 93.81 371 ALA A N 1
ATOM 2679 C CA . ALA A 1 371 ? -15.600 -7.709 20.883 1.00 93.81 371 ALA A CA 1
ATOM 2680 C C . ALA A 1 371 ? -15.380 -8.441 19.549 1.00 93.81 371 ALA A C 1
ATOM 2682 O O . ALA A 1 371 ? -14.272 -8.438 19.012 1.00 93.81 371 ALA A O 1
ATOM 2683 N N . GLN A 1 372 ? -16.420 -9.082 19.003 1.00 94.56 372 GLN A N 1
ATOM 2684 C CA . GLN A 1 372 ? -16.338 -9.727 17.693 1.00 94.56 372 GLN A CA 1
ATOM 2685 C C . GLN A 1 372 ? -16.121 -8.705 16.571 1.00 94.56 372 GLN A C 1
ATOM 2687 O O . GLN A 1 372 ? -15.180 -8.869 15.797 1.00 94.56 372 GLN A O 1
ATOM 2692 N N . CYS A 1 373 ? -16.927 -7.641 16.513 1.00 95.56 373 CYS A N 1
ATOM 2693 C CA . CYS A 1 373 ? -16.765 -6.585 15.513 1.00 95.56 373 CYS A CA 1
ATOM 2694 C C . CYS A 1 373 ? -15.374 -5.949 15.587 1.00 95.56 373 CYS A C 1
ATOM 2696 O O . CYS A 1 373 ? -14.742 -5.721 14.561 1.00 95.56 373 CYS A O 1
ATOM 2698 N N . THR A 1 374 ? -14.852 -5.727 16.791 1.00 94.50 374 THR A N 1
ATOM 2699 C CA . THR A 1 374 ? -13.504 -5.193 16.990 1.00 94.50 374 THR A CA 1
ATOM 2700 C C . THR A 1 374 ? -12.422 -6.121 16.426 1.00 94.50 374 THR A C 1
ATOM 2702 O O . THR A 1 374 ? -11.482 -5.650 15.783 1.00 94.50 374 THR A O 1
ATOM 2705 N N . ARG A 1 375 ? -12.563 -7.446 16.584 1.00 93.75 375 ARG A N 1
ATOM 2706 C CA . ARG A 1 375 ? -11.653 -8.425 15.958 1.00 93.75 375 ARG A CA 1
ATOM 2707 C C . ARG A 1 375 ? -11.741 -8.407 14.431 1.00 93.75 375 ARG A C 1
ATOM 2709 O O . ARG A 1 375 ? -10.710 -8.479 13.767 1.00 93.75 375 ARG A O 1
ATOM 2716 N N . GLU A 1 376 ? -12.945 -8.293 13.877 1.00 96.62 376 GLU A N 1
ATOM 2717 C CA . GLU A 1 376 ? -13.155 -8.185 12.426 1.00 96.62 376 GLU A CA 1
ATOM 2718 C C . GLU A 1 376 ? -12.525 -6.900 11.865 1.00 96.62 376 GLU A C 1
ATOM 2720 O O . GLU A 1 376 ? -11.811 -6.949 10.865 1.00 96.62 376 GLU A O 1
ATOM 2725 N N . VAL A 1 377 ? -12.692 -5.762 12.549 1.00 96.56 377 VAL A N 1
ATOM 2726 C CA . VAL A 1 377 ? -12.056 -4.485 12.180 1.00 96.56 377 VAL A CA 1
ATOM 2727 C C . VAL A 1 377 ? -10.529 -4.594 12.200 1.00 96.56 377 VAL A C 1
ATOM 2729 O O . VAL A 1 377 ? -9.881 -4.151 11.252 1.00 96.56 377 VAL A O 1
ATOM 2732 N N . ALA A 1 378 ? -9.946 -5.222 13.225 1.00 94.38 378 ALA A N 1
ATOM 2733 C CA . ALA A 1 378 ? -8.501 -5.449 13.290 1.00 94.38 378 ALA A CA 1
ATOM 2734 C C . ALA A 1 378 ? -8.003 -6.348 12.142 1.00 94.38 378 ALA A C 1
ATOM 2736 O O . ALA A 1 378 ? -6.965 -6.075 11.537 1.00 94.38 378 ALA A O 1
ATOM 2737 N N . SER A 1 379 ? -8.760 -7.393 11.792 1.00 95.88 379 SER A N 1
ATOM 2738 C CA . SER A 1 379 ? -8.450 -8.251 10.642 1.00 95.88 379 SER A CA 1
ATOM 2739 C C . SER A 1 379 ? -8.486 -7.473 9.323 1.00 95.88 379 SER A C 1
ATOM 2741 O O . SER A 1 379 ? -7.562 -7.585 8.518 1.00 95.88 379 SER A O 1
ATOM 2743 N N . ASN A 1 380 ? -9.510 -6.643 9.118 1.00 95.62 380 ASN A N 1
ATOM 2744 C CA . ASN A 1 380 ? -9.635 -5.808 7.923 1.00 95.62 380 ASN A CA 1
ATOM 2745 C C . ASN A 1 380 ? -8.487 -4.793 7.822 1.00 95.62 380 ASN A C 1
ATOM 2747 O O . ASN A 1 380 ? -7.940 -4.592 6.741 1.00 95.62 380 ASN A O 1
ATOM 2751 N N . ALA A 1 381 ? -8.067 -4.195 8.940 1.00 94.94 381 ALA A N 1
ATOM 2752 C CA . ALA A 1 381 ? -6.911 -3.301 8.970 1.00 94.94 381 ALA A CA 1
ATOM 2753 C C . ALA A 1 381 ? -5.617 -4.017 8.539 1.00 94.94 381 ALA A C 1
ATOM 2755 O O . ALA A 1 381 ? -4.853 -3.482 7.735 1.00 94.94 381 ALA A O 1
ATOM 2756 N N . ASN A 1 382 ? -5.399 -5.253 8.997 1.00 94.62 382 ASN A N 1
ATOM 2757 C CA . ASN A 1 382 ? -4.257 -6.065 8.566 1.00 94.62 382 ASN A CA 1
ATOM 2758 C C . ASN A 1 382 ? -4.305 -6.413 7.072 1.00 94.62 382 ASN A C 1
ATOM 2760 O O . ASN A 1 382 ? -3.268 -6.409 6.408 1.00 94.62 382 ASN A O 1
ATOM 2764 N N . GLN A 1 383 ? -5.493 -6.669 6.524 1.00 96.75 383 GLN A N 1
ATOM 2765 C CA . GLN A 1 383 ? -5.649 -6.884 5.088 1.00 96.75 383 GLN A CA 1
ATOM 2766 C C . GLN A 1 383 ? -5.297 -5.620 4.289 1.00 96.75 383 GLN A C 1
ATOM 2768 O O . GLN A 1 383 ? -4.530 -5.701 3.331 1.00 96.75 383 GLN A O 1
ATOM 2773 N N . VAL A 1 384 ? -5.768 -4.444 4.721 1.00 96.44 384 VAL A N 1
ATOM 2774 C CA . VAL A 1 384 ? -5.421 -3.160 4.085 1.00 96.44 384 VAL A CA 1
ATOM 2775 C C . VAL A 1 384 ? -3.911 -2.899 4.143 1.00 96.44 384 VAL A C 1
ATOM 2777 O O . VAL A 1 384 ? -3.337 -2.428 3.163 1.00 96.44 384 VAL A O 1
ATOM 2780 N N . LEU A 1 385 ? -3.236 -3.246 5.246 1.00 94.62 385 LEU A N 1
ATOM 2781 C CA . LEU A 1 385 ? -1.772 -3.155 5.346 1.00 94.62 385 LEU A CA 1
ATOM 2782 C C . LEU A 1 385 ? -1.065 -4.028 4.300 1.00 94.62 385 LEU A C 1
ATOM 2784 O O . LEU A 1 385 ? -0.112 -3.571 3.663 1.00 94.62 385 LEU A O 1
ATOM 2788 N N . ALA A 1 386 ? -1.537 -5.261 4.099 1.00 93.75 386 ALA A N 1
ATOM 2789 C CA . ALA A 1 386 ? -0.990 -6.164 3.090 1.00 93.75 386 ALA A CA 1
ATOM 2790 C C . ALA A 1 386 ? -1.225 -5.639 1.662 1.00 93.75 386 ALA A C 1
ATOM 2792 O O . ALA A 1 386 ? -0.295 -5.606 0.853 1.00 93.75 386 ALA A O 1
ATOM 2793 N N . GLU A 1 387 ? -2.434 -5.160 1.362 1.00 95.50 387 GLU A N 1
ATOM 2794 C CA . GLU A 1 387 ? -2.781 -4.583 0.056 1.00 95.50 387 GLU A CA 1
ATOM 2795 C C . GLU A 1 387 ? -1.974 -3.308 -0.241 1.00 95.50 387 GLU A C 1
ATOM 2797 O O . GLU A 1 387 ? -1.445 -3.142 -1.347 1.00 95.50 387 GLU A O 1
ATOM 2802 N N . ALA A 1 388 ? -1.764 -2.446 0.758 1.00 95.12 388 ALA A N 1
ATOM 2803 C CA . ALA A 1 388 ? -0.858 -1.308 0.637 1.00 95.12 388 ALA A CA 1
ATOM 2804 C C . ALA A 1 388 ? 0.585 -1.767 0.345 1.00 95.12 388 ALA A C 1
ATOM 2806 O O . ALA A 1 388 ? 1.244 -1.198 -0.523 1.00 95.12 388 ALA A O 1
ATOM 2807 N N . GLY A 1 389 ? 1.054 -2.840 1.003 1.00 92.81 389 GLY A N 1
ATOM 2808 C CA . GLY A 1 389 ? 2.269 -3.604 0.664 1.00 92.81 389 GLY A CA 1
ATOM 2809 C C . GLY A 1 389 ? 2.411 -3.867 -0.834 1.00 92.81 389 GLY A C 1
ATOM 2810 O O . GLY A 1 389 ? 3.337 -3.370 -1.475 1.00 92.81 389 GLY A O 1
ATOM 2811 N N . THR A 1 390 ? 1.434 -4.575 -1.401 1.00 95.00 390 THR A N 1
ATOM 2812 C CA . THR A 1 390 ? 1.422 -4.915 -2.832 1.00 95.00 390 THR A CA 1
ATOM 2813 C C . THR A 1 390 ? 1.375 -3.683 -3.741 1.00 95.00 390 THR A C 1
ATOM 2815 O O . THR A 1 390 ? 1.993 -3.674 -4.805 1.00 95.00 390 THR A O 1
ATOM 2818 N N . THR A 1 391 ? 0.701 -2.610 -3.314 1.00 93.81 391 THR A N 1
ATOM 2819 C CA . THR A 1 391 ? 0.611 -1.357 -4.079 1.00 93.81 391 THR A CA 1
ATOM 2820 C C . THR A 1 391 ? 1.977 -0.679 -4.212 1.00 93.81 391 THR A C 1
ATOM 2822 O O . THR A 1 391 ? 2.338 -0.275 -5.316 1.00 93.81 391 THR A O 1
ATOM 2825 N N . THR A 1 392 ? 2.774 -0.619 -3.139 1.00 94.88 392 THR A N 1
ATOM 2826 C CA . THR A 1 392 ? 4.158 -0.100 -3.192 1.00 94.88 392 THR A CA 1
ATOM 2827 C C . THR A 1 392 ? 5.054 -0.951 -4.090 1.00 94.88 392 THR A C 1
ATOM 2829 O O . THR A 1 392 ? 5.846 -0.408 -4.862 1.00 94.88 392 THR A O 1
ATOM 2832 N N . GLU A 1 393 ? 4.919 -2.281 -4.059 1.00 93.19 393 GLU A N 1
ATOM 2833 C CA . GLU A 1 393 ? 5.688 -3.154 -4.957 1.00 93.19 393 GLU A CA 1
ATOM 2834 C C . GLU A 1 393 ? 5.355 -2.887 -6.431 1.00 93.19 393 GLU A C 1
AT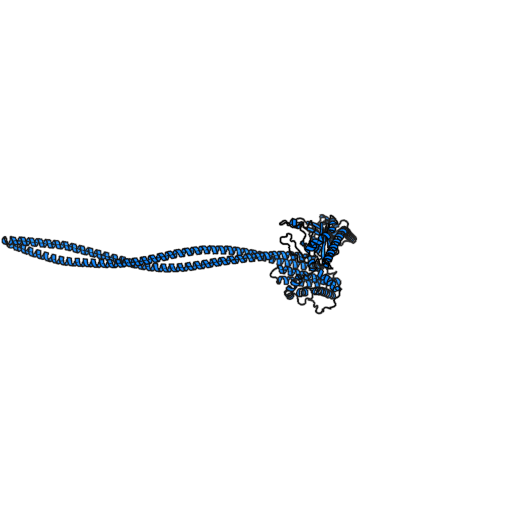OM 2836 O O . GLU A 1 393 ? 6.252 -2.789 -7.274 1.00 93.19 393 GLU A O 1
ATOM 2841 N N . ILE A 1 394 ? 4.066 -2.732 -6.753 1.00 91.25 394 ILE A N 1
ATOM 2842 C CA . ILE A 1 394 ? 3.606 -2.399 -8.105 1.00 91.25 394 ILE A CA 1
ATOM 2843 C C . ILE A 1 394 ? 4.110 -1.014 -8.517 1.00 91.25 394 ILE A C 1
ATOM 2845 O O . ILE A 1 394 ? 4.653 -0.874 -9.613 1.00 91.25 394 ILE A O 1
ATOM 2849 N N . ALA A 1 395 ? 3.978 -0.007 -7.649 1.00 93.00 395 ALA A N 1
ATOM 2850 C CA . ALA A 1 395 ? 4.479 1.342 -7.896 1.00 93.00 395 ALA A CA 1
ATOM 2851 C C . ALA A 1 395 ? 5.986 1.332 -8.204 1.00 93.00 395 ALA A C 1
ATOM 2853 O O . ALA A 1 395 ? 6.412 1.889 -9.216 1.00 93.00 395 ALA A O 1
ATOM 2854 N N . THR A 1 396 ? 6.777 0.609 -7.406 1.00 90.12 396 THR A N 1
ATOM 2855 C CA . THR A 1 396 ? 8.223 0.441 -7.625 1.00 90.12 396 THR A CA 1
ATOM 2856 C C . THR A 1 396 ? 8.512 -0.164 -8.999 1.00 90.12 396 THR A C 1
ATOM 2858 O O . THR A 1 396 ? 9.264 0.410 -9.785 1.00 90.12 396 THR A O 1
ATOM 2861 N N . ARG A 1 397 ? 7.835 -1.264 -9.358 1.00 87.56 397 ARG A N 1
ATOM 2862 C CA . ARG A 1 397 ? 8.006 -1.901 -10.676 1.00 87.56 397 ARG A CA 1
ATOM 2863 C C . ARG A 1 397 ? 7.642 -0.971 -11.835 1.00 87.56 397 ARG A C 1
ATOM 2865 O O . ARG A 1 397 ? 8.325 -0.977 -12.858 1.00 87.56 397 ARG A O 1
ATOM 2872 N N . VAL A 1 398 ? 6.572 -0.185 -11.701 1.00 87.19 398 VAL A N 1
ATOM 2873 C CA . VAL A 1 398 ? 6.157 0.794 -12.723 1.00 87.19 398 VAL A CA 1
ATOM 2874 C C . VAL A 1 398 ? 7.193 1.910 -12.856 1.00 87.19 398 VAL A C 1
ATOM 2876 O O . VAL A 1 398 ? 7.513 2.306 -13.980 1.00 87.19 398 VAL A O 1
ATOM 2879 N N . LYS A 1 399 ? 7.747 2.392 -11.740 1.00 86.25 399 LYS A N 1
ATOM 2880 C CA . LYS A 1 399 ? 8.807 3.404 -11.721 1.00 86.25 399 LYS A CA 1
ATOM 2881 C C . LYS A 1 399 ? 10.068 2.908 -12.431 1.00 86.25 399 LYS A C 1
ATOM 2883 O O . LYS A 1 399 ? 10.536 3.577 -13.352 1.00 86.25 399 LYS A O 1
ATOM 2888 N N . ASP A 1 400 ? 10.552 1.717 -12.087 1.00 81.19 400 ASP A N 1
ATOM 2889 C CA . ASP A 1 400 ? 11.739 1.112 -12.708 1.00 81.19 400 ASP A CA 1
ATOM 2890 C C . ASP A 1 400 ? 11.552 0.924 -14.218 1.00 81.19 400 ASP A C 1
ATOM 2892 O O . ASP A 1 400 ? 12.398 1.314 -15.027 1.00 81.19 400 ASP A O 1
ATOM 2896 N N . LEU A 1 401 ? 10.396 0.390 -14.618 1.00 78.88 401 LEU A N 1
ATOM 2897 C CA . LEU A 1 401 ? 10.055 0.203 -16.023 1.00 78.88 401 LEU A CA 1
ATOM 2898 C C . LEU A 1 401 ? 10.003 1.537 -16.777 1.00 78.88 401 LEU A C 1
ATOM 2900 O O . LEU A 1 401 ? 10.514 1.632 -17.891 1.00 78.88 401 LEU A O 1
ATOM 2904 N N . SER A 1 402 ? 9.429 2.576 -16.171 1.00 79.88 402 SER A N 1
ATOM 2905 C CA . SER A 1 402 ? 9.353 3.915 -16.769 1.00 79.88 402 SER A CA 1
ATOM 2906 C C . SER A 1 402 ? 10.741 4.535 -16.964 1.00 79.88 402 SER A C 1
ATOM 2908 O O . SER A 1 402 ? 10.985 5.197 -17.974 1.00 79.88 402 SER A O 1
ATOM 2910 N N . GLN A 1 403 ? 11.680 4.278 -16.048 1.00 78.00 403 GLN A N 1
ATOM 2911 C CA . GLN A 1 403 ? 13.071 4.716 -16.186 1.00 78.00 403 GLN A CA 1
ATOM 2912 C C . GLN A 1 403 ? 13.808 3.991 -17.316 1.00 78.00 403 GLN A C 1
ATOM 2914 O O . GLN A 1 403 ? 14.525 4.640 -18.083 1.00 78.00 403 GLN A O 1
ATOM 2919 N N . VAL A 1 404 ? 13.626 2.670 -17.437 1.00 75.56 404 VAL A N 1
ATOM 2920 C CA . VAL A 1 404 ? 14.188 1.876 -18.544 1.00 75.56 404 VAL A CA 1
ATOM 2921 C C . VAL A 1 404 ? 13.658 2.397 -19.875 1.00 75.56 404 VAL A C 1
ATOM 2923 O O . VAL A 1 404 ? 14.443 2.780 -20.736 1.00 75.56 404 VAL A O 1
ATOM 2926 N N . VAL A 1 405 ? 12.338 2.552 -19.987 1.00 72.25 405 VAL A N 1
ATOM 2927 C CA . VAL A 1 405 ? 11.676 3.136 -21.159 1.00 72.25 405 VAL A CA 1
ATOM 2928 C C . VAL A 1 405 ? 12.269 4.491 -21.533 1.00 72.25 405 VAL A C 1
ATOM 2930 O O . VAL A 1 405 ? 12.625 4.720 -22.688 1.00 72.25 405 VAL A O 1
ATOM 2933 N N . GLY A 1 406 ? 12.382 5.402 -20.563 1.00 71.25 406 GLY A N 1
ATOM 2934 C CA . GLY A 1 406 ? 12.915 6.737 -20.812 1.00 71.25 406 GLY A CA 1
ATOM 2935 C C . GLY A 1 406 ? 14.359 6.711 -21.322 1.00 71.25 406 GLY A C 1
ATOM 2936 O O . GLY A 1 406 ? 14.740 7.581 -22.104 1.00 71.25 406 GLY A O 1
ATOM 2937 N N . ARG A 1 407 ? 15.164 5.728 -20.900 1.00 71.56 407 ARG A N 1
ATOM 2938 C CA . ARG A 1 407 ? 16.532 5.521 -21.393 1.00 71.56 407 ARG A CA 1
ATOM 2939 C C . ARG A 1 407 ? 16.532 4.979 -22.823 1.00 71.56 407 ARG A C 1
ATOM 2941 O O . ARG A 1 407 ? 17.128 5.617 -23.687 1.00 71.56 407 ARG A O 1
ATOM 2948 N N . ASP A 1 408 ? 15.806 3.894 -23.074 1.00 67.00 408 ASP A N 1
ATOM 2949 C CA . ASP A 1 408 ? 15.776 3.206 -24.372 1.00 67.00 408 ASP A CA 1
ATOM 2950 C C . ASP A 1 408 ? 15.306 4.134 -25.502 1.00 67.00 408 ASP A C 1
ATOM 2952 O O . ASP A 1 408 ? 15.859 4.130 -26.600 1.00 67.00 408 ASP A O 1
ATOM 2956 N N . ILE A 1 409 ? 14.330 5.003 -25.219 1.00 68.94 409 ILE A N 1
ATOM 2957 C CA . ILE A 1 409 ? 13.823 6.009 -26.165 1.00 68.94 409 ILE A CA 1
ATOM 2958 C C . ILE A 1 409 ? 14.903 7.027 -26.554 1.00 68.94 409 ILE A C 1
ATOM 2960 O O . ILE A 1 409 ? 15.032 7.380 -27.728 1.00 68.94 409 ILE A O 1
ATOM 2964 N N . ARG A 1 410 ? 15.699 7.499 -25.585 1.00 68.44 410 ARG A N 1
ATOM 2965 C CA . ARG A 1 410 ? 16.794 8.444 -25.857 1.00 68.44 410 ARG A CA 1
ATOM 2966 C C . ARG A 1 410 ? 17.901 7.793 -26.681 1.00 68.44 410 ARG A C 1
ATOM 2968 O O . ARG A 1 410 ? 18.446 8.434 -27.582 1.00 68.44 410 ARG A O 1
ATOM 2975 N N . ASP A 1 411 ? 18.213 6.534 -26.394 1.00 65.25 411 ASP A N 1
ATOM 2976 C CA . ASP A 1 411 ? 19.232 5.779 -27.125 1.00 65.25 411 ASP A CA 1
ATOM 2977 C C . ASP A 1 411 ? 18.775 5.473 -28.556 1.00 65.25 411 ASP A C 1
ATOM 2979 O O . ASP A 1 411 ? 19.541 5.638 -29.510 1.00 65.25 411 ASP A O 1
ATOM 2983 N N . LEU A 1 412 ? 17.499 5.119 -28.729 1.00 65.06 412 LEU A N 1
ATOM 2984 C CA . LEU A 1 412 ? 16.878 4.939 -30.035 1.00 65.06 412 LEU A CA 1
ATOM 2985 C C . LEU A 1 412 ? 16.979 6.208 -30.888 1.00 65.06 412 LEU A C 1
ATOM 2987 O O . LEU A 1 412 ? 17.450 6.144 -32.026 1.00 65.06 412 LEU A O 1
ATOM 2991 N N . HIS A 1 413 ? 16.592 7.357 -30.328 1.00 68.12 413 HIS A N 1
ATOM 2992 C CA . HIS A 1 413 ? 16.682 8.647 -31.009 1.00 68.12 413 HIS A CA 1
ATOM 2993 C C . HIS A 1 413 ? 18.109 8.915 -31.511 1.00 68.12 413 HIS A C 1
ATOM 2995 O O . HIS A 1 413 ? 18.308 9.203 -32.691 1.00 68.12 413 HIS A O 1
ATOM 3001 N N . ARG A 1 414 ? 19.122 8.727 -30.649 1.00 64.69 414 ARG A N 1
ATOM 3002 C CA . ARG A 1 414 ? 20.536 8.914 -31.018 1.00 64.69 414 ARG A CA 1
ATOM 3003 C C . ARG A 1 414 ? 20.939 8.036 -32.206 1.00 64.69 414 ARG A C 1
ATOM 3005 O O . ARG A 1 414 ? 21.547 8.533 -33.153 1.00 64.69 414 ARG A O 1
ATOM 3012 N N . ARG A 1 415 ? 20.587 6.748 -32.173 1.00 61.41 415 ARG A N 1
ATOM 3013 C CA . ARG A 1 415 ? 20.939 5.783 -33.229 1.00 61.41 415 ARG A CA 1
ATOM 3014 C C . ARG A 1 415 ? 20.285 6.130 -34.565 1.00 61.41 415 ARG A C 1
ATOM 3016 O O . ARG A 1 415 ? 20.946 6.054 -35.601 1.00 61.41 415 ARG A O 1
ATOM 3023 N N . ILE A 1 416 ? 19.015 6.534 -34.547 1.00 63.41 416 ILE A N 1
ATOM 3024 C CA . ILE A 1 416 ? 18.278 6.905 -35.759 1.00 63.41 416 ILE A CA 1
ATOM 3025 C C . ILE A 1 416 ? 18.848 8.175 -36.388 1.00 63.41 416 ILE A C 1
ATOM 3027 O O . ILE A 1 416 ? 19.108 8.182 -37.591 1.00 63.41 416 ILE A O 1
ATOM 3031 N N . SER A 1 417 ? 19.098 9.225 -35.596 1.00 64.06 417 SER A N 1
ATOM 3032 C CA . SER A 1 417 ? 19.666 10.478 -36.114 1.00 64.06 417 SER A CA 1
ATOM 3033 C C . SER A 1 417 ? 20.983 10.245 -36.854 1.00 64.06 417 SER A C 1
ATOM 3035 O O . SER A 1 417 ? 21.277 10.925 -37.835 1.00 64.06 417 SER A O 1
ATOM 3037 N N . VAL A 1 418 ? 21.784 9.273 -36.412 1.00 60.47 418 VAL A N 1
ATOM 3038 C CA . VAL A 1 418 ? 23.039 8.933 -37.082 1.00 60.47 418 VAL A CA 1
ATOM 3039 C C . VAL A 1 418 ? 22.815 8.139 -38.366 1.00 60.47 418 VAL A C 1
ATOM 3041 O O . VAL A 1 418 ? 23.437 8.467 -39.372 1.00 60.47 418 VAL A O 1
ATOM 3044 N N . ILE A 1 419 ? 21.909 7.153 -38.367 1.00 57.78 419 ILE A N 1
ATOM 3045 C CA . ILE A 1 419 ? 21.544 6.397 -39.580 1.00 57.78 419 ILE A CA 1
ATOM 3046 C C . ILE A 1 419 ? 21.070 7.348 -40.685 1.00 57.78 419 ILE A C 1
ATOM 3048 O O . ILE A 1 419 ? 21.547 7.252 -41.815 1.00 57.78 419 ILE A O 1
ATOM 3052 N N . LEU A 1 420 ? 20.189 8.295 -40.343 1.00 59.19 420 LEU A N 1
ATOM 3053 C CA . LEU A 1 420 ? 19.686 9.293 -41.287 1.00 59.19 420 LEU A CA 1
ATOM 3054 C C . LEU A 1 420 ? 20.838 10.106 -41.888 1.00 59.19 420 LEU A C 1
ATOM 3056 O O . LEU A 1 420 ? 20.922 10.236 -43.104 1.00 59.19 420 LEU A O 1
ATOM 3060 N N . ARG A 1 421 ? 21.780 10.572 -41.059 1.00 58.94 421 ARG A N 1
ATOM 3061 C CA . ARG A 1 421 ? 22.912 11.412 -41.494 1.00 58.94 421 ARG A CA 1
ATOM 3062 C C . ARG A 1 421 ? 24.010 10.671 -42.255 1.00 58.94 421 ARG A C 1
ATOM 3064 O O . ARG A 1 421 ? 24.755 11.323 -42.976 1.00 58.94 421 ARG A O 1
ATOM 3071 N N . SER A 1 422 ? 24.144 9.356 -42.080 1.00 53.72 422 SER A N 1
ATOM 3072 C CA . SER A 1 422 ? 25.150 8.540 -42.778 1.00 53.72 422 SER A CA 1
ATOM 3073 C C . SER A 1 422 ? 24.656 7.940 -44.099 1.00 53.72 422 SER A C 1
ATOM 3075 O O . SER A 1 422 ? 25.447 7.332 -44.814 1.00 53.72 422 SER A O 1
ATOM 3077 N N . SER A 1 423 ? 23.358 8.041 -44.399 1.00 54.16 423 SER A N 1
ATOM 3078 C CA . SER A 1 423 ? 22.770 7.526 -45.643 1.00 54.16 423 SER A CA 1
ATOM 3079 C C . SER A 1 423 ? 23.108 8.416 -46.846 1.00 54.16 423 SER A C 1
ATOM 3081 O O . SER A 1 423 ? 23.301 9.620 -46.688 1.00 54.16 423 SER A O 1
ATOM 3083 N N . VAL A 1 424 ? 23.121 7.853 -48.061 1.00 50.53 424 VAL A N 1
ATOM 3084 C CA . VAL A 1 424 ? 23.347 8.599 -49.322 1.00 50.53 424 VAL A CA 1
ATOM 3085 C C . VAL A 1 424 ? 22.324 9.737 -49.497 1.00 50.53 424 VAL A C 1
ATOM 3087 O O . VAL A 1 424 ? 22.619 10.791 -50.063 1.00 50.53 424 VAL A O 1
ATOM 3090 N N . VAL A 1 425 ? 21.128 9.533 -48.944 1.00 50.16 425 VAL A N 1
ATOM 3091 C CA . VAL A 1 425 ? 19.991 10.459 -48.955 1.00 50.16 425 VAL A CA 1
ATOM 3092 C C . VAL A 1 425 ? 20.151 11.607 -47.955 1.00 50.16 425 VAL A C 1
ATOM 3094 O O . VAL A 1 425 ? 19.834 12.749 -48.284 1.00 50.16 425 VAL A O 1
ATOM 3097 N N . GLY A 1 426 ? 20.654 11.324 -46.750 1.00 49.12 426 GLY A N 1
ATOM 3098 C CA . GLY A 1 426 ? 20.804 12.311 -45.678 1.00 49.12 426 GLY A CA 1
ATOM 3099 C C . GLY A 1 426 ? 22.195 12.937 -45.556 1.00 49.12 426 GLY A C 1
ATOM 3100 O O . GLY A 1 426 ? 22.339 13.942 -44.850 1.00 49.12 426 GLY A O 1
ATOM 3101 N N . ASP A 1 427 ? 23.211 12.413 -46.251 1.00 55.97 427 ASP A N 1
ATOM 3102 C CA . ASP A 1 427 ? 24.450 13.151 -46.490 1.00 55.97 427 ASP A CA 1
ATOM 3103 C C . ASP A 1 427 ? 24.089 14.357 -47.354 1.00 55.97 427 ASP A C 1
ATOM 3105 O O . ASP A 1 427 ? 23.697 14.199 -48.503 1.00 55.97 427 ASP A O 1
ATOM 3109 N N . ARG A 1 428 ? 24.161 15.568 -46.791 1.00 54.53 428 ARG A N 1
ATOM 3110 C CA . ARG A 1 428 ? 23.671 16.811 -47.419 1.00 54.53 428 ARG A CA 1
ATOM 3111 C C . ARG A 1 428 ? 24.709 17.511 -48.299 1.00 54.53 428 ARG A C 1
ATOM 3113 O O . ARG A 1 428 ? 24.531 18.679 -48.636 1.00 54.53 428 ARG A O 1
ATOM 3120 N N . ARG A 1 429 ? 25.842 16.862 -48.590 1.00 59.81 429 ARG A N 1
ATOM 3121 C CA . ARG A 1 429 ? 27.036 17.512 -49.156 1.00 59.81 429 ARG A CA 1
ATOM 3122 C C . ARG A 1 429 ? 27.227 17.183 -50.639 1.00 59.81 429 ARG A C 1
ATOM 3124 O O . ARG A 1 429 ? 27.194 16.022 -51.020 1.00 59.81 429 ARG A O 1
ATOM 3131 N N . ASP A 1 430 ? 27.452 18.199 -51.472 1.00 52.59 430 ASP A N 1
ATOM 3132 C CA . ASP A 1 430 ? 27.782 18.030 -52.906 1.00 52.59 430 ASP A CA 1
ATOM 3133 C C . ASP A 1 430 ? 29.276 17.776 -53.159 1.00 52.59 430 ASP A C 1
ATOM 3135 O O . ASP A 1 430 ? 29.682 17.394 -54.253 1.00 52.59 430 ASP A O 1
ATOM 3139 N N . SER A 1 431 ? 30.110 17.984 -52.143 1.00 62.12 431 SER A N 1
ATOM 3140 C CA . SER A 1 431 ? 31.554 17.793 -52.221 1.00 62.12 431 SER A CA 1
ATOM 3141 C C . SER A 1 431 ? 32.107 17.373 -50.867 1.00 62.12 431 SER A C 1
ATOM 3143 O O . SER A 1 431 ? 31.687 17.912 -49.835 1.00 62.12 431 SER A O 1
ATOM 3145 N N . ASP A 1 432 ? 33.083 16.467 -50.881 1.00 69.62 432 ASP A N 1
ATOM 3146 C CA . ASP A 1 432 ? 33.778 16.042 -49.671 1.00 69.62 432 ASP A CA 1
ATOM 3147 C C . ASP A 1 432 ? 34.497 17.231 -49.018 1.00 69.62 432 ASP A C 1
ATOM 3149 O O . ASP A 1 432 ? 35.108 18.076 -49.678 1.00 69.62 432 ASP A O 1
ATOM 3153 N N . ARG A 1 433 ? 34.380 17.308 -47.692 1.00 79.19 433 ARG A N 1
ATOM 3154 C CA . ARG A 1 433 ? 35.108 18.276 -46.876 1.00 79.19 433 ARG A CA 1
ATOM 3155 C C . ARG A 1 433 ? 36.396 17.644 -46.415 1.00 79.19 433 ARG A C 1
ATOM 3157 O O . ARG A 1 433 ? 36.384 16.539 -45.880 1.00 79.19 433 ARG A O 1
ATOM 3164 N N . TYR A 1 434 ? 37.479 18.374 -46.590 1.00 86.25 434 TYR A N 1
ATOM 3165 C CA . TYR A 1 434 ? 38.793 17.960 -46.170 1.00 86.25 434 TYR A CA 1
ATOM 3166 C C . TYR A 1 434 ? 39.171 18.673 -44.871 1.00 86.25 434 TYR A C 1
ATOM 3168 O O . TYR A 1 434 ? 39.186 19.906 -44.840 1.00 86.25 434 TYR A O 1
ATOM 3176 N N . PRO A 1 435 ? 39.461 17.941 -43.784 1.00 86.75 435 PRO A N 1
ATOM 3177 C CA . PRO A 1 435 ? 39.899 18.560 -42.543 1.00 86.75 435 PRO A CA 1
ATOM 3178 C C . PRO A 1 435 ? 41.236 19.287 -42.674 1.00 86.75 435 PRO A C 1
ATOM 3180 O O . PRO A 1 435 ? 42.279 18.664 -42.906 1.00 86.75 435 PRO A O 1
ATOM 3183 N N . CYS A 1 436 ? 41.216 20.601 -42.471 1.00 86.06 436 CYS A N 1
ATOM 3184 C CA . CYS A 1 436 ? 42.391 21.456 -42.582 1.00 86.06 436 CYS A CA 1
ATOM 3185 C C . CYS A 1 436 ? 42.270 22.717 -41.726 1.00 86.06 436 CYS A C 1
ATOM 3187 O O . CYS A 1 436 ? 41.189 23.293 -41.577 1.00 86.06 436 CYS A O 1
ATOM 3189 N N . ALA A 1 437 ? 43.416 23.175 -41.224 1.00 86.88 437 ALA A N 1
ATOM 3190 C CA . ALA A 1 437 ? 43.532 24.328 -40.342 1.00 86.88 437 ALA A CA 1
ATOM 3191 C C . ALA A 1 437 ? 44.117 25.537 -41.086 1.00 86.88 437 ALA A C 1
ATOM 3193 O O . ALA A 1 437 ? 45.249 25.951 -40.836 1.00 86.88 437 ALA A O 1
ATOM 3194 N N . ILE A 1 438 ? 43.346 26.099 -42.017 1.00 88.69 438 ILE A N 1
ATOM 3195 C CA . ILE A 1 438 ? 43.749 27.268 -42.803 1.00 88.69 438 ILE A CA 1
ATOM 3196 C C . ILE A 1 438 ? 43.429 28.527 -42.002 1.00 88.69 438 ILE A C 1
ATOM 3198 O O . ILE A 1 438 ? 42.313 28.687 -41.505 1.00 88.69 438 ILE A O 1
ATOM 3202 N N . GLY A 1 439 ? 44.418 29.409 -41.845 1.00 90.69 439 GLY A N 1
ATOM 3203 C CA . GLY A 1 439 ? 44.219 30.705 -41.203 1.00 90.69 439 GLY A CA 1
ATOM 3204 C C . GLY A 1 439 ? 43.250 31.565 -42.004 1.00 90.69 439 GLY A C 1
ATOM 3205 O O . GLY A 1 439 ? 43.249 31.538 -43.237 1.00 90.69 439 GLY A O 1
ATOM 3206 N N . PHE A 1 440 ? 42.392 32.304 -41.309 1.00 93.88 440 PHE A N 1
ATOM 3207 C CA . PHE A 1 440 ? 41.466 33.216 -41.956 1.00 93.88 440 PHE A CA 1
ATOM 3208 C C . PHE A 1 440 ? 41.306 34.526 -41.203 1.00 93.88 440 PHE A C 1
ATOM 3210 O O . PHE A 1 440 ? 41.454 34.588 -39.982 1.00 93.88 440 PHE A O 1
ATOM 3217 N N . GLN A 1 441 ? 40.938 35.561 -41.951 1.00 93.88 441 GLN A N 1
ATOM 3218 C CA . GLN A 1 441 ? 40.560 36.873 -41.440 1.00 93.88 441 GLN A CA 1
ATOM 3219 C C . GLN A 1 441 ? 39.217 37.248 -42.058 1.00 93.88 441 GLN A C 1
ATOM 3221 O O . GLN A 1 441 ? 39.076 37.230 -43.279 1.00 93.88 441 GLN A O 1
ATOM 3226 N N . ALA A 1 442 ? 38.222 37.570 -41.241 1.00 91.94 442 ALA A N 1
ATOM 3227 C CA . ALA A 1 442 ? 36.883 37.906 -41.708 1.00 91.94 442 ALA A CA 1
ATOM 3228 C C . ALA A 1 442 ? 36.334 39.143 -40.995 1.00 91.94 442 ALA A C 1
ATOM 3230 O O . ALA A 1 442 ? 36.719 39.451 -39.868 1.00 91.94 442 ALA A O 1
ATOM 3231 N N . MET A 1 443 ? 35.402 39.834 -41.648 1.00 87.56 443 MET A N 1
ATOM 3232 C CA . MET A 1 443 ? 34.620 40.912 -41.037 1.00 87.56 443 MET A CA 1
ATOM 3233 C C . MET A 1 443 ? 33.204 40.409 -40.759 1.00 87.56 443 MET A C 1
ATOM 3235 O O . MET A 1 443 ? 32.359 40.403 -41.649 1.00 87.56 443 MET A O 1
ATOM 3239 N N . ILE A 1 444 ? 32.936 39.982 -39.528 1.00 86.69 444 ILE A N 1
ATOM 3240 C CA . ILE A 1 444 ? 31.674 39.343 -39.137 1.00 86.69 444 ILE A CA 1
ATOM 3241 C C . ILE A 1 444 ? 30.924 40.289 -38.199 1.00 86.69 444 ILE A C 1
ATOM 3243 O O . ILE A 1 444 ? 31.455 40.698 -37.170 1.00 86.69 444 ILE A O 1
ATOM 3247 N N . GLY A 1 445 ? 29.702 40.690 -38.565 1.00 79.44 445 GLY A N 1
ATOM 3248 C CA . GLY A 1 445 ? 28.894 41.600 -37.737 1.00 79.44 445 GLY A CA 1
ATOM 3249 C C . GLY A 1 445 ? 29.555 42.961 -37.458 1.00 79.44 445 GLY A C 1
ATOM 3250 O O . GLY A 1 445 ? 29.317 43.555 -36.413 1.00 79.44 445 GLY A O 1
ATOM 3251 N N . GLY A 1 446 ? 30.420 43.439 -38.362 1.00 78.31 446 GLY A N 1
ATOM 3252 C CA . GLY A 1 446 ? 31.164 44.696 -38.205 1.00 78.31 446 GLY A CA 1
ATOM 3253 C C . GLY A 1 446 ? 32.451 44.594 -37.377 1.00 78.31 446 GLY A C 1
ATOM 3254 O O . GLY A 1 446 ? 33.150 45.595 -37.234 1.00 78.31 446 GLY A O 1
ATOM 3255 N N . GLN A 1 447 ? 32.805 43.409 -36.871 1.00 85.19 447 GLN A N 1
ATOM 3256 C CA . GLN A 1 447 ? 34.050 43.172 -36.140 1.00 85.19 447 GLN A CA 1
ATOM 3257 C C . GLN A 1 447 ? 35.043 42.368 -36.976 1.00 85.19 447 GLN A C 1
ATOM 3259 O O . GLN A 1 447 ? 34.665 41.442 -37.696 1.00 85.19 447 GLN A O 1
ATOM 3264 N N . ARG A 1 448 ? 36.328 42.716 -36.854 1.00 89.12 448 ARG A N 1
ATOM 3265 C CA . ARG A 1 448 ? 37.414 41.916 -37.418 1.00 89.12 448 ARG A CA 1
ATOM 3266 C C . ARG A 1 448 ? 37.626 40.685 -36.550 1.00 89.12 448 ARG A C 1
ATOM 3268 O O . ARG A 1 448 ? 37.827 40.813 -35.344 1.00 89.12 448 ARG A O 1
ATOM 3275 N N . VAL A 1 449 ? 37.610 39.521 -37.184 1.00 89.88 449 VAL A N 1
ATOM 3276 C CA . VAL A 1 449 ? 37.828 38.235 -36.535 1.00 89.88 449 VAL A CA 1
ATOM 3277 C C . VAL A 1 449 ? 38.932 37.486 -37.266 1.00 89.88 449 VAL A C 1
ATOM 3279 O O . VAL A 1 449 ? 38.864 37.288 -38.479 1.00 89.88 449 VAL A O 1
ATOM 3282 N N . ASP A 1 450 ? 39.940 37.062 -36.515 1.00 92.12 450 ASP A N 1
ATOM 3283 C CA . ASP A 1 450 ? 41.021 36.207 -36.987 1.00 92.12 450 ASP A CA 1
ATOM 3284 C C . ASP A 1 450 ? 40.810 34.797 -36.414 1.00 92.12 450 ASP A C 1
ATOM 3286 O O . ASP A 1 450 ? 40.458 34.633 -35.242 1.00 92.12 450 ASP A O 1
ATOM 3290 N N . GLY A 1 451 ? 40.982 33.765 -37.237 1.00 90.75 451 GLY A N 1
ATOM 3291 C CA . GLY A 1 451 ? 40.679 32.393 -36.842 1.00 90.75 451 GLY A CA 1
ATOM 3292 C C . GLY A 1 451 ? 41.315 31.343 -37.738 1.00 90.75 451 GLY A C 1
ATOM 3293 O O . GLY A 1 451 ? 42.192 31.629 -38.551 1.00 90.75 451 GLY A O 1
ATOM 3294 N N . ARG A 1 452 ? 40.873 30.097 -37.570 1.00 91.00 452 ARG A N 1
ATOM 3295 C CA . ARG A 1 452 ? 41.257 28.968 -38.422 1.00 91.00 452 ARG A CA 1
ATOM 3296 C C . ARG A 1 452 ? 40.032 28.193 -38.873 1.00 91.00 452 ARG A C 1
ATOM 3298 O O . ARG A 1 452 ? 39.042 28.110 -38.144 1.00 91.00 452 ARG A O 1
ATOM 3305 N N . THR A 1 453 ? 40.096 27.619 -40.063 1.00 91.12 453 THR A N 1
ATOM 3306 C CA . THR A 1 453 ? 39.121 26.616 -40.484 1.00 91.12 453 THR A CA 1
ATOM 3307 C C . THR A 1 453 ? 39.332 25.320 -39.699 1.00 91.12 453 THR A C 1
ATOM 3309 O O . THR A 1 453 ? 40.419 25.063 -39.188 1.00 91.12 453 THR A O 1
ATOM 3312 N N . ALA A 1 454 ? 38.294 24.502 -39.601 1.00 85.69 454 ALA A N 1
ATOM 3313 C CA . ALA A 1 454 ? 38.377 23.104 -39.193 1.00 85.69 454 ALA A CA 1
ATOM 3314 C C . ALA A 1 454 ? 38.253 22.181 -40.420 1.00 85.69 454 ALA A C 1
ATOM 3316 O O . ALA A 1 454 ? 38.893 21.136 -40.494 1.00 85.69 454 ALA A O 1
ATOM 3317 N N . ASP A 1 455 ? 37.481 22.581 -41.430 1.00 88.75 455 ASP A N 1
ATOM 3318 C CA . ASP A 1 455 ? 37.409 21.882 -42.710 1.00 88.75 455 ASP A CA 1
ATOM 3319 C C . ASP A 1 455 ? 37.290 22.864 -43.881 1.00 88.75 455 ASP A C 1
ATOM 3321 O O . ASP A 1 455 ? 36.930 24.032 -43.696 1.00 88.75 455 ASP A O 1
ATOM 3325 N N . LEU A 1 456 ? 37.610 22.375 -45.078 1.00 89.75 456 LEU A N 1
ATOM 3326 C CA . LEU A 1 456 ? 37.450 23.084 -46.342 1.00 89.75 456 LEU A CA 1
ATOM 3327 C C . LEU A 1 456 ? 36.831 22.157 -47.391 1.00 89.75 456 LEU A C 1
ATOM 3329 O O . LEU A 1 456 ? 37.141 20.974 -47.469 1.00 89.75 456 LEU A O 1
ATOM 3333 N N . SER A 1 457 ? 35.976 22.712 -48.237 1.00 89.62 457 SER A N 1
ATOM 3334 C CA . SER A 1 457 ? 35.410 22.070 -49.424 1.00 89.62 457 SER A CA 1
ATOM 3335 C C . SER A 1 457 ? 35.408 23.050 -50.597 1.00 89.62 457 SER A C 1
ATOM 3337 O O . SER A 1 457 ? 35.511 24.258 -50.372 1.00 89.62 457 SER A O 1
ATOM 3339 N N . PRO A 1 458 ? 35.223 22.571 -51.840 1.00 87.19 458 PRO A N 1
ATOM 3340 C CA . PRO A 1 458 ? 35.037 23.434 -53.008 1.00 87.19 458 PRO A CA 1
ATOM 3341 C C . PRO A 1 458 ? 33.986 24.541 -52.830 1.00 87.19 458 PRO A C 1
ATOM 3343 O O . PRO A 1 458 ? 34.122 25.611 -53.419 1.00 87.19 458 PRO A O 1
ATOM 3346 N N . THR A 1 459 ? 32.949 24.303 -52.019 1.00 87.06 459 THR A N 1
ATOM 3347 C CA . THR A 1 459 ? 31.798 25.206 -51.867 1.00 87.06 459 THR A CA 1
ATOM 3348 C C . THR A 1 459 ? 31.689 25.872 -50.495 1.00 87.06 459 THR A C 1
ATOM 3350 O O . THR A 1 459 ? 30.737 26.614 -50.256 1.00 87.06 459 THR A O 1
ATOM 3353 N N . GLY A 1 460 ? 32.624 25.644 -49.570 1.00 91.38 460 GLY A N 1
ATOM 3354 C CA . GLY A 1 460 ? 32.539 26.231 -48.232 1.00 91.38 460 GLY A CA 1
ATOM 3355 C C . GLY A 1 460 ? 33.619 25.767 -47.264 1.00 91.38 460 GLY A C 1
ATOM 3356 O O . GLY A 1 460 ? 34.458 24.934 -47.599 1.00 91.38 460 GLY A O 1
ATOM 3357 N N . ALA A 1 461 ? 33.560 26.275 -46.036 1.00 91.19 461 ALA A N 1
ATOM 3358 C CA . ALA A 1 461 ? 34.462 25.916 -44.947 1.00 91.19 461 ALA A CA 1
ATOM 3359 C C . ALA A 1 461 ? 33.729 25.883 -43.600 1.00 91.19 461 ALA A C 1
ATOM 3361 O O . ALA A 1 461 ? 32.756 26.608 -43.376 1.00 91.19 461 ALA A O 1
ATOM 3362 N N . LEU A 1 462 ? 34.222 25.071 -42.672 1.00 90.50 462 LEU A N 1
ATOM 3363 C CA . LEU A 1 462 ? 33.876 25.157 -41.259 1.00 90.50 462 LEU A CA 1
ATOM 3364 C C . LEU A 1 462 ? 34.855 26.104 -40.571 1.00 90.50 462 LEU A C 1
ATOM 3366 O O . LEU A 1 462 ? 36.039 25.805 -40.457 1.00 90.50 462 LEU A O 1
ATOM 3370 N N . LEU A 1 463 ? 34.367 27.240 -40.091 1.00 91.25 463 LEU A N 1
ATOM 3371 C CA . LEU A 1 463 ? 35.141 28.185 -39.296 1.00 91.25 463 LEU A CA 1
ATOM 3372 C C . LEU A 1 463 ? 35.156 27.693 -37.849 1.00 91.25 463 LEU A C 1
ATOM 3374 O O . LEU A 1 463 ? 34.083 27.504 -37.279 1.00 91.25 463 LEU A O 1
ATOM 3378 N N . ALA A 1 464 ? 36.331 27.509 -37.241 1.00 88.81 464 ALA A N 1
ATOM 3379 C CA . ALA A 1 464 ? 36.478 27.013 -35.868 1.00 88.81 464 ALA A CA 1
ATOM 3380 C C . ALA A 1 464 ? 36.130 28.088 -34.814 1.00 88.81 464 ALA A C 1
ATOM 3382 O O . ALA A 1 464 ? 36.932 28.444 -33.954 1.00 88.81 464 ALA A O 1
ATOM 3383 N N . MET A 1 465 ? 34.935 28.661 -34.930 1.00 86.81 465 MET A N 1
ATOM 3384 C CA . MET A 1 465 ? 34.366 29.679 -34.056 1.00 86.81 465 MET A CA 1
ATOM 3385 C C . MET A 1 465 ? 32.845 29.698 -34.184 1.00 86.81 465 MET A C 1
ATOM 3387 O O . MET A 1 465 ? 32.279 29.217 -35.170 1.00 86.81 465 MET A O 1
ATOM 3391 N N . THR A 1 466 ? 32.185 30.311 -33.211 1.00 87.94 466 THR A N 1
ATOM 3392 C CA . THR A 1 466 ? 30.738 30.517 -33.237 1.00 87.94 466 THR A CA 1
ATOM 3393 C C . THR A 1 466 ? 30.410 31.854 -33.884 1.00 87.94 466 THR A C 1
ATOM 3395 O O . THR A 1 466 ? 30.834 32.903 -33.407 1.00 87.94 466 THR A O 1
ATOM 3398 N N . VAL A 1 467 ? 29.608 31.811 -34.941 1.00 85.50 467 VAL A N 1
ATOM 3399 C CA . VAL A 1 467 ? 29.020 32.976 -35.594 1.00 85.50 467 VAL A CA 1
ATOM 3400 C C . VAL A 1 467 ? 27.504 32.896 -35.403 1.00 85.50 467 VAL A C 1
ATOM 3402 O O . VAL A 1 467 ? 26.923 31.841 -35.672 1.00 85.50 467 VAL A O 1
ATOM 3405 N N . PRO A 1 468 ? 26.837 33.967 -34.936 1.00 82.44 468 PRO A N 1
ATOM 3406 C CA . PRO A 1 468 ? 25.393 33.961 -34.737 1.00 82.44 468 PRO A CA 1
ATOM 3407 C C . PRO A 1 468 ? 24.615 33.601 -36.008 1.00 82.44 468 PRO A C 1
ATOM 3409 O O . PRO A 1 468 ? 24.932 34.064 -37.111 1.00 82.44 468 PRO A O 1
ATOM 3412 N N . ALA A 1 469 ? 23.553 32.810 -35.847 1.00 76.38 469 ALA A N 1
ATOM 3413 C CA . ALA A 1 469 ? 22.621 32.526 -36.932 1.00 76.38 469 ALA A CA 1
ATOM 3414 C C . ALA A 1 469 ? 21.970 33.831 -37.433 1.00 76.38 469 ALA A C 1
ATOM 3416 O O . ALA A 1 469 ? 21.672 34.724 -36.642 1.00 76.38 469 ALA A O 1
ATOM 3417 N N . GLY A 1 470 ? 21.772 33.957 -38.749 1.00 77.62 470 GLY A N 1
ATOM 3418 C CA . GLY A 1 470 ? 21.212 35.169 -39.365 1.00 77.62 470 GLY A CA 1
ATOM 3419 C C . GLY A 1 470 ? 22.219 36.297 -39.628 1.00 77.62 470 GLY A C 1
ATOM 3420 O O . GLY A 1 470 ? 21.826 37.358 -40.108 1.00 77.62 470 GLY A O 1
ATOM 3421 N N . THR A 1 471 ? 23.512 36.081 -39.363 1.00 86.50 471 THR A N 1
ATOM 3422 C CA . THR A 1 471 ? 24.569 37.023 -39.766 1.00 86.50 471 THR A CA 1
ATOM 3423 C C . THR A 1 471 ? 24.575 37.206 -41.289 1.00 86.50 471 THR A C 1
ATOM 3425 O O . THR A 1 471 ? 24.556 36.223 -42.035 1.00 86.50 471 THR A O 1
ATOM 3428 N N . ALA A 1 472 ? 24.604 38.463 -41.751 1.00 87.69 472 ALA A N 1
ATOM 3429 C CA . ALA A 1 472 ? 24.668 38.794 -43.175 1.00 87.69 472 ALA A CA 1
ATOM 3430 C C . ALA A 1 472 ? 25.933 38.208 -43.839 1.00 87.69 472 ALA A C 1
ATOM 3432 O O . ALA A 1 472 ? 26.944 38.037 -43.152 1.00 87.69 472 ALA A O 1
ATOM 3433 N N . PRO A 1 473 ? 25.906 37.911 -45.155 1.00 90.88 473 PRO A N 1
ATOM 3434 C CA . PRO A 1 473 ? 27.089 37.445 -45.872 1.00 90.88 473 PRO A CA 1
ATOM 3435 C C . PRO A 1 473 ? 28.289 38.369 -45.655 1.00 90.88 473 PRO A C 1
ATOM 3437 O O . PRO A 1 473 ? 28.147 39.594 -45.660 1.00 90.88 473 PRO A O 1
ATOM 3440 N N . PHE A 1 474 ? 29.463 37.777 -45.470 1.00 92.19 474 PHE A N 1
ATOM 3441 C CA . PHE A 1 474 ? 30.691 38.469 -45.098 1.00 92.19 474 PHE A CA 1
ATOM 3442 C C . PHE A 1 474 ? 31.860 38.052 -45.986 1.00 92.19 474 PHE A C 1
ATOM 3444 O O . PHE A 1 474 ? 31.857 36.979 -46.586 1.00 92.19 474 PHE A O 1
ATOM 3451 N N . GLU A 1 475 ? 32.881 38.902 -46.061 1.00 91.81 475 GLU A N 1
ATOM 3452 C CA . GLU A 1 475 ? 34.145 38.549 -46.701 1.00 91.81 475 GLU A CA 1
ATOM 3453 C C . GLU A 1 475 ? 35.050 37.808 -45.714 1.00 91.81 475 GLU A C 1
ATOM 3455 O O . GLU A 1 475 ? 35.245 38.242 -44.574 1.00 91.81 475 GLU A O 1
ATOM 3460 N N . VAL A 1 476 ? 35.607 36.689 -46.170 1.00 92.62 476 VAL A N 1
ATOM 3461 C CA . VAL A 1 476 ? 36.595 35.879 -45.463 1.00 92.62 476 VAL A CA 1
ATOM 3462 C C . VAL A 1 476 ? 37.831 35.722 -46.340 1.00 92.62 476 VAL A C 1
ATOM 3464 O O . VAL A 1 476 ? 37.789 35.144 -47.423 1.00 92.62 476 VAL A O 1
ATOM 3467 N N . ARG A 1 477 ? 38.957 36.252 -45.872 1.00 94.00 477 ARG A N 1
ATOM 3468 C CA . ARG A 1 477 ? 40.274 36.032 -46.460 1.00 94.00 477 ARG A CA 1
ATOM 3469 C C . ARG A 1 477 ? 40.871 34.767 -45.871 1.00 94.00 477 ARG A C 1
ATOM 3471 O O . ARG A 1 477 ? 41.147 34.736 -44.679 1.00 94.00 477 ARG A O 1
ATOM 3478 N N . LEU A 1 478 ? 41.085 33.758 -46.706 1.00 92.94 478 LEU A N 1
ATOM 3479 C CA . LEU A 1 478 ? 41.731 32.496 -46.355 1.00 92.94 478 LEU A CA 1
ATOM 3480 C C . LEU A 1 478 ? 43.199 32.510 -46.800 1.00 92.94 478 LEU A C 1
ATOM 3482 O O . LEU A 1 478 ? 43.508 32.862 -47.944 1.00 92.94 478 LEU A O 1
ATOM 3486 N N . ASP A 1 479 ? 44.103 32.106 -45.911 1.00 91.06 479 ASP A N 1
ATOM 3487 C CA . ASP A 1 479 ? 45.537 32.031 -46.191 1.00 91.06 479 ASP A CA 1
ATOM 3488 C C . ASP A 1 479 ? 45.816 31.089 -47.372 1.00 91.06 479 ASP A C 1
ATOM 3490 O O . ASP A 1 479 ? 45.361 29.947 -47.407 1.00 91.06 479 ASP A O 1
ATOM 3494 N N . GLY A 1 480 ? 46.552 31.578 -48.374 1.00 85.62 480 GLY A N 1
ATOM 3495 C CA . GLY A 1 480 ? 46.889 30.814 -49.582 1.00 85.62 480 GLY A CA 1
ATOM 3496 C C . GLY A 1 480 ? 45.750 30.625 -50.595 1.00 85.62 480 GLY A C 1
ATOM 3497 O O . GLY A 1 480 ? 46.020 30.150 -51.694 1.00 85.62 480 GLY A O 1
ATOM 3498 N N . ILE A 1 481 ? 44.514 31.026 -50.270 1.00 89.56 481 ILE A N 1
ATOM 3499 C CA . ILE A 1 481 ? 43.346 30.925 -51.164 1.00 89.56 481 ILE A CA 1
ATOM 3500 C C . ILE A 1 481 ? 42.896 32.305 -51.663 1.00 89.56 481 ILE A C 1
ATOM 3502 O O . ILE A 1 481 ? 42.588 32.458 -52.841 1.00 89.56 481 ILE A O 1
ATOM 3506 N N . GLY A 1 482 ? 42.898 33.319 -50.792 1.00 89.19 482 GLY A N 1
ATOM 3507 C CA . GLY A 1 482 ? 42.423 34.670 -51.104 1.00 89.19 482 GLY A CA 1
ATOM 3508 C C . GLY A 1 482 ? 41.104 35.018 -50.412 1.00 89.19 482 GLY A C 1
ATOM 3509 O O . GLY A 1 482 ? 40.686 34.345 -49.471 1.00 89.19 482 GLY A O 1
ATOM 3510 N N . THR A 1 483 ? 40.475 36.115 -50.835 1.00 91.12 483 THR A N 1
ATOM 3511 C CA . THR A 1 483 ? 39.221 36.605 -50.243 1.00 91.12 483 THR A CA 1
ATOM 3512 C C . THR A 1 483 ? 38.017 35.995 -50.942 1.00 91.12 483 THR A C 1
ATOM 3514 O O . THR A 1 483 ? 37.882 36.103 -52.156 1.00 91.12 483 THR A O 1
ATOM 3517 N N . LEU A 1 484 ? 37.128 35.389 -50.159 1.00 92.62 484 LEU A N 1
ATOM 3518 C CA . LEU A 1 484 ? 35.868 34.809 -50.605 1.00 92.62 484 LEU A CA 1
ATOM 3519 C C . LEU A 1 484 ? 34.712 35.495 -49.896 1.00 92.62 484 LEU A C 1
ATOM 3521 O O . LEU A 1 484 ? 34.808 35.855 -48.723 1.00 92.62 484 LEU A O 1
ATOM 3525 N N . ARG A 1 485 ? 33.585 35.618 -50.586 1.00 92.50 485 ARG A N 1
ATOM 3526 C CA . ARG A 1 485 ? 32.324 35.982 -49.950 1.00 92.50 485 ARG A CA 1
ATOM 3527 C C . ARG A 1 485 ? 31.672 34.717 -49.404 1.00 92.50 485 ARG A C 1
ATOM 3529 O O . ARG A 1 485 ? 31.595 33.717 -50.114 1.00 92.50 485 ARG A O 1
ATOM 3536 N N . ALA A 1 486 ? 31.238 34.735 -48.150 1.00 92.31 486 ALA A N 1
ATOM 3537 C CA . ALA A 1 486 ? 30.682 33.572 -47.477 1.00 92.31 486 ALA A CA 1
ATOM 3538 C C . ALA A 1 486 ? 29.417 33.910 -46.682 1.00 92.31 486 ALA A C 1
ATOM 3540 O O . ALA A 1 486 ? 29.264 35.013 -46.159 1.00 92.31 486 ALA A O 1
ATOM 3541 N N . ARG A 1 487 ? 28.516 32.935 -46.552 1.00 92.38 487 ARG A N 1
ATOM 3542 C CA . ARG A 1 487 ? 27.278 33.044 -45.770 1.00 92.38 487 ARG A CA 1
ATOM 3543 C C . ARG A 1 487 ? 27.194 31.934 -44.732 1.00 92.38 487 ARG A C 1
ATOM 3545 O O . ARG A 1 487 ? 27.528 30.785 -45.018 1.00 92.38 487 ARG A O 1
ATOM 3552 N N . VAL A 1 488 ? 26.701 32.268 -43.538 1.00 89.69 488 VAL A N 1
ATOM 3553 C CA . VAL A 1 488 ? 26.443 31.290 -42.472 1.00 89.69 488 VAL A CA 1
ATOM 3554 C C . VAL A 1 488 ? 25.352 30.313 -42.908 1.00 89.69 488 VAL A C 1
ATOM 3556 O O . VAL A 1 488 ? 24.270 30.726 -43.323 1.00 89.69 488 VAL A O 1
ATOM 3559 N N . VAL A 1 489 ? 25.638 29.018 -42.783 1.00 84.19 489 VAL A N 1
ATOM 3560 C CA . VAL A 1 489 ? 24.684 27.930 -43.026 1.00 84.19 489 VAL A CA 1
ATOM 3561 C C . VAL A 1 489 ? 24.103 27.442 -41.704 1.00 84.19 489 VAL A C 1
ATOM 3563 O O . VAL A 1 489 ? 22.895 27.489 -41.507 1.00 84.19 489 VAL A O 1
ATOM 3566 N N . THR A 1 490 ? 24.959 26.977 -40.791 1.00 82.12 490 THR A N 1
ATOM 3567 C CA . THR A 1 490 ? 24.553 26.469 -39.472 1.00 82.12 490 THR A CA 1
ATOM 3568 C C . THR A 1 490 ? 25.747 26.394 -38.514 1.00 82.12 490 THR A C 1
ATOM 3570 O O . THR A 1 490 ? 26.900 26.469 -38.944 1.00 82.12 490 THR A O 1
ATOM 3573 N N . GLY A 1 491 ? 25.481 26.237 -37.219 1.00 77.88 491 GLY A N 1
ATOM 3574 C CA . GLY A 1 491 ? 26.491 26.001 -36.186 1.00 77.88 491 GLY A CA 1
ATOM 3575 C C . GLY A 1 491 ? 26.652 24.516 -35.853 1.00 77.88 491 GLY A C 1
ATOM 3576 O O . GLY A 1 491 ? 25.727 23.722 -36.004 1.00 77.88 491 GLY A O 1
ATOM 3577 N N . SER A 1 492 ? 27.831 24.139 -35.369 1.00 76.56 492 SER A N 1
ATOM 3578 C CA . SER A 1 492 ? 28.160 22.799 -34.880 1.00 76.56 492 SER A CA 1
ATOM 3579 C C . SER A 1 492 ? 29.034 22.883 -33.626 1.00 76.56 492 SER A C 1
ATOM 3581 O O . SER A 1 492 ? 29.569 23.941 -33.298 1.00 76.56 492 SER A O 1
ATOM 3583 N N . ALA A 1 493 ? 29.251 21.749 -32.956 1.00 72.31 493 ALA A N 1
ATOM 3584 C CA . ALA A 1 493 ? 30.165 21.666 -31.814 1.00 72.31 493 ALA A CA 1
ATOM 3585 C C . ALA A 1 493 ? 31.631 22.012 -32.156 1.00 72.31 493 ALA A C 1
ATOM 3587 O O . ALA A 1 493 ? 32.427 22.233 -31.246 1.00 72.31 493 ALA A O 1
ATOM 3588 N N . LEU A 1 494 ? 31.991 22.026 -33.443 1.00 79.06 494 LEU A N 1
ATOM 3589 C CA . LEU A 1 494 ? 33.329 22.352 -33.940 1.00 79.06 494 LEU A CA 1
ATOM 3590 C C . LEU A 1 494 ? 33.434 23.787 -34.480 1.00 79.06 494 LEU A C 1
ATOM 3592 O O . LEU A 1 494 ? 34.537 24.243 -34.768 1.00 79.06 494 LEU A O 1
ATOM 3596 N N . GLY A 1 495 ? 32.311 24.498 -34.613 1.00 86.00 495 GLY A N 1
ATOM 3597 C CA . GLY A 1 495 ? 32.263 25.864 -35.125 1.00 86.00 495 GLY A CA 1
ATOM 3598 C C . GLY A 1 495 ? 31.155 26.088 -36.153 1.00 86.00 495 GLY A C 1
ATOM 3599 O O . GLY A 1 495 ? 30.180 25.339 -36.217 1.00 86.00 495 GLY A O 1
ATOM 3600 N N . THR A 1 496 ? 31.298 27.126 -36.969 1.00 89.12 496 THR A N 1
ATOM 3601 C CA . THR A 1 496 ? 30.270 27.604 -37.900 1.00 89.12 496 THR A CA 1
ATOM 3602 C C . THR A 1 496 ? 30.530 27.134 -39.320 1.00 89.12 496 THR A C 1
ATOM 3604 O O . THR A 1 496 ? 31.571 27.427 -39.903 1.00 89.12 496 THR A O 1
ATOM 3607 N N . HIS A 1 497 ? 29.548 26.474 -39.920 1.00 87.81 497 HIS A N 1
ATOM 3608 C CA . HIS A 1 497 ? 29.568 26.149 -41.338 1.00 87.81 497 HIS A CA 1
ATOM 3609 C C . HIS A 1 497 ? 29.238 27.384 -42.176 1.00 87.81 497 HIS A C 1
ATOM 3611 O O . HIS A 1 497 ? 28.153 27.955 -42.041 1.00 87.81 497 HIS A O 1
ATOM 3617 N N . ALA A 1 498 ? 30.154 27.759 -43.065 1.00 90.50 498 ALA A N 1
ATOM 3618 C CA . ALA A 1 498 ? 29.993 28.851 -44.011 1.00 90.50 498 ALA A CA 1
ATOM 3619 C C . ALA A 1 498 ? 30.057 28.321 -45.454 1.00 90.50 498 ALA A C 1
ATOM 3621 O O . ALA A 1 498 ? 30.942 27.537 -45.795 1.00 90.50 498 ALA A O 1
ATOM 3622 N N . ALA A 1 499 ? 29.117 28.743 -46.298 1.00 90.81 499 ALA A N 1
ATOM 3623 C CA . ALA A 1 499 ? 29.106 28.442 -47.730 1.00 90.81 499 ALA A CA 1
ATOM 3624 C C . ALA A 1 499 ? 29.707 29.611 -48.515 1.00 90.81 499 ALA A C 1
ATOM 3626 O O . ALA A 1 499 ? 29.387 30.762 -48.218 1.00 90.81 499 ALA A O 1
ATOM 3627 N N . PHE A 1 500 ? 30.548 29.324 -49.507 1.00 92.31 500 PHE A N 1
ATOM 3628 C CA . PHE A 1 500 ? 31.119 30.324 -50.407 1.00 92.31 500 PHE A CA 1
ATOM 3629 C C . PHE A 1 500 ? 30.087 30.751 -51.458 1.00 92.31 500 PHE A C 1
ATOM 3631 O O . PHE A 1 500 ? 29.442 29.917 -52.094 1.00 92.31 500 PHE A O 1
ATOM 3638 N N . GLU A 1 501 ? 29.931 32.057 -51.655 1.00 89.44 501 GLU A N 1
ATOM 3639 C CA . GLU A 1 501 ? 29.047 32.634 -52.666 1.00 89.44 501 GLU A CA 1
ATOM 3640 C C . GLU A 1 501 ? 29.818 32.779 -53.983 1.00 89.44 501 GLU A C 1
ATOM 3642 O O . GLU A 1 501 ? 30.618 33.697 -54.131 1.00 89.44 501 GLU A O 1
ATOM 3647 N N . ALA A 1 502 ? 29.572 31.857 -54.923 1.00 80.31 502 ALA A N 1
ATOM 3648 C CA . ALA A 1 502 ? 30.099 31.880 -56.293 1.00 80.31 502 ALA A CA 1
ATOM 3649 C C . ALA A 1 502 ? 31.620 32.164 -56.384 1.00 80.31 502 ALA A C 1
ATOM 3651 O O . ALA A 1 502 ? 32.013 33.209 -56.909 1.00 80.31 502 ALA A O 1
ATOM 3652 N N . PRO A 1 503 ? 32.488 31.257 -55.882 1.00 84.19 503 PRO A N 1
ATOM 3653 C CA . PRO A 1 503 ? 33.932 31.409 -56.044 1.00 84.19 503 PRO A CA 1
ATOM 3654 C C . PRO A 1 503 ? 34.291 31.487 -57.535 1.00 84.19 503 PRO A C 1
ATOM 3656 O O . PRO A 1 503 ? 33.790 30.698 -58.338 1.00 84.19 503 PRO A O 1
ATOM 3659 N N . ASP A 1 504 ? 35.149 32.439 -57.906 1.00 86.06 504 ASP A N 1
ATOM 3660 C CA . ASP A 1 504 ? 35.672 32.516 -59.269 1.00 86.06 504 ASP A CA 1
ATOM 3661 C C . ASP A 1 504 ? 36.622 31.341 -59.573 1.00 86.06 504 ASP A C 1
ATOM 3663 O O . ASP A 1 504 ? 37.038 30.592 -58.685 1.00 86.06 504 ASP A O 1
ATOM 3667 N N . GLU A 1 505 ? 36.997 31.159 -60.841 1.00 86.44 505 GLU A N 1
ATOM 3668 C CA . GLU A 1 505 ? 37.865 30.042 -61.224 1.00 86.44 505 GLU A CA 1
ATOM 3669 C C . GLU A 1 505 ? 39.231 30.040 -60.518 1.00 86.44 505 GLU A C 1
ATOM 3671 O O . GLU A 1 505 ? 39.810 28.973 -60.294 1.00 86.44 505 GLU A O 1
ATOM 3676 N N . ALA A 1 506 ? 39.786 31.215 -60.207 1.00 87.25 506 ALA A N 1
ATOM 3677 C CA . ALA A 1 506 ? 41.080 31.314 -59.544 1.00 87.25 506 ALA A CA 1
ATOM 3678 C C . ALA A 1 506 ? 40.968 30.853 -58.085 1.00 87.25 506 ALA A C 1
ATOM 3680 O O . ALA A 1 506 ? 41.770 30.027 -57.644 1.00 87.25 506 ALA A O 1
ATOM 3681 N N . ALA A 1 507 ? 39.928 31.305 -57.384 1.00 85.94 507 ALA A N 1
ATOM 3682 C CA . ALA A 1 507 ? 39.546 30.860 -56.055 1.00 85.94 507 ALA A CA 1
ATOM 3683 C C . ALA A 1 507 ? 39.254 29.355 -56.016 1.00 85.94 507 ALA A C 1
ATOM 3685 O O . ALA A 1 507 ? 39.798 28.655 -55.165 1.00 85.94 507 ALA A O 1
ATOM 3686 N N . SER A 1 508 ? 38.463 28.821 -56.951 1.00 87.62 508 SER A N 1
ATOM 3687 C CA . SER A 1 508 ? 38.172 27.383 -57.015 1.00 87.62 508 SER A CA 1
ATOM 3688 C C . SER A 1 508 ? 39.435 26.541 -57.212 1.00 87.62 508 SER A C 1
ATOM 3690 O O . SER A 1 508 ? 39.603 25.525 -56.535 1.00 87.62 508 SER A O 1
ATOM 3692 N N . ARG A 1 509 ? 40.364 26.972 -58.082 1.00 89.12 509 ARG A N 1
ATOM 3693 C CA . ARG A 1 509 ? 41.668 26.304 -58.246 1.00 89.12 509 ARG A CA 1
ATOM 3694 C C . ARG A 1 509 ? 42.516 26.381 -56.977 1.00 89.12 509 ARG A C 1
ATOM 3696 O O . ARG A 1 509 ? 43.141 25.386 -56.617 1.00 89.12 509 ARG A O 1
ATOM 3703 N N . ALA A 1 510 ? 42.526 27.522 -56.290 1.00 89.81 510 ALA A N 1
ATOM 3704 C CA . ALA A 1 510 ? 43.283 27.697 -55.052 1.00 89.81 510 ALA A CA 1
ATOM 3705 C C . ALA A 1 510 ? 42.715 26.853 -53.895 1.00 89.81 510 ALA A C 1
ATOM 3707 O O . ALA A 1 510 ? 43.481 26.210 -53.180 1.00 89.81 510 ALA A O 1
ATOM 3708 N N . ILE A 1 511 ? 41.385 26.772 -53.762 1.00 90.00 511 ILE A N 1
ATOM 3709 C CA . ILE A 1 511 ? 40.698 25.875 -52.818 1.00 90.00 511 ILE A CA 1
ATOM 3710 C C . ILE A 1 511 ? 41.079 24.418 -53.106 1.00 90.00 511 ILE A C 1
ATOM 3712 O O . ILE A 1 511 ? 41.493 23.699 -52.197 1.00 90.00 511 ILE A O 1
ATOM 3716 N N . ALA A 1 512 ? 40.993 23.985 -54.368 1.00 87.81 512 ALA A N 1
ATOM 3717 C CA . ALA A 1 512 ? 41.357 22.625 -54.763 1.00 87.81 512 ALA A CA 1
ATOM 3718 C C . ALA A 1 512 ? 42.836 22.312 -54.476 1.00 87.81 512 ALA A C 1
ATOM 3720 O O . ALA A 1 512 ? 43.149 21.238 -53.965 1.00 87.81 512 ALA A O 1
ATOM 3721 N N . ALA A 1 513 ? 43.743 23.257 -54.743 1.00 89.62 513 ALA A N 1
ATOM 3722 C CA . ALA A 1 513 ? 45.164 23.112 -54.440 1.00 89.62 513 ALA A CA 1
ATOM 3723 C C . ALA A 1 513 ? 45.436 23.035 -52.928 1.00 89.62 513 ALA A C 1
ATOM 3725 O O . ALA A 1 513 ? 46.255 22.224 -52.500 1.00 89.62 513 ALA A O 1
ATOM 3726 N N . ALA A 1 514 ? 44.735 23.830 -52.113 1.00 89.19 514 ALA A N 1
ATOM 3727 C CA . ALA A 1 514 ? 44.848 23.787 -50.656 1.00 89.19 514 ALA A CA 1
ATOM 3728 C C . ALA A 1 514 ? 44.373 22.439 -50.089 1.00 89.19 514 ALA A C 1
ATOM 3730 O O . ALA A 1 514 ? 45.074 21.835 -49.277 1.00 89.19 514 ALA A O 1
ATOM 3731 N N . ILE A 1 515 ? 43.236 21.928 -50.578 1.00 89.50 515 ILE A N 1
ATOM 3732 C CA . ILE A 1 515 ? 42.731 20.593 -50.231 1.00 89.50 515 ILE A CA 1
ATOM 3733 C C . ILE A 1 515 ? 43.741 19.513 -50.641 1.00 89.50 515 ILE A C 1
ATOM 3735 O O . ILE A 1 515 ? 44.082 18.658 -49.829 1.00 89.50 515 ILE A O 1
ATOM 3739 N N . ALA A 1 516 ? 44.272 19.567 -51.866 1.00 87.56 516 ALA A N 1
ATOM 3740 C CA . ALA A 1 516 ? 45.250 18.593 -52.352 1.00 87.56 516 ALA A CA 1
ATOM 3741 C C . ALA A 1 516 ? 46.571 18.625 -51.559 1.00 87.56 516 ALA A C 1
ATOM 3743 O O . ALA A 1 516 ? 47.161 17.577 -51.299 1.00 87.56 516 ALA A O 1
ATOM 3744 N N . ALA A 1 517 ? 47.031 19.808 -51.141 1.00 88.31 517 ALA A N 1
ATOM 3745 C CA . ALA A 1 517 ? 48.233 19.955 -50.323 1.00 88.31 517 ALA A CA 1
ATOM 3746 C C . ALA A 1 517 ? 48.053 19.351 -48.922 1.00 88.31 517 ALA A C 1
ATOM 3748 O O . ALA A 1 517 ? 48.956 18.680 -48.421 1.00 88.31 517 ALA A O 1
ATOM 3749 N N . GLU A 1 518 ? 46.892 19.564 -48.300 1.00 88.56 518 GLU A N 1
ATOM 3750 C CA . GLU A 1 518 ? 46.538 18.920 -47.030 1.00 88.56 518 GLU A CA 1
ATOM 3751 C C . GLU A 1 518 ? 46.399 17.410 -47.188 1.00 88.56 518 GLU A C 1
ATOM 3753 O O . GLU A 1 518 ? 46.908 16.653 -46.365 1.00 88.56 518 GLU A O 1
ATOM 3758 N N . HIS A 1 519 ? 45.807 16.963 -48.293 1.00 88.19 519 HIS A N 1
ATOM 3759 C CA . HIS A 1 519 ? 45.733 15.549 -48.621 1.00 88.19 519 HIS A CA 1
ATOM 3760 C C . HIS A 1 519 ? 47.108 14.892 -48.723 1.00 88.19 519 HIS A C 1
ATOM 3762 O O . HIS A 1 519 ? 47.358 13.877 -48.078 1.00 88.19 519 HIS A O 1
ATOM 3768 N N . GLY A 1 520 ? 48.047 15.536 -49.419 1.00 88.38 520 GLY A N 1
ATOM 3769 C CA . GLY A 1 520 ? 49.432 15.074 -49.484 1.00 88.38 520 GLY A CA 1
ATOM 3770 C C . GLY A 1 520 ? 50.124 15.008 -48.116 1.00 88.38 520 GLY A C 1
ATOM 3771 O O . GLY A 1 520 ? 50.952 14.125 -47.898 1.00 88.38 520 GLY A O 1
ATOM 3772 N N . ARG A 1 521 ? 49.778 15.896 -47.168 1.00 88.12 521 ARG A N 1
ATOM 3773 C CA . ARG A 1 521 ? 50.299 15.846 -45.787 1.00 88.12 521 ARG A CA 1
ATOM 3774 C C . ARG A 1 521 ? 49.762 14.658 -44.995 1.00 88.12 521 ARG A C 1
ATOM 3776 O O . ARG A 1 521 ? 50.480 14.142 -44.136 1.00 88.12 521 ARG A O 1
ATOM 3783 N N . ASP A 1 522 ? 48.528 14.242 -45.262 1.00 91.62 522 ASP A N 1
ATOM 3784 C CA . ASP A 1 522 ? 47.903 13.123 -44.561 1.00 91.62 522 ASP A CA 1
ATOM 3785 C C . ASP A 1 522 ? 48.180 11.762 -45.199 1.00 91.62 522 ASP A C 1
ATOM 3787 O O . ASP A 1 522 ? 47.864 10.745 -44.586 1.00 91.62 522 ASP A O 1
ATOM 3791 N N . GLU A 1 523 ? 48.789 11.718 -46.388 1.00 92.38 523 GLU A N 1
ATOM 3792 C CA . GLU A 1 523 ? 49.038 10.481 -47.139 1.00 92.38 523 GLU A CA 1
ATOM 3793 C C . GLU A 1 523 ? 49.716 9.404 -46.277 1.00 92.38 523 GLU A C 1
ATOM 3795 O O . GLU A 1 523 ? 49.310 8.244 -46.289 1.00 92.38 523 GLU A O 1
ATOM 3800 N N . LEU A 1 524 ? 50.681 9.790 -45.434 1.00 93.12 524 LEU A N 1
ATOM 3801 C CA . LEU A 1 524 ? 51.321 8.882 -44.476 1.00 93.12 524 LEU A CA 1
ATOM 3802 C C . LEU A 1 524 ? 50.301 8.198 -43.544 1.00 93.12 524 LEU A C 1
ATOM 3804 O O . LEU A 1 524 ? 50.377 6.990 -43.313 1.00 93.12 524 LEU A O 1
ATOM 3808 N N . PHE A 1 525 ? 49.348 8.960 -43.009 1.00 94.69 525 PHE A N 1
ATOM 3809 C CA . PHE A 1 525 ? 48.320 8.467 -42.091 1.00 94.69 525 PHE A CA 1
ATOM 3810 C C . PHE A 1 525 ? 47.262 7.638 -42.812 1.00 94.69 525 PHE A C 1
ATOM 3812 O O . PHE A 1 525 ? 46.828 6.615 -42.285 1.00 94.69 525 PHE A O 1
ATOM 3819 N N . ILE A 1 526 ? 46.897 8.038 -44.032 1.00 94.06 526 ILE A N 1
ATOM 3820 C CA . ILE A 1 526 ? 45.989 7.285 -44.903 1.00 94.06 526 ILE A CA 1
ATOM 3821 C C . ILE A 1 526 ? 46.583 5.907 -45.193 1.00 94.06 526 ILE A C 1
ATOM 3823 O O . ILE A 1 526 ? 45.905 4.893 -45.017 1.00 94.06 526 ILE A O 1
ATOM 3827 N N . GLN A 1 527 ? 47.864 5.840 -45.563 1.00 95.06 527 GLN A N 1
ATOM 3828 C CA . GLN A 1 527 ? 48.553 4.572 -45.800 1.00 95.06 527 GLN A CA 1
ATOM 3829 C C . GLN A 1 527 ? 48.682 3.736 -44.521 1.00 95.06 527 GLN A C 1
ATOM 3831 O O . GLN A 1 527 ? 48.481 2.520 -44.562 1.00 95.06 527 GLN A O 1
ATOM 3836 N N . ALA A 1 528 ? 48.946 4.362 -43.370 1.00 95.44 528 ALA A N 1
ATOM 3837 C CA . ALA A 1 528 ? 48.990 3.664 -42.086 1.00 95.44 528 ALA A CA 1
ATOM 3838 C C . ALA A 1 528 ? 47.631 3.032 -41.720 1.00 95.44 528 ALA A C 1
ATOM 3840 O O . ALA A 1 528 ? 47.585 1.847 -41.374 1.00 95.44 528 ALA A O 1
ATOM 3841 N N . ALA A 1 529 ? 46.532 3.784 -41.857 1.00 96.25 529 ALA A N 1
ATOM 3842 C CA . ALA A 1 529 ? 45.174 3.310 -41.589 1.00 96.25 529 ALA A CA 1
ATOM 3843 C C . ALA A 1 529 ? 44.761 2.192 -42.560 1.00 96.25 529 ALA A C 1
ATOM 3845 O O . ALA A 1 529 ? 44.327 1.124 -42.125 1.00 96.25 529 ALA A O 1
ATOM 3846 N N . ARG A 1 530 ? 44.977 2.379 -43.870 1.00 96.50 530 ARG A N 1
ATOM 3847 C CA . ARG A 1 530 ? 44.687 1.360 -44.897 1.00 96.50 530 ARG A CA 1
ATOM 3848 C C . ARG A 1 530 ? 45.515 0.095 -44.704 1.00 96.50 530 ARG A C 1
ATOM 3850 O O . ARG A 1 530 ? 44.989 -1.008 -44.826 1.00 96.50 530 ARG A O 1
ATOM 3857 N N . GLY A 1 531 ? 46.794 0.239 -44.363 1.00 96.56 531 GLY A N 1
ATOM 3858 C CA . GLY A 1 531 ? 47.674 -0.887 -44.071 1.00 96.56 531 GLY A CA 1
ATOM 3859 C C . GLY A 1 531 ? 47.224 -1.671 -42.838 1.00 96.56 531 GLY A C 1
ATOM 3860 O O . GLY A 1 531 ? 47.236 -2.901 -42.858 1.00 96.56 531 GLY A O 1
ATOM 3861 N N . ALA A 1 532 ? 46.794 -0.984 -41.775 1.00 97.19 532 ALA A N 1
ATOM 3862 C CA . ALA A 1 532 ? 46.200 -1.635 -40.609 1.00 97.19 532 ALA A CA 1
ATOM 3863 C C . ALA A 1 532 ? 44.892 -2.353 -40.964 1.00 97.19 532 ALA A C 1
ATOM 3865 O O . ALA A 1 532 ? 44.713 -3.500 -40.556 1.00 97.19 532 ALA A O 1
ATOM 3866 N N . ALA A 1 533 ? 44.029 -1.732 -41.773 1.00 97.12 533 ALA A N 1
ATOM 3867 C CA . ALA A 1 533 ? 42.758 -2.324 -42.177 1.00 97.12 533 ALA A CA 1
ATOM 3868 C C . ALA A 1 533 ? 42.990 -3.598 -42.990 1.00 97.12 533 ALA A C 1
ATOM 3870 O O . ALA A 1 533 ? 42.437 -4.637 -42.655 1.00 97.12 533 ALA A O 1
ATOM 3871 N N . ALA A 1 534 ? 43.906 -3.560 -43.962 1.00 97.00 534 ALA A N 1
ATOM 3872 C CA . ALA A 1 534 ? 44.283 -4.727 -44.753 1.00 97.00 534 ALA A CA 1
ATOM 3873 C C . ALA A 1 534 ? 44.843 -5.875 -43.894 1.00 97.00 534 ALA A C 1
ATOM 3875 O O . ALA A 1 534 ? 44.512 -7.037 -44.127 1.00 97.00 534 ALA A O 1
ATOM 3876 N N . ARG A 1 535 ? 45.665 -5.570 -42.877 1.00 97.88 535 ARG A N 1
ATOM 3877 C CA . ARG A 1 535 ? 46.183 -6.585 -41.942 1.00 97.88 535 ARG A CA 1
ATOM 3878 C C . ARG A 1 535 ? 45.074 -7.215 -41.099 1.00 97.88 535 ARG A C 1
ATOM 3880 O O . ARG A 1 535 ? 45.076 -8.431 -40.936 1.00 97.88 535 ARG A O 1
ATOM 3887 N N . VAL A 1 536 ? 44.139 -6.413 -40.585 1.00 97.69 536 VAL A N 1
ATOM 3888 C CA . VAL A 1 536 ? 42.998 -6.915 -39.802 1.00 97.69 536 VAL A CA 1
ATOM 3889 C C . VAL A 1 536 ? 42.046 -7.731 -40.676 1.00 97.69 536 VAL A C 1
ATOM 3891 O O . VAL A 1 536 ? 41.712 -8.849 -40.295 1.00 97.69 536 VAL A O 1
ATOM 3894 N N . SER A 1 537 ? 41.689 -7.236 -41.866 1.00 97.12 537 SER A N 1
ATOM 3895 C CA . SER A 1 537 ? 40.895 -7.973 -42.857 1.00 97.12 537 SER A CA 1
ATOM 3896 C C . SER A 1 537 ? 41.491 -9.349 -43.136 1.00 97.12 537 SER A C 1
ATOM 3898 O O . SER A 1 537 ? 40.810 -10.361 -42.995 1.00 97.12 537 SER A O 1
ATOM 3900 N N . LYS A 1 538 ? 42.792 -9.394 -43.449 1.00 96.88 538 LYS A N 1
ATOM 3901 C CA . LYS A 1 538 ? 43.505 -10.640 -43.732 1.00 96.88 538 LYS A CA 1
ATOM 3902 C C . LYS A 1 538 ? 43.482 -11.599 -42.538 1.00 96.88 538 LYS A C 1
ATOM 3904 O O . LYS A 1 538 ? 43.196 -12.775 -42.719 1.00 96.88 538 LYS A O 1
ATOM 3909 N N . ALA A 1 539 ? 43.735 -11.107 -41.325 1.00 96.88 539 ALA A N 1
ATOM 3910 C CA . ALA A 1 539 ? 43.713 -11.941 -40.124 1.00 96.88 539 ALA A CA 1
ATOM 3911 C C . ALA A 1 539 ? 42.317 -12.519 -39.832 1.00 96.88 539 ALA A C 1
ATOM 3913 O O . ALA A 1 539 ? 42.201 -13.658 -39.383 1.00 96.88 539 ALA A O 1
ATOM 3914 N N . PHE A 1 540 ? 41.255 -11.755 -40.098 1.00 97.19 540 PHE A N 1
ATOM 3915 C CA . PHE A 1 540 ? 39.882 -12.244 -39.987 1.00 97.19 540 PHE A CA 1
ATOM 3916 C C . PHE A 1 540 ? 39.586 -13.306 -41.050 1.00 97.19 540 PHE A C 1
ATOM 3918 O O . PHE A 1 540 ? 39.073 -14.367 -40.709 1.00 97.19 540 PHE A O 1
ATOM 3925 N N . GLU A 1 541 ? 39.971 -13.086 -42.307 1.00 95.62 541 GLU A N 1
ATOM 3926 C CA . GLU A 1 541 ? 39.795 -14.075 -43.379 1.00 95.62 541 GLU A CA 1
ATOM 3927 C C . GLU A 1 541 ? 40.560 -15.379 -43.116 1.00 95.62 541 GLU A C 1
ATOM 3929 O O . GLU A 1 541 ? 40.004 -16.462 -43.305 1.00 95.62 541 GLU A O 1
ATOM 3934 N N . GLU A 1 542 ? 41.797 -15.292 -42.622 1.00 95.56 542 GLU A N 1
ATOM 3935 C CA . GLU A 1 542 ? 42.604 -16.452 -42.226 1.00 95.56 542 GLU A CA 1
ATOM 3936 C C . GLU A 1 542 ? 41.970 -17.207 -41.050 1.00 95.56 542 GLU A C 1
ATOM 3938 O O . GLU A 1 542 ? 41.924 -18.437 -41.066 1.00 95.56 542 GLU A O 1
ATOM 3943 N N . ALA A 1 543 ? 41.417 -16.499 -40.060 1.00 95.06 543 ALA A N 1
ATOM 3944 C CA . ALA A 1 543 ? 40.720 -17.121 -38.936 1.00 95.06 543 ALA A CA 1
ATOM 3945 C C . ALA A 1 543 ? 39.425 -17.832 -39.359 1.00 95.06 543 ALA A C 1
ATOM 3947 O O . ALA A 1 543 ? 39.159 -18.934 -38.876 1.00 95.06 543 ALA A O 1
ATOM 3948 N N . LEU A 1 544 ? 38.662 -17.246 -40.290 1.00 93.06 544 LEU A N 1
ATOM 3949 C CA . LEU A 1 544 ? 37.485 -17.888 -40.882 1.00 93.06 544 LEU A CA 1
ATOM 3950 C C . LEU A 1 544 ? 37.874 -19.118 -41.717 1.00 93.06 544 LEU A C 1
ATOM 3952 O O . LEU A 1 544 ? 37.174 -20.127 -41.698 1.00 93.06 544 LEU A O 1
ATOM 3956 N N . ALA A 1 545 ? 38.978 -19.050 -42.468 1.00 93.69 545 ALA A N 1
ATOM 3957 C CA . ALA A 1 545 ? 39.472 -20.170 -43.273 1.00 93.69 545 ALA A CA 1
ATOM 3958 C C . ALA A 1 545 ? 40.005 -21.325 -42.409 1.00 93.69 545 ALA A C 1
ATOM 3960 O O . ALA A 1 545 ? 39.843 -22.487 -42.770 1.00 93.69 545 ALA A O 1
ATOM 3961 N N . ALA A 1 546 ? 40.608 -21.009 -41.260 1.00 93.50 546 ALA A N 1
ATOM 3962 C CA . ALA A 1 546 ? 41.117 -21.981 -40.296 1.00 93.50 546 ALA A CA 1
ATOM 3963 C C . ALA A 1 546 ? 40.052 -22.498 -39.308 1.00 93.50 546 ALA A C 1
ATOM 3965 O O . ALA A 1 546 ? 40.398 -23.254 -38.400 1.00 93.50 546 ALA A O 1
ATOM 3966 N N . CYS A 1 547 ? 38.788 -22.073 -39.441 1.00 90.69 547 CYS A N 1
ATOM 3967 C CA . CYS A 1 547 ? 37.701 -22.368 -38.496 1.00 90.69 547 CYS A CA 1
ATOM 3968 C C . CYS A 1 547 ? 38.032 -21.985 -37.035 1.00 90.69 547 CYS A C 1
ATOM 3970 O O . CYS A 1 547 ? 37.533 -22.595 -36.093 1.00 90.69 547 CYS A O 1
ATOM 3972 N N . ALA A 1 548 ? 38.892 -20.981 -36.836 1.00 89.06 548 ALA A N 1
ATOM 3973 C CA . ALA A 1 548 ? 39.238 -20.443 -35.519 1.00 89.06 548 ALA A CA 1
ATOM 3974 C C . ALA A 1 548 ? 38.239 -19.373 -35.039 1.00 89.06 548 ALA A C 1
ATOM 3976 O O . ALA A 1 548 ? 38.255 -18.984 -33.870 1.00 89.06 548 ALA A O 1
ATOM 3977 N N . LEU A 1 549 ? 37.404 -18.881 -35.955 1.00 90.88 549 LEU A N 1
ATOM 3978 C CA . LEU A 1 549 ? 36.310 -17.953 -35.718 1.00 90.88 549 LEU A CA 1
ATOM 3979 C C . LEU A 1 549 ? 35.193 -18.279 -36.713 1.00 90.88 549 LEU A C 1
ATOM 3981 O O . LEU A 1 549 ? 35.475 -18.481 -37.894 1.00 90.88 549 LEU A O 1
ATOM 3985 N N . ASP A 1 550 ? 33.947 -18.311 -36.251 1.00 90.25 550 ASP A N 1
ATOM 3986 C CA . ASP A 1 550 ? 32.795 -18.470 -37.136 1.00 90.25 550 ASP A CA 1
ATOM 3987 C C . ASP A 1 550 ? 32.380 -17.127 -37.736 1.00 90.25 550 ASP A C 1
ATOM 3989 O O . ASP A 1 550 ? 32.471 -16.074 -37.102 1.00 90.25 550 ASP A O 1
ATOM 3993 N N . GLU A 1 551 ? 31.876 -17.151 -38.970 1.00 84.00 551 GLU A N 1
ATOM 3994 C CA . GLU A 1 551 ? 31.448 -15.929 -39.656 1.00 84.00 551 GLU A CA 1
ATOM 3995 C C . GLU A 1 551 ? 30.271 -15.255 -38.936 1.00 84.00 551 GLU A C 1
ATOM 3997 O O . GLU A 1 551 ? 30.225 -14.030 -38.841 1.00 84.00 551 GLU A O 1
ATOM 4002 N N . ALA A 1 552 ? 29.353 -16.041 -38.367 1.00 78.88 552 ALA A N 1
ATOM 4003 C CA . ALA A 1 552 ? 28.268 -15.517 -37.539 1.00 78.88 552 ALA A CA 1
ATOM 4004 C C . ALA A 1 552 ? 28.797 -14.798 -36.287 1.00 78.88 552 ALA A C 1
ATOM 4006 O O . ALA A 1 552 ? 28.300 -13.727 -35.948 1.00 78.88 552 ALA A O 1
ATOM 4007 N N . ASP A 1 553 ? 29.838 -15.343 -35.654 1.00 88.00 553 ASP A N 1
ATOM 4008 C CA . ASP A 1 553 ? 30.427 -14.784 -34.439 1.00 88.00 553 ASP A CA 1
ATOM 4009 C C . ASP A 1 553 ? 31.262 -13.534 -34.729 1.00 88.00 553 ASP A C 1
ATOM 4011 O O . ASP A 1 553 ? 31.176 -12.568 -33.978 1.00 88.00 553 ASP A O 1
ATOM 4015 N N . LEU A 1 554 ? 32.029 -13.504 -35.830 1.00 88.38 554 LEU A N 1
ATOM 4016 C CA . LEU A 1 554 ? 32.796 -12.322 -36.260 1.00 88.38 554 LEU A CA 1
ATOM 4017 C C . LEU A 1 554 ? 31.902 -11.099 -36.481 1.00 88.38 554 LEU A C 1
ATOM 4019 O O . LEU A 1 554 ? 32.311 -9.956 -36.274 1.00 88.38 554 LEU A O 1
ATOM 4023 N N . PHE A 1 555 ? 30.691 -11.353 -36.953 1.00 82.88 555 PHE A N 1
ATOM 4024 C CA . PHE A 1 555 ? 29.726 -10.344 -37.340 1.00 82.88 555 PHE A CA 1
ATOM 4025 C C . PHE A 1 555 ? 28.582 -10.190 -36.332 1.00 82.88 555 PHE A C 1
ATOM 4027 O O . PHE A 1 555 ? 27.592 -9.528 -36.661 1.00 82.88 555 PHE A O 1
ATOM 4034 N N . ASP A 1 556 ? 28.743 -10.766 -35.142 1.00 76.88 556 ASP A N 1
ATOM 4035 C CA . ASP A 1 556 ? 27.827 -10.667 -34.016 1.00 76.88 556 ASP A CA 1
ATOM 4036 C C . ASP A 1 556 ? 27.621 -9.209 -33.586 1.00 76.88 556 ASP A C 1
ATOM 4038 O O . ASP A 1 556 ? 28.553 -8.406 -33.549 1.00 76.88 556 ASP A O 1
ATOM 4042 N N . VAL A 1 557 ? 26.374 -8.872 -33.280 1.00 72.50 557 VAL A N 1
ATOM 4043 C CA . VAL A 1 557 ? 25.949 -7.543 -32.820 1.00 72.50 557 VAL A CA 1
ATOM 4044 C C . VAL A 1 557 ? 25.152 -7.619 -31.516 1.00 72.50 557 VAL A C 1
ATOM 4046 O O . VAL A 1 557 ? 24.624 -6.605 -31.061 1.00 72.50 557 VAL A O 1
ATOM 4049 N N . ASP A 1 558 ? 25.054 -8.805 -30.908 1.00 74.19 558 ASP A N 1
ATOM 4050 C CA . ASP A 1 558 ? 24.426 -9.006 -29.606 1.00 74.19 558 ASP A CA 1
ATOM 4051 C C . ASP A 1 558 ? 25.421 -8.688 -28.481 1.00 74.19 558 ASP A C 1
ATOM 4053 O O . ASP A 1 558 ? 26.025 -9.562 -27.853 1.00 74.19 558 ASP A O 1
ATOM 4057 N N . TYR A 1 559 ? 25.641 -7.391 -28.264 1.00 83.94 559 TYR A N 1
ATOM 4058 C CA . TYR A 1 559 ? 26.591 -6.894 -27.274 1.00 83.94 559 TYR A CA 1
ATOM 4059 C C . TYR A 1 559 ? 26.075 -7.121 -25.849 1.00 83.94 559 TYR A C 1
ATOM 4061 O O . TYR A 1 559 ? 25.209 -6.399 -25.355 1.00 83.94 559 TYR A O 1
ATOM 4069 N N . GLN A 1 560 ? 26.669 -8.081 -25.151 1.00 83.56 560 GLN A N 1
ATOM 4070 C CA . GLN A 1 560 ? 26.328 -8.411 -23.773 1.00 83.56 560 GLN A CA 1
ATOM 4071 C C . GLN A 1 560 ? 26.952 -7.391 -22.811 1.00 83.56 560 GLN A C 1
ATOM 4073 O O . GLN A 1 560 ? 28.183 -7.293 -22.759 1.00 83.56 560 GLN A O 1
ATOM 4078 N N . PRO A 1 561 ? 26.157 -6.620 -22.047 1.00 85.56 561 PRO A N 1
ATOM 4079 C CA . PRO A 1 561 ? 26.689 -5.619 -21.132 1.00 85.56 561 PRO A CA 1
ATOM 4080 C C . PRO A 1 561 ? 27.472 -6.272 -19.988 1.00 85.56 561 PRO A C 1
ATOM 4082 O O . PRO A 1 561 ? 27.054 -7.268 -19.398 1.00 85.56 561 PRO A O 1
ATOM 4085 N N . ILE A 1 562 ? 28.603 -5.672 -19.630 1.00 90.00 562 ILE A N 1
ATOM 4086 C CA . ILE A 1 562 ? 29.397 -6.057 -18.466 1.00 90.00 562 ILE A CA 1
ATOM 4087 C C . ILE A 1 562 ? 28.794 -5.358 -17.248 1.00 90.00 562 ILE A C 1
ATOM 4089 O O . ILE A 1 562 ? 28.912 -4.140 -17.084 1.00 90.00 562 ILE A O 1
ATOM 4093 N N . ALA A 1 563 ? 28.122 -6.131 -16.397 1.00 86.62 563 ALA A N 1
ATOM 4094 C CA . ALA A 1 563 ? 27.454 -5.617 -15.207 1.00 86.62 563 ALA A CA 1
ATOM 4095 C C . ALA A 1 563 ? 28.422 -4.837 -14.298 1.00 86.62 563 ALA A C 1
ATOM 4097 O O . ALA A 1 563 ? 29.543 -5.275 -14.044 1.00 86.62 563 ALA A O 1
ATOM 4098 N N . GLY A 1 564 ? 27.971 -3.682 -13.802 1.00 84.50 564 GLY A N 1
ATOM 4099 C CA . GLY A 1 564 ? 28.744 -2.827 -12.896 1.00 84.50 564 GLY A CA 1
ATOM 4100 C C . GLY A 1 564 ? 29.827 -1.968 -13.558 1.00 84.50 564 GLY A C 1
ATOM 4101 O O . GLY A 1 564 ? 30.547 -1.280 -12.840 1.00 84.50 564 GLY A O 1
ATOM 4102 N N . SER A 1 565 ? 29.948 -1.987 -14.891 1.00 90.94 565 SER A N 1
ATOM 4103 C CA . SER A 1 565 ? 30.876 -1.109 -15.613 1.00 90.94 565 SER A CA 1
ATOM 4104 C C . SER A 1 565 ? 30.301 0.295 -15.845 1.00 90.94 565 SER A C 1
ATOM 4106 O O . SER A 1 565 ? 29.123 0.448 -16.171 1.00 90.94 565 SER A O 1
ATOM 4108 N N . ASP A 1 566 ? 31.142 1.319 -15.695 1.00 85.75 566 ASP A N 1
ATOM 4109 C CA . ASP A 1 566 ? 30.794 2.730 -15.886 1.00 85.75 566 ASP A CA 1
ATOM 4110 C C . ASP A 1 566 ? 32.004 3.538 -16.410 1.00 85.75 566 ASP A C 1
ATOM 4112 O O . ASP A 1 566 ? 32.954 3.759 -15.658 1.00 85.75 566 ASP A O 1
ATOM 4116 N N . PRO A 1 567 ? 32.032 3.980 -17.685 1.00 89.50 567 PRO A N 1
ATOM 4117 C CA . PRO A 1 567 ? 31.003 3.782 -18.705 1.00 89.50 567 PRO A CA 1
ATOM 4118 C C . PRO A 1 567 ? 30.771 2.311 -19.057 1.00 89.50 567 PRO A C 1
ATOM 4120 O O . PRO A 1 567 ? 31.693 1.498 -18.987 1.00 89.50 567 PRO A O 1
ATOM 4123 N N . LEU A 1 568 ? 29.560 1.988 -19.509 1.00 91.06 568 LEU A N 1
ATOM 4124 C CA . LEU A 1 568 ? 29.161 0.618 -19.831 1.00 91.06 568 LEU A CA 1
ATOM 4125 C C . LEU A 1 568 ? 30.077 -0.023 -20.895 1.00 91.06 568 LEU A C 1
ATOM 4127 O O . LEU A 1 568 ? 30.231 0.493 -22.008 1.00 91.06 568 LEU A O 1
ATOM 4131 N N . GLN A 1 569 ? 30.666 -1.166 -20.552 1.00 94.06 569 GLN A N 1
ATOM 4132 C CA . GLN A 1 569 ? 31.425 -2.040 -21.447 1.00 94.06 569 GLN A CA 1
ATOM 4133 C C . GLN A 1 569 ? 30.574 -3.240 -21.872 1.00 94.06 569 GLN A C 1
ATOM 4135 O O . GLN A 1 569 ? 29.632 -3.614 -21.181 1.00 94.06 569 GLN A O 1
ATOM 4140 N N . HIS A 1 570 ? 30.916 -3.855 -23.001 1.00 93.12 570 HIS A N 1
ATOM 4141 C CA . HIS A 1 570 ? 30.175 -4.961 -23.593 1.00 93.12 570 HIS A CA 1
ATOM 4142 C C . HIS A 1 570 ? 31.099 -6.051 -24.143 1.00 93.12 570 HIS A C 1
ATOM 4144 O O . HIS A 1 570 ? 32.253 -5.795 -24.499 1.00 93.12 570 HIS A O 1
ATOM 4150 N N . LEU A 1 571 ? 30.569 -7.260 -24.283 1.00 93.38 571 LEU A N 1
ATOM 4151 C CA . LEU A 1 571 ? 31.208 -8.385 -24.959 1.00 93.38 571 LEU A CA 1
ATOM 4152 C C . LEU A 1 571 ? 30.376 -8.812 -26.168 1.00 93.38 571 LEU A C 1
ATOM 4154 O O . LEU A 1 571 ? 29.162 -8.934 -26.065 1.00 93.38 571 LEU A O 1
ATOM 4158 N N . ALA A 1 572 ? 31.044 -9.073 -27.285 1.00 90.88 572 ALA A N 1
ATOM 4159 C CA . ALA A 1 572 ? 30.506 -9.798 -28.429 1.00 90.88 572 ALA A CA 1
ATOM 4160 C C . ALA A 1 572 ? 31.231 -11.144 -28.544 1.00 90.88 572 ALA A C 1
ATOM 4162 O O . ALA A 1 572 ? 32.314 -11.335 -27.972 1.00 90.88 572 ALA A O 1
ATOM 4163 N N . ARG A 1 573 ? 30.680 -12.084 -29.313 1.00 91.56 573 ARG A N 1
ATOM 4164 C CA . ARG A 1 573 ? 31.290 -13.416 -29.475 1.00 91.56 573 ARG A CA 1
ATOM 4165 C C . ARG A 1 573 ? 32.705 -13.376 -30.051 1.00 91.56 573 ARG A C 1
ATOM 4167 O O . ARG A 1 573 ? 33.555 -14.168 -29.649 1.00 91.56 573 ARG A O 1
ATOM 4174 N N . PHE A 1 574 ? 33.003 -12.407 -30.915 1.00 94.06 574 PHE A N 1
ATOM 4175 C CA . PHE A 1 574 ? 34.344 -12.224 -31.473 1.00 94.06 574 PHE A CA 1
ATOM 4176 C C . PHE A 1 574 ? 35.327 -11.492 -30.548 1.00 94.06 574 PHE A C 1
ATOM 4178 O O . PHE A 1 574 ? 36.525 -11.464 -30.847 1.00 94.06 574 PHE A O 1
ATOM 4185 N N . THR A 1 575 ? 34.875 -10.898 -29.435 1.00 95.50 575 THR A N 1
ATOM 4186 C CA . THR A 1 575 ? 35.727 -10.073 -28.560 1.00 95.50 575 THR A CA 1
ATOM 4187 C C . THR A 1 575 ? 36.983 -10.808 -28.089 1.00 95.50 575 THR A C 1
ATOM 4189 O O . THR A 1 575 ? 38.068 -10.255 -28.273 1.00 95.50 575 THR A O 1
ATOM 4192 N N . PRO A 1 576 ? 36.919 -12.057 -27.578 1.00 94.88 576 PRO A N 1
ATOM 4193 C CA . PRO A 1 576 ? 38.119 -12.762 -27.127 1.00 94.88 576 PRO A CA 1
ATOM 4194 C C . PRO A 1 576 ? 39.141 -12.988 -28.246 1.00 94.88 576 PRO A C 1
ATOM 4196 O O . PRO A 1 576 ? 40.347 -12.964 -28.000 1.00 94.88 576 PRO A O 1
ATOM 4199 N N . PHE A 1 577 ? 38.675 -13.224 -29.476 1.00 95.44 577 PHE A N 1
ATOM 4200 C CA . PHE A 1 577 ? 39.549 -13.363 -30.637 1.00 95.44 577 PHE A CA 1
ATOM 4201 C C . PHE A 1 577 ? 40.193 -12.017 -30.994 1.00 95.44 577 PHE A C 1
ATOM 4203 O O . PHE A 1 577 ? 41.418 -11.930 -31.099 1.00 95.44 577 PHE A O 1
ATOM 4210 N N . ALA A 1 578 ? 39.386 -10.960 -31.119 1.00 94.62 578 ALA A N 1
ATOM 4211 C CA . ALA A 1 578 ? 39.862 -9.632 -31.486 1.00 94.62 578 ALA A CA 1
ATOM 4212 C C . ALA A 1 578 ? 40.856 -9.061 -30.463 1.00 94.62 578 ALA A C 1
ATOM 4214 O O . ALA A 1 578 ? 41.858 -8.473 -30.861 1.00 94.62 578 ALA A O 1
ATOM 4215 N N . GLU A 1 579 ? 40.650 -9.290 -29.164 1.00 94.88 579 GLU A N 1
ATOM 4216 C CA . GLU A 1 579 ? 41.583 -8.865 -28.111 1.00 94.88 579 GLU A CA 1
ATOM 4217 C C . GLU A 1 579 ? 42.975 -9.489 -28.242 1.00 94.88 579 GLU A C 1
ATOM 4219 O O . GLU A 1 579 ? 43.961 -8.844 -27.890 1.00 94.88 579 GLU A O 1
ATOM 4224 N N . ARG A 1 580 ? 43.074 -10.712 -28.775 1.00 94.31 580 ARG A N 1
ATOM 4225 C CA . ARG A 1 580 ? 44.363 -11.370 -29.026 1.00 94.31 580 ARG A CA 1
ATOM 4226 C C . ARG A 1 580 ? 44.962 -10.975 -30.372 1.00 94.31 580 ARG A C 1
ATOM 4228 O O . ARG A 1 580 ? 46.162 -10.733 -30.457 1.00 94.31 580 ARG A O 1
ATOM 4235 N N . ALA A 1 581 ? 44.142 -10.942 -31.420 1.00 94.81 581 ALA A N 1
ATOM 4236 C CA . ALA A 1 581 ? 44.616 -10.833 -32.796 1.00 94.81 581 ALA A CA 1
ATOM 4237 C C . ALA A 1 581 ? 44.837 -9.385 -33.258 1.00 94.81 581 ALA A C 1
ATOM 4239 O O . ALA A 1 581 ? 45.798 -9.118 -33.968 1.00 94.81 581 ALA A O 1
ATOM 4240 N N . VAL A 1 582 ? 43.974 -8.440 -32.870 1.00 95.88 582 VAL A N 1
ATOM 4241 C CA . VAL A 1 582 ? 43.970 -7.073 -33.427 1.00 95.88 582 VAL A CA 1
ATOM 4242 C C . VAL A 1 582 ? 45.116 -6.185 -32.919 1.00 95.88 582 VAL A C 1
ATOM 4244 O O . VAL A 1 582 ? 45.710 -5.503 -33.757 1.00 95.88 582 VAL A O 1
ATOM 4247 N N . PRO A 1 583 ? 45.482 -6.159 -31.618 1.00 95.81 583 PRO A N 1
ATOM 4248 C CA . PRO A 1 583 ? 46.504 -5.236 -31.114 1.00 95.81 583 PRO A CA 1
ATOM 4249 C C . PRO A 1 583 ? 47.837 -5.254 -31.885 1.00 95.81 583 PRO A C 1
ATOM 4251 O O . PRO A 1 583 ? 48.259 -4.183 -32.326 1.00 95.81 583 PRO A O 1
ATOM 4254 N N . PRO A 1 584 ? 48.482 -6.412 -32.153 1.00 95.88 584 PRO A N 1
ATOM 4255 C CA . PRO A 1 584 ? 49.740 -6.421 -32.904 1.00 95.88 584 PRO A CA 1
ATOM 4256 C C . PRO A 1 584 ? 49.585 -5.964 -34.365 1.00 95.88 584 PRO A C 1
ATOM 4258 O O . PRO A 1 584 ? 50.562 -5.544 -34.981 1.00 95.88 584 PRO A O 1
ATOM 4261 N N . LEU A 1 585 ? 48.377 -6.014 -34.936 1.00 96.62 585 LEU A N 1
ATOM 4262 C CA . LEU A 1 585 ? 48.116 -5.623 -36.326 1.00 96.62 585 LEU A CA 1
ATOM 4263 C C . LEU A 1 585 ? 47.955 -4.107 -36.484 1.00 96.62 585 LEU A C 1
ATOM 4265 O O . LEU A 1 585 ? 48.316 -3.556 -37.530 1.00 96.62 585 LEU A O 1
ATOM 4269 N N . VAL A 1 586 ? 47.439 -3.426 -35.460 1.00 96.19 586 VAL A N 1
ATOM 4270 C CA . VAL A 1 586 ? 47.232 -1.967 -35.466 1.00 96.19 586 VAL A CA 1
ATOM 4271 C C . VAL A 1 586 ? 48.412 -1.198 -34.867 1.00 96.19 586 VAL A C 1
ATOM 4273 O O . VAL A 1 586 ? 48.610 -0.031 -35.206 1.00 96.19 586 VAL A O 1
ATOM 4276 N N . GLU A 1 587 ? 49.246 -1.847 -34.051 1.00 94.38 587 GLU A N 1
ATOM 4277 C CA . GLU A 1 587 ? 50.390 -1.212 -33.386 1.00 94.38 587 GLU A CA 1
ATOM 4278 C C . GLU A 1 587 ? 51.399 -0.552 -34.350 1.00 94.38 587 GLU A C 1
ATOM 4280 O O . GLU A 1 587 ? 51.778 0.594 -34.102 1.00 94.38 587 GLU A O 1
ATOM 4285 N N . PRO A 1 588 ? 51.775 -1.152 -35.502 1.00 95.12 588 PRO A N 1
ATOM 4286 C CA . PRO A 1 588 ? 52.664 -0.482 -36.453 1.00 95.12 588 PRO A CA 1
ATOM 4287 C C . PRO A 1 588 ? 52.099 0.842 -36.982 1.00 95.12 588 PRO A C 1
ATOM 4289 O O . PRO A 1 588 ? 52.845 1.791 -37.201 1.00 95.12 588 PRO A O 1
ATOM 4292 N N . ALA A 1 589 ? 50.776 0.928 -37.166 1.00 94.50 589 ALA A N 1
ATOM 4293 C CA . ALA A 1 589 ? 50.125 2.166 -37.587 1.00 94.50 589 ALA A CA 1
ATOM 4294 C C . ALA A 1 589 ? 50.078 3.188 -36.442 1.00 94.50 589 ALA A C 1
ATOM 4296 O O . ALA A 1 589 ? 50.335 4.365 -36.670 1.00 94.50 589 ALA A O 1
ATOM 4297 N N . ARG A 1 590 ? 49.845 2.743 -35.198 1.00 94.38 590 ARG A N 1
ATOM 4298 C CA . ARG A 1 590 ? 49.911 3.597 -33.999 1.00 94.38 590 ARG A CA 1
ATOM 4299 C C . ARG A 1 590 ? 51.292 4.227 -33.782 1.00 94.38 590 ARG A C 1
ATOM 4301 O O . ARG A 1 590 ? 51.372 5.339 -33.260 1.00 94.38 590 ARG A O 1
ATOM 4308 N N . GLN A 1 591 ? 52.361 3.522 -34.145 1.00 93.75 591 GLN A N 1
ATOM 4309 C CA . GLN A 1 591 ? 53.747 3.961 -33.955 1.00 93.75 591 GLN A CA 1
ATOM 4310 C C . GLN A 1 591 ? 54.340 4.701 -35.164 1.00 93.75 591 GLN A C 1
ATOM 4312 O O . GLN A 1 591 ? 55.465 5.190 -35.077 1.00 93.75 591 GLN A O 1
ATOM 4317 N N . ALA A 1 592 ? 53.601 4.810 -36.275 1.00 92.50 592 ALA A N 1
ATOM 4318 C CA . ALA A 1 592 ? 54.107 5.392 -37.519 1.00 92.50 592 ALA A CA 1
ATOM 4319 C C . ALA A 1 592 ? 54.522 6.872 -37.384 1.00 92.50 592 ALA A C 1
ATOM 4321 O O . ALA A 1 592 ? 55.430 7.322 -38.077 1.00 92.50 592 ALA A O 1
ATOM 4322 N N . ASP A 1 593 ? 53.886 7.628 -36.483 1.00 95.12 593 ASP A N 1
ATOM 4323 C CA . ASP A 1 593 ? 54.205 9.029 -36.194 1.00 95.12 593 ASP A CA 1
ATOM 4324 C C . ASP A 1 593 ? 53.775 9.374 -34.758 1.00 95.12 593 ASP A C 1
ATOM 4326 O O . ASP A 1 593 ? 52.736 8.920 -34.275 1.00 95.12 593 ASP A O 1
ATOM 4330 N N . LYS A 1 594 ? 54.550 10.219 -34.068 1.00 92.38 594 LYS A N 1
ATOM 4331 C CA . LYS A 1 594 ? 54.283 10.628 -32.676 1.00 92.38 594 LYS A CA 1
ATOM 4332 C C . LYS A 1 594 ? 52.976 11.409 -32.503 1.00 92.38 594 LYS A C 1
ATOM 4334 O O . LYS A 1 594 ? 52.481 11.512 -31.383 1.00 92.38 594 LYS A O 1
ATOM 4339 N N . ARG A 1 595 ? 52.434 11.984 -33.580 1.00 93.75 595 ARG A N 1
ATOM 4340 C CA . ARG A 1 595 ? 51.140 12.678 -33.581 1.00 93.75 595 ARG A CA 1
ATOM 4341 C C . ARG A 1 595 ? 49.971 11.713 -33.428 1.00 93.75 595 ARG A C 1
ATOM 4343 O O . ARG A 1 595 ? 48.924 12.142 -32.950 1.00 93.75 595 ARG A O 1
ATOM 4350 N N . ILE A 1 596 ? 50.130 10.444 -33.803 1.00 95.19 596 ILE A N 1
ATOM 4351 C CA . ILE A 1 596 ? 49.064 9.443 -33.726 1.00 95.19 596 ILE A CA 1
ATOM 4352 C C . ILE A 1 596 ? 48.807 9.115 -32.254 1.00 95.19 596 ILE A C 1
ATOM 4354 O O . ILE A 1 596 ? 49.688 8.658 -31.532 1.00 95.19 596 ILE A O 1
ATOM 4358 N N . VAL A 1 597 ? 47.583 9.374 -31.805 1.00 94.19 597 VAL A N 1
ATOM 4359 C CA . VAL A 1 597 ? 47.122 9.169 -30.428 1.00 94.19 597 VAL A CA 1
ATOM 4360 C C . VAL A 1 597 ? 46.610 7.756 -30.232 1.00 94.19 597 VAL A C 1
ATOM 4362 O O . VAL A 1 597 ? 46.852 7.159 -29.192 1.00 94.19 597 VAL A O 1
ATOM 4365 N N . PHE A 1 598 ? 45.883 7.212 -31.202 1.00 95.44 598 PHE A N 1
ATOM 4366 C CA . PHE A 1 598 ? 45.405 5.837 -31.147 1.00 95.44 598 PHE A CA 1
ATOM 4367 C C . PHE A 1 598 ? 45.206 5.277 -32.552 1.00 95.44 598 PHE A C 1
ATOM 4369 O O . PHE A 1 598 ? 45.000 6.025 -33.506 1.00 95.44 598 PHE A O 1
ATOM 4376 N N . CYS A 1 599 ? 45.253 3.953 -32.652 1.00 96.88 599 CYS A N 1
ATOM 4377 C CA . CYS A 1 599 ? 44.834 3.210 -33.831 1.00 96.88 599 CYS A CA 1
ATOM 4378 C C . CYS A 1 599 ? 44.089 1.974 -33.338 1.00 96.88 599 CYS A C 1
ATOM 4380 O O . CYS A 1 599 ? 44.675 1.148 -32.636 1.00 96.88 599 CYS A O 1
ATOM 4382 N N . ILE A 1 600 ? 42.807 1.866 -33.674 1.00 97.06 600 ILE A N 1
ATOM 4383 C CA . ILE A 1 600 ? 41.927 0.793 -33.202 1.00 97.06 600 ILE A CA 1
ATOM 4384 C C . ILE A 1 600 ? 41.103 0.230 -34.355 1.00 97.06 600 ILE A C 1
ATOM 4386 O O . ILE A 1 600 ? 40.912 0.902 -35.363 1.00 97.06 600 ILE A O 1
ATOM 4390 N N . ALA A 1 601 ? 40.596 -0.989 -34.189 1.00 97.12 601 ALA A N 1
ATOM 4391 C CA . ALA A 1 601 ? 39.547 -1.532 -35.040 1.00 97.12 601 ALA A CA 1
ATOM 4392 C C . ALA A 1 601 ? 38.210 -1.399 -34.313 1.00 97.12 601 ALA A C 1
ATOM 4394 O O . ALA A 1 601 ? 38.114 -1.752 -33.134 1.00 97.12 601 ALA A O 1
ATOM 4395 N N . VAL A 1 602 ? 37.196 -0.913 -35.016 1.00 95.75 602 VAL A N 1
ATOM 4396 C CA . VAL A 1 602 ? 35.814 -0.919 -34.544 1.00 95.75 602 VAL A CA 1
ATOM 4397 C C . VAL A 1 602 ? 34.943 -1.627 -35.559 1.00 95.75 602 VAL A C 1
ATOM 4399 O O . VAL A 1 602 ? 35.187 -1.517 -36.761 1.00 95.75 602 VAL A O 1
ATOM 4402 N N . ASP A 1 603 ? 33.920 -2.326 -35.090 1.00 91.88 603 ASP A N 1
ATOM 4403 C CA . ASP A 1 603 ? 32.891 -2.805 -36.003 1.00 91.88 603 ASP A CA 1
ATOM 4404 C C . ASP A 1 603 ? 32.003 -1.644 -36.485 1.00 91.88 603 ASP A C 1
ATOM 4406 O O . ASP A 1 603 ? 32.091 -0.511 -36.007 1.00 91.88 603 ASP A O 1
ATOM 4410 N N . ARG A 1 604 ? 31.108 -1.932 -37.426 1.00 83.12 604 ARG A N 1
ATOM 4411 C CA . ARG A 1 604 ? 30.159 -0.981 -38.033 1.00 83.12 604 ARG A CA 1
ATOM 4412 C C . ARG A 1 604 ? 29.163 -0.311 -37.071 1.00 83.12 604 ARG A C 1
ATOM 4414 O O . ARG A 1 604 ? 28.426 0.585 -37.487 1.00 83.12 604 ARG A O 1
ATOM 4421 N N . ASN A 1 605 ? 29.080 -0.757 -35.819 1.00 78.25 605 ASN A N 1
ATOM 4422 C CA . ASN A 1 605 ? 28.281 -0.122 -34.771 1.00 78.25 605 ASN A CA 1
ATOM 4423 C C . ASN A 1 605 ? 29.151 0.708 -33.817 1.00 78.25 605 ASN A C 1
ATOM 4425 O O . ASN A 1 605 ? 28.649 1.222 -32.821 1.00 78.25 605 ASN A O 1
ATOM 4429 N N . GLY A 1 606 ? 30.442 0.857 -34.120 1.00 84.50 606 GLY A N 1
ATOM 4430 C CA . GLY A 1 606 ? 31.392 1.586 -33.294 1.00 84.50 606 GLY A CA 1
ATOM 4431 C C . GLY A 1 606 ? 31.882 0.781 -32.092 1.00 84.50 606 GLY A C 1
ATOM 4432 O O . GLY A 1 606 ? 32.504 1.369 -31.206 1.00 84.50 606 GLY A O 1
ATOM 4433 N N . TYR A 1 607 ? 31.619 -0.530 -32.023 1.00 93.88 607 TYR A N 1
ATOM 4434 C CA . TYR A 1 607 ? 32.140 -1.363 -30.944 1.00 93.88 607 TYR A CA 1
ATOM 4435 C C . TYR A 1 607 ? 33.640 -1.587 -31.123 1.00 93.88 607 TYR A C 1
ATOM 4437 O O . TYR A 1 607 ? 34.089 -2.167 -32.111 1.00 93.88 607 TYR A O 1
ATOM 4445 N N . ALA A 1 608 ? 34.415 -1.129 -30.144 1.00 96.38 608 ALA A N 1
ATOM 4446 C CA . ALA A 1 608 ? 35.848 -1.345 -30.051 1.00 96.38 608 ALA A CA 1
ATOM 4447 C C . ALA A 1 608 ? 36.114 -2.542 -29.124 1.00 96.38 608 ALA A C 1
ATOM 4449 O O . ALA A 1 608 ? 36.155 -2.349 -27.906 1.00 96.38 608 ALA A O 1
ATOM 4450 N N . PRO A 1 609 ? 36.319 -3.773 -29.632 1.00 95.25 609 PRO A N 1
ATOM 4451 C CA . PRO A 1 609 ? 36.595 -4.936 -28.779 1.00 95.25 609 PRO A CA 1
ATOM 4452 C C . PRO A 1 609 ? 37.862 -4.739 -27.938 1.00 95.25 609 PRO A C 1
ATOM 4454 O O . PRO A 1 609 ? 37.938 -5.180 -26.797 1.00 95.25 609 PRO A O 1
ATOM 4457 N N . THR A 1 610 ? 38.841 -4.021 -28.487 1.00 94.81 610 THR A N 1
ATOM 4458 C CA . THR A 1 610 ? 40.116 -3.697 -27.852 1.00 94.81 610 THR A CA 1
ATOM 4459 C C . THR A 1 610 ? 40.517 -2.256 -28.162 1.00 94.81 610 THR A C 1
ATOM 4461 O O . THR A 1 610 ? 39.971 -1.625 -29.068 1.00 94.81 610 THR A O 1
ATOM 4464 N N . HIS A 1 611 ? 41.478 -1.733 -27.409 1.00 95.50 611 HIS A N 1
ATOM 4465 C CA . HIS A 1 611 ? 42.072 -0.416 -27.616 1.00 95.50 611 HIS A CA 1
ATOM 4466 C C . HIS A 1 611 ? 43.579 -0.481 -27.316 1.00 95.50 611 HIS A C 1
ATOM 4468 O O . HIS A 1 611 ? 44.052 -1.420 -26.669 1.00 95.50 611 HIS A O 1
ATOM 4474 N N . ASN A 1 612 ? 44.355 0.517 -27.757 1.00 93.88 612 ASN A N 1
ATOM 4475 C CA . ASN A 1 612 ? 45.762 0.647 -27.354 1.00 93.88 612 ASN A CA 1
ATOM 4476 C C . ASN A 1 612 ? 45.914 0.570 -25.815 1.00 93.88 612 ASN A C 1
ATOM 4478 O O . ASN A 1 612 ? 45.045 1.095 -25.114 1.00 93.88 612 ASN A O 1
ATOM 4482 N N . PRO A 1 613 ? 47.001 -0.026 -25.280 1.00 91.00 613 PRO A N 1
ATOM 4483 C CA . PRO A 1 613 ? 47.135 -0.351 -23.851 1.00 91.00 613 PRO A CA 1
ATOM 4484 C C . PRO A 1 613 ? 46.888 0.816 -22.885 1.00 91.00 613 PRO A C 1
ATOM 4486 O O . PRO A 1 613 ? 46.274 0.645 -21.834 1.00 91.00 613 PRO A O 1
ATOM 4489 N N . GLU A 1 614 ? 47.310 2.024 -23.260 1.00 89.50 614 GLU A N 1
ATOM 4490 C CA . GLU A 1 614 ? 47.113 3.255 -22.480 1.00 89.50 614 GLU A CA 1
ATOM 4491 C C . GLU A 1 614 ? 45.631 3.635 -22.273 1.00 89.50 614 GLU A C 1
ATOM 4493 O O . GLU A 1 614 ? 45.308 4.360 -21.336 1.00 89.50 614 GLU A O 1
ATOM 4498 N N . PHE A 1 615 ? 44.726 3.101 -23.100 1.00 92.81 615 PHE A N 1
ATOM 4499 C CA . PHE A 1 615 ? 43.278 3.305 -23.014 1.00 92.81 615 PHE A CA 1
ATOM 4500 C C . PHE A 1 615 ? 42.493 1.993 -22.823 1.00 92.81 615 PHE A C 1
ATOM 4502 O O . PHE A 1 615 ? 41.286 1.962 -23.063 1.00 92.81 615 PHE A O 1
ATOM 4509 N N . SER A 1 616 ? 43.160 0.918 -22.400 1.00 93.94 616 SER A N 1
ATOM 4510 C CA . SER A 1 616 ? 42.549 -0.383 -22.080 1.00 93.94 616 SER A CA 1
ATOM 4511 C C . SER A 1 616 ? 42.737 -0.750 -20.605 1.00 93.94 616 SER A C 1
ATOM 4513 O O . SER A 1 616 ? 42.935 -1.915 -20.264 1.00 93.94 616 SER A O 1
ATOM 4515 N N . GLN A 1 617 ? 42.749 0.250 -19.722 1.00 95.06 617 GLN A N 1
ATOM 4516 C CA . GLN A 1 617 ? 42.970 0.035 -18.295 1.00 95.06 617 GLN A CA 1
ATOM 4517 C C . GLN A 1 617 ? 41.725 -0.584 -17.626 1.00 95.06 617 GLN A C 1
ATOM 4519 O O . GLN A 1 617 ? 40.608 -0.368 -18.105 1.00 95.06 617 GLN A O 1
ATOM 4524 N N . PRO A 1 618 ? 41.870 -1.331 -16.515 1.00 93.25 618 PRO A N 1
ATOM 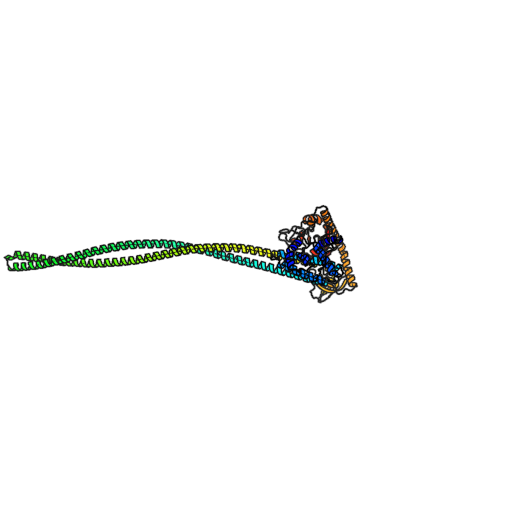4525 C CA . PRO A 1 618 ? 40.729 -1.788 -15.722 1.00 93.25 618 PRO A CA 1
ATOM 4526 C C . PRO A 1 618 ? 39.933 -0.606 -15.163 1.00 93.25 618 PRO A C 1
ATOM 4528 O O . PRO A 1 618 ? 40.536 0.367 -14.714 1.00 93.25 618 PRO A O 1
ATOM 4531 N N . GLN A 1 619 ? 38.601 -0.700 -15.156 1.00 94.25 619 GLN A N 1
ATOM 4532 C CA . GLN A 1 619 ? 37.751 0.349 -14.589 1.00 94.25 619 GLN A CA 1
ATOM 4533 C C . GLN A 1 619 ? 37.914 0.482 -13.074 1.00 94.25 619 GLN A C 1
ATOM 4535 O O . GLN A 1 619 ? 38.095 -0.504 -12.358 1.00 94.25 619 GLN A O 1
ATOM 4540 N N . ARG A 1 620 ? 37.799 1.720 -12.593 1.00 93.56 620 ARG A N 1
ATOM 4541 C CA . ARG A 1 620 ? 37.818 2.093 -11.180 1.00 93.56 620 ARG A CA 1
ATOM 4542 C C . ARG A 1 620 ? 36.394 2.374 -10.690 1.00 93.56 620 ARG A C 1
ATOM 4544 O O . ARG A 1 620 ? 35.726 3.241 -11.262 1.00 93.56 620 ARG A O 1
ATOM 4551 N N . PRO A 1 621 ? 35.904 1.666 -9.658 1.00 90.50 621 PRO A N 1
ATOM 4552 C CA . PRO A 1 621 ? 34.576 1.912 -9.103 1.00 90.50 621 PRO A CA 1
ATOM 4553 C C . PRO A 1 621 ? 34.425 3.356 -8.605 1.00 90.50 621 PRO A C 1
ATOM 4555 O O . PRO A 1 621 ? 35.259 3.832 -7.842 1.00 90.50 621 PRO A O 1
ATOM 4558 N N . GLY A 1 622 ? 33.360 4.047 -9.022 1.00 88.19 622 GLY A N 1
ATOM 4559 C CA . GLY A 1 622 ? 33.061 5.415 -8.577 1.00 88.19 622 GLY A CA 1
ATOM 4560 C C . GLY A 1 622 ? 33.900 6.532 -9.215 1.00 88.19 622 GLY A C 1
ATOM 4561 O O . GLY A 1 622 ? 33.723 7.686 -8.836 1.00 88.19 622 GLY A O 1
ATOM 4562 N N . GLU A 1 623 ? 34.769 6.233 -10.191 1.00 91.12 623 GLU A N 1
ATOM 4563 C CA . GLU A 1 623 ? 35.604 7.223 -10.901 1.00 91.12 623 GLU A CA 1
ATOM 4564 C C . GLU A 1 623 ? 35.240 7.332 -12.405 1.00 91.12 623 GLU A C 1
ATOM 4566 O O . GLU A 1 623 ? 36.051 6.980 -13.273 1.00 91.12 623 GLU A O 1
ATOM 4571 N N . PRO A 1 624 ? 34.039 7.828 -12.767 1.00 87.75 624 PRO A N 1
ATOM 4572 C CA . PRO A 1 624 ? 33.565 7.832 -14.156 1.00 87.75 624 PRO A CA 1
ATOM 4573 C C . PRO A 1 624 ? 34.445 8.670 -15.095 1.00 87.75 624 PRO A C 1
ATOM 4575 O O . PRO A 1 624 ? 34.696 8.264 -16.227 1.00 87.75 624 PRO A O 1
ATOM 4578 N N . GLU A 1 625 ? 34.979 9.807 -14.640 1.00 87.75 625 GLU A N 1
ATOM 4579 C CA . GLU A 1 625 ? 35.856 10.665 -15.453 1.00 87.75 625 GLU A CA 1
ATOM 4580 C C . GLU A 1 625 ? 37.152 9.949 -15.857 1.00 87.75 625 GLU A C 1
ATOM 4582 O O . GLU A 1 625 ? 37.547 9.956 -17.028 1.00 87.75 625 GLU A O 1
ATOM 4587 N N . TRP A 1 626 ? 37.780 9.251 -14.906 1.00 92.50 626 TRP A N 1
ATOM 4588 C CA . TRP A 1 626 ? 38.982 8.472 -15.180 1.00 92.50 626 TRP A CA 1
ATOM 4589 C C . TRP A 1 626 ? 38.679 7.305 -16.126 1.00 92.50 626 TRP A C 1
ATOM 4591 O O . TRP A 1 626 ? 39.423 7.097 -17.093 1.00 92.50 626 TRP A O 1
ATOM 4601 N N . ASN A 1 627 ? 37.561 6.601 -15.905 1.00 92.69 627 ASN A N 1
ATOM 4602 C CA . ASN A 1 627 ? 37.120 5.492 -16.752 1.00 92.69 627 ASN A CA 1
ATOM 4603 C C . ASN A 1 627 ? 36.825 5.959 -18.192 1.00 92.69 627 ASN A C 1
ATOM 4605 O O . ASN A 1 627 ? 37.206 5.286 -19.153 1.00 92.69 627 ASN A O 1
ATOM 4609 N N . ILE A 1 628 ? 36.215 7.137 -18.383 1.00 89.56 628 ILE A N 1
ATOM 4610 C CA . ILE A 1 628 ? 35.959 7.721 -19.715 1.00 89.56 628 ILE A CA 1
ATOM 4611 C C . ILE A 1 628 ? 37.266 7.928 -20.494 1.00 89.56 628 ILE A C 1
ATOM 4613 O O . ILE A 1 628 ? 37.319 7.650 -21.704 1.00 89.56 628 ILE A O 1
ATOM 4617 N N . ALA A 1 629 ? 38.313 8.397 -19.814 1.00 90.00 629 ALA A N 1
ATOM 4618 C CA . ALA A 1 629 ? 39.614 8.675 -20.408 1.00 90.00 629 ALA A CA 1
ATOM 4619 C C . ALA A 1 629 ? 40.441 7.407 -20.697 1.00 90.00 629 ALA A C 1
ATOM 4621 O O . ALA A 1 629 ? 41.046 7.329 -21.771 1.00 90.00 629 ALA A O 1
ATOM 4622 N N . HIS A 1 630 ? 40.440 6.421 -19.789 1.00 93.31 630 HIS A N 1
ATOM 4623 C CA . HIS A 1 630 ? 41.421 5.319 -19.770 1.00 93.31 630 HIS A CA 1
ATOM 4624 C C . HIS A 1 630 ? 40.847 3.911 -19.997 1.00 93.31 630 HIS A C 1
ATOM 4626 O O . HIS A 1 630 ? 41.618 2.985 -20.245 1.00 93.31 630 HIS A O 1
ATOM 4632 N N . CYS A 1 631 ? 39.524 3.731 -19.948 1.00 95.19 631 CYS A N 1
ATOM 4633 C CA . CYS A 1 631 ? 38.847 2.440 -20.127 1.00 95.19 631 CYS A CA 1
ATOM 4634 C C . CYS A 1 631 ? 37.973 2.496 -21.382 1.00 95.19 631 CYS A C 1
ATOM 4636 O O . CYS A 1 631 ? 36.751 2.652 -21.327 1.00 95.19 631 CYS A O 1
ATOM 4638 N N . ARG A 1 632 ? 38.622 2.477 -22.546 1.00 94.94 632 ARG A N 1
ATOM 4639 C CA . ARG A 1 632 ? 38.010 2.705 -23.864 1.00 94.94 632 ARG A CA 1
ATOM 4640 C C . ARG A 1 632 ? 37.849 1.439 -24.700 1.00 94.94 632 ARG A C 1
ATOM 4642 O O . ARG A 1 632 ? 37.180 1.485 -25.726 1.00 94.94 632 ARG A O 1
ATOM 4649 N N . ASN A 1 633 ? 38.417 0.320 -24.262 1.00 95.31 633 ASN A N 1
ATOM 4650 C CA . ASN A 1 633 ? 38.140 -1.000 -24.821 1.00 95.31 633 ASN A CA 1
ATOM 4651 C C . ASN A 1 633 ? 36.742 -1.494 -24.432 1.00 95.31 633 ASN A C 1
ATOM 4653 O O . ASN A 1 633 ? 36.162 -1.039 -23.444 1.00 95.31 633 ASN A O 1
ATOM 4657 N N . ARG A 1 634 ? 36.225 -2.461 -25.196 1.00 96.25 634 ARG A N 1
ATOM 4658 C CA . ARG A 1 634 ? 34.908 -3.088 -25.014 1.00 96.25 634 ARG A CA 1
ATOM 4659 C C . ARG A 1 634 ? 33.756 -2.084 -25.003 1.00 96.25 634 ARG A C 1
ATOM 4661 O O . ARG A 1 634 ? 32.695 -2.362 -24.456 1.00 96.25 634 ARG A O 1
ATOM 4668 N N . ARG A 1 635 ? 33.947 -0.898 -25.572 1.00 94.62 635 ARG A N 1
ATOM 4669 C CA . ARG A 1 635 ? 32.942 0.167 -25.589 1.00 94.62 635 ARG A CA 1
ATOM 4670 C C . ARG A 1 635 ? 32.384 0.348 -26.979 1.00 94.62 635 ARG A C 1
ATOM 4672 O O . ARG A 1 635 ? 33.064 0.101 -27.968 1.00 94.62 635 ARG A O 1
ATOM 4679 N N . ILE A 1 636 ? 31.145 0.812 -27.020 1.00 88.88 636 ILE A N 1
ATOM 4680 C CA . ILE A 1 636 ? 30.480 1.227 -28.245 1.00 88.88 636 ILE A CA 1
ATOM 4681 C C . ILE A 1 636 ? 30.623 2.746 -28.337 1.00 88.88 636 ILE A C 1
ATOM 4683 O O . ILE A 1 636 ? 30.202 3.468 -27.434 1.00 88.88 636 ILE A O 1
ATOM 4687 N N . PHE A 1 637 ? 31.262 3.220 -29.402 1.00 87.56 637 PHE A N 1
ATOM 4688 C CA . PHE A 1 637 ? 31.372 4.637 -29.732 1.00 87.56 637 PHE A CA 1
ATOM 4689 C C . PHE A 1 637 ? 30.248 5.009 -30.697 1.00 87.56 637 PHE A C 1
ATOM 4691 O O . PHE A 1 637 ? 30.447 5.074 -31.909 1.00 87.56 637 PHE A O 1
ATOM 4698 N N . ASP A 1 638 ? 29.057 5.204 -30.130 1.00 73.19 638 ASP A N 1
ATOM 4699 C CA . ASP A 1 638 ? 27.812 5.501 -30.844 1.00 73.19 638 ASP A CA 1
ATOM 4700 C C . ASP A 1 638 ? 27.571 7.007 -31.070 1.00 73.19 638 ASP A C 1
ATOM 4702 O O . ASP A 1 638 ? 26.476 7.431 -31.452 1.00 73.19 638 ASP A O 1
ATOM 4706 N N . ASP A 1 639 ? 28.590 7.834 -30.827 1.00 73.38 639 ASP A N 1
ATOM 4707 C CA . ASP A 1 639 ? 28.556 9.247 -31.172 1.00 73.38 639 ASP A CA 1
ATOM 4708 C C . ASP A 1 639 ? 28.611 9.437 -32.703 1.00 73.38 639 ASP A C 1
ATOM 4710 O O . ASP A 1 639 ? 29.092 8.556 -33.426 1.00 73.38 639 ASP A O 1
ATOM 4714 N N . PRO A 1 640 ? 28.139 10.583 -33.234 1.00 68.06 640 PRO A N 1
ATOM 4715 C CA . PRO A 1 640 ? 28.079 10.794 -34.677 1.00 68.06 640 PRO A CA 1
ATOM 4716 C C . PRO A 1 640 ? 29.415 10.587 -35.401 1.00 68.06 640 PRO A C 1
ATOM 4718 O O . PRO A 1 640 ? 29.416 10.021 -36.489 1.00 68.06 640 PRO A O 1
ATOM 4721 N N . ALA A 1 641 ? 30.542 11.006 -34.813 1.00 76.75 641 ALA A N 1
ATOM 4722 C CA . ALA A 1 641 ? 31.852 10.836 -35.439 1.00 76.75 641 ALA A CA 1
ATOM 4723 C C . ALA A 1 641 ? 32.277 9.362 -35.424 1.00 76.75 641 ALA A C 1
ATOM 4725 O O . ALA A 1 641 ? 32.708 8.835 -36.451 1.00 76.75 641 ALA A O 1
ATOM 4726 N N . GLY A 1 642 ? 32.089 8.678 -34.290 1.00 80.38 642 GLY A N 1
ATOM 4727 C CA . GLY A 1 642 ? 32.406 7.257 -34.150 1.00 80.38 642 GLY A CA 1
ATOM 4728 C C . GLY A 1 642 ? 31.646 6.355 -35.120 1.00 80.38 642 GLY A C 1
ATOM 4729 O O . GLY A 1 642 ? 32.243 5.471 -35.735 1.00 80.38 642 GLY A O 1
ATOM 4730 N N . LEU A 1 643 ? 30.355 6.612 -35.318 1.00 74.94 643 LEU A N 1
ATOM 4731 C CA . LEU A 1 643 ? 29.523 5.834 -36.235 1.00 74.94 643 LEU A CA 1
ATOM 4732 C C . LEU A 1 643 ? 29.766 6.167 -37.711 1.00 74.94 643 LEU A C 1
ATOM 4734 O O . LEU A 1 643 ? 29.723 5.255 -38.536 1.00 74.94 643 LEU A O 1
ATOM 4738 N N . LEU A 1 644 ? 30.042 7.432 -38.058 1.00 76.19 644 LEU A N 1
ATOM 4739 C CA . LEU A 1 644 ? 30.428 7.803 -39.426 1.00 76.19 644 LEU A CA 1
ATOM 4740 C C . LEU A 1 644 ? 31.729 7.106 -39.838 1.00 76.19 644 LEU A C 1
ATOM 4742 O O . LEU A 1 644 ? 31.786 6.523 -40.919 1.00 76.19 644 LEU A O 1
ATOM 4746 N N . ALA A 1 645 ? 32.726 7.093 -38.950 1.00 83.62 645 ALA A N 1
ATOM 4747 C CA . ALA A 1 645 ? 33.969 6.354 -39.150 1.00 83.62 645 ALA A CA 1
ATOM 4748 C C . ALA A 1 645 ? 33.711 4.852 -39.336 1.00 83.62 645 ALA A C 1
ATOM 4750 O O . ALA A 1 645 ? 34.113 4.261 -40.336 1.00 83.62 645 ALA A O 1
ATOM 4751 N N . ALA A 1 646 ? 32.984 4.243 -38.395 1.00 82.69 646 ALA A N 1
ATOM 4752 C CA . ALA A 1 646 ? 32.692 2.813 -38.377 1.00 82.69 646 ALA A CA 1
ATOM 4753 C C . ALA A 1 646 ? 31.929 2.314 -39.616 1.00 82.69 646 ALA A C 1
ATOM 4755 O O . ALA A 1 646 ? 32.097 1.167 -40.028 1.00 82.69 646 ALA A O 1
ATOM 4756 N N . ARG A 1 647 ? 31.055 3.151 -40.188 1.00 78.88 647 ARG A N 1
ATOM 4757 C CA . ARG A 1 647 ? 30.176 2.783 -41.311 1.00 78.88 647 ARG A CA 1
ATOM 4758 C C . ARG A 1 647 ? 30.690 3.227 -42.672 1.00 78.88 647 ARG A C 1
ATOM 4760 O O . ARG A 1 647 ? 30.115 2.821 -43.679 1.00 78.88 647 ARG A O 1
ATOM 4767 N N . ASN A 1 648 ? 31.760 4.013 -42.721 1.00 76.44 648 ASN A N 1
ATOM 4768 C CA . ASN A 1 648 ? 32.327 4.474 -43.975 1.00 76.44 648 ASN A CA 1
ATOM 4769 C C . ASN A 1 648 ? 32.832 3.302 -44.835 1.00 76.44 648 ASN A C 1
ATOM 4771 O O . ASN A 1 648 ? 33.641 2.496 -44.389 1.00 76.44 648 ASN A O 1
ATOM 4775 N N . THR A 1 649 ? 32.418 3.268 -46.101 1.00 77.31 649 THR A N 1
ATOM 4776 C CA . THR A 1 649 ? 32.855 2.271 -47.093 1.00 77.31 649 THR A CA 1
ATOM 4777 C C . THR A 1 649 ? 33.824 2.834 -48.136 1.00 77.31 649 THR A C 1
ATOM 4779 O O . THR A 1 649 ? 34.364 2.069 -48.938 1.00 77.31 649 THR A O 1
ATOM 4782 N N . LYS A 1 650 ? 34.087 4.152 -48.137 1.00 80.00 650 LYS A N 1
ATOM 4783 C CA . LYS A 1 650 ? 35.093 4.773 -49.015 1.00 80.00 650 LYS A CA 1
ATOM 4784 C C . LYS A 1 650 ? 36.488 4.248 -48.671 1.00 80.00 650 LYS A C 1
ATOM 4786 O O . LYS A 1 650 ? 36.754 3.910 -47.523 1.00 80.00 650 LYS A O 1
ATOM 4791 N N . ALA A 1 651 ? 37.405 4.264 -49.643 1.00 81.81 651 ALA A N 1
ATOM 4792 C CA . ALA A 1 651 ? 38.784 3.782 -49.475 1.00 81.81 651 ALA A CA 1
ATOM 4793 C C . ALA A 1 651 ? 39.515 4.381 -48.256 1.00 81.81 651 ALA A C 1
ATOM 4795 O O . ALA A 1 651 ? 40.396 3.735 -47.690 1.00 81.81 651 ALA A O 1
ATOM 4796 N N . HIS A 1 652 ? 39.152 5.607 -47.882 1.00 86.38 652 HIS A N 1
ATOM 4797 C CA . HIS A 1 652 ? 39.449 6.221 -46.597 1.00 86.38 652 HIS A CA 1
ATOM 4798 C C . HIS A 1 652 ? 38.420 7.327 -46.309 1.00 86.38 652 HIS A C 1
ATOM 4800 O O . HIS A 1 652 ? 37.740 7.802 -47.223 1.00 86.38 652 HIS A O 1
ATOM 4806 N N . PHE A 1 653 ? 38.320 7.740 -45.050 1.00 84.38 653 PHE A N 1
ATOM 4807 C CA . PHE A 1 653 ? 37.523 8.881 -44.599 1.00 84.38 653 PHE A CA 1
ATOM 4808 C C . PHE A 1 653 ? 38.325 9.683 -43.579 1.00 84.38 653 PHE A C 1
ATOM 4810 O O . PHE A 1 653 ? 39.134 9.115 -42.853 1.00 84.38 653 PHE A O 1
ATOM 4817 N N . ILE A 1 654 ? 38.172 11.006 -43.574 1.00 88.19 654 ILE A N 1
ATOM 4818 C CA . ILE A 1 654 ? 38.930 11.881 -42.680 1.00 88.19 654 ILE A CA 1
ATOM 4819 C C . ILE A 1 654 ? 37.978 12.890 -42.064 1.00 88.19 654 ILE A C 1
ATOM 4821 O O . ILE A 1 654 ? 37.214 13.548 -42.772 1.00 88.19 654 ILE A O 1
ATOM 4825 N N . GLN A 1 655 ? 38.051 13.041 -40.746 1.00 84.69 655 GLN A N 1
ATOM 4826 C CA . GLN A 1 655 ? 37.211 13.976 -40.003 1.00 84.69 655 GLN A CA 1
ATOM 4827 C C . GLN A 1 655 ? 37.962 14.640 -38.850 1.00 84.69 655 GLN A C 1
ATOM 4829 O O . GLN A 1 655 ? 39.025 14.189 -38.429 1.00 84.69 655 GLN A O 1
ATOM 4834 N N . LEU A 1 656 ? 37.384 15.718 -38.321 1.00 84.50 656 LEU A N 1
ATOM 4835 C CA . LEU A 1 656 ? 37.720 16.233 -36.998 1.00 84.50 656 LEU A CA 1
ATOM 4836 C C . LEU A 1 656 ? 36.601 15.884 -36.037 1.00 84.50 656 LEU A C 1
ATOM 4838 O O . LEU A 1 656 ? 35.425 15.971 -36.389 1.00 84.50 656 LEU A O 1
ATOM 4842 N N . TYR A 1 657 ? 36.963 15.570 -34.803 1.00 83.56 657 TYR A N 1
ATOM 4843 C CA . TYR A 1 657 ? 35.985 15.409 -33.744 1.00 83.56 657 TYR A CA 1
ATOM 4844 C C . TYR A 1 657 ? 36.573 15.775 -32.384 1.00 83.56 657 TYR A C 1
ATOM 4846 O O . TYR A 1 657 ? 37.785 15.745 -32.160 1.00 83.56 657 TYR A O 1
ATOM 4854 N N . ASN A 1 658 ? 35.682 16.129 -31.461 1.00 82.69 658 ASN A N 1
ATOM 4855 C CA . ASN A 1 658 ? 36.032 16.371 -30.071 1.00 82.69 658 ASN A CA 1
ATOM 4856 C C . ASN A 1 658 ? 35.957 15.056 -29.298 1.00 82.69 658 ASN A C 1
ATOM 4858 O O . ASN A 1 658 ? 34.867 14.556 -29.018 1.00 82.69 658 ASN A O 1
ATOM 4862 N N . ARG A 1 659 ? 37.113 14.518 -28.916 1.00 87.12 659 ARG A N 1
ATOM 4863 C CA . ARG A 1 659 ? 37.206 13.348 -28.048 1.00 87.12 659 ARG A CA 1
ATOM 4864 C C . ARG A 1 659 ? 36.942 13.749 -26.601 1.00 87.12 659 ARG A C 1
ATOM 4866 O O . ARG A 1 659 ? 37.671 14.567 -26.046 1.00 87.12 659 ARG A O 1
ATOM 4873 N N . ASP A 1 660 ? 35.943 13.127 -25.984 1.00 84.31 660 ASP A N 1
ATOM 4874 C CA . ASP A 1 660 ? 35.679 13.258 -24.550 1.00 84.31 660 ASP A CA 1
ATOM 4875 C C . ASP A 1 660 ? 36.677 12.436 -23.720 1.00 84.31 660 ASP A C 1
ATOM 4877 O O . ASP A 1 660 ? 36.895 11.242 -23.979 1.00 84.31 660 ASP A O 1
ATOM 4881 N N . MET A 1 661 ? 37.278 13.105 -22.739 1.00 84.56 661 MET A N 1
ATOM 4882 C CA . MET A 1 661 ? 38.281 12.593 -21.811 1.00 84.56 661 MET A CA 1
ATOM 4883 C C . MET A 1 661 ? 37.848 12.762 -20.343 1.00 84.56 661 MET A C 1
ATOM 4885 O O . MET A 1 661 ? 38.716 12.843 -19.480 1.00 84.56 661 MET A O 1
ATOM 4889 N N . GLY A 1 662 ? 36.542 12.832 -20.057 1.00 72.12 662 GLY A N 1
ATOM 4890 C CA . GLY A 1 662 ? 36.029 12.867 -18.683 1.00 72.12 662 GLY A CA 1
ATOM 4891 C C . GLY A 1 662 ? 36.270 14.223 -18.025 1.00 72.12 662 GLY A C 1
ATOM 4892 O O . GLY A 1 662 ? 37.054 14.330 -17.094 1.00 72.12 662 GLY A O 1
ATOM 4893 N N . GLY A 1 663 ? 35.652 15.272 -18.577 1.00 73.62 663 GLY A N 1
ATOM 4894 C CA . GLY A 1 663 ? 35.757 16.653 -18.075 1.00 73.62 663 GLY A CA 1
ATOM 4895 C C . GLY A 1 663 ? 36.513 17.611 -19.003 1.00 73.62 663 GLY A C 1
ATOM 4896 O O . GLY A 1 663 ? 36.370 18.826 -18.892 1.00 73.62 663 GLY A O 1
ATOM 4897 N N . GLN A 1 664 ? 37.246 17.082 -19.987 1.00 80.06 664 GLN A N 1
ATOM 4898 C CA . GLN A 1 664 ? 37.876 17.866 -21.053 1.00 80.06 664 GLN A CA 1
ATOM 4899 C C . GLN A 1 664 ? 37.601 17.251 -22.429 1.00 80.06 664 GLN A C 1
ATOM 4901 O O . GLN A 1 664 ? 37.515 16.031 -22.576 1.00 80.06 664 GLN A O 1
ATOM 4906 N N . LYS A 1 665 ? 37.491 18.105 -23.450 1.00 81.81 665 LYS A N 1
ATOM 4907 C CA . LYS A 1 665 ? 37.362 17.692 -24.851 1.00 81.81 665 LYS A CA 1
ATOM 4908 C C . LYS A 1 665 ? 38.651 18.005 -25.593 1.00 81.81 665 LYS A C 1
ATOM 4910 O O . LYS A 1 665 ? 39.143 19.127 -25.525 1.00 81.81 665 LYS A O 1
ATOM 4915 N N . VAL A 1 666 ? 39.181 17.016 -26.303 1.00 84.81 666 VAL A N 1
ATOM 4916 C CA . VAL A 1 666 ? 40.400 17.151 -27.106 1.00 84.81 666 VAL A CA 1
ATOM 4917 C C . VAL A 1 666 ? 40.027 17.041 -28.576 1.00 84.81 666 VAL A C 1
ATOM 4919 O O . VAL A 1 666 ? 39.474 16.026 -28.995 1.00 84.81 666 VAL A O 1
ATOM 4922 N N . LEU A 1 667 ? 40.333 18.074 -29.360 1.00 84.56 667 LEU A N 1
ATOM 4923 C CA . LEU A 1 667 ? 40.145 18.042 -30.806 1.00 84.56 667 LEU A CA 1
ATOM 4924 C C . LEU A 1 667 ? 41.177 17.100 -31.432 1.00 84.56 667 LEU A C 1
ATOM 4926 O O . LEU A 1 667 ? 42.381 17.281 -31.242 1.00 84.56 667 LEU A O 1
ATOM 4930 N N . LEU A 1 668 ? 40.708 16.103 -32.176 1.00 89.56 668 LEU A N 1
ATOM 4931 C CA . LEU A 1 668 ? 41.553 15.169 -32.913 1.00 89.56 668 LEU A CA 1
ATOM 4932 C C . LEU A 1 668 ? 41.148 15.148 -34.380 1.00 89.56 668 LEU A C 1
ATOM 4934 O O . LEU A 1 668 ? 39.963 15.265 -34.703 1.00 89.56 668 LEU A O 1
ATOM 4938 N N . LYS A 1 669 ? 42.140 14.951 -35.250 1.00 90.50 669 LYS A N 1
ATOM 4939 C CA . LYS A 1 669 ? 41.916 14.551 -36.638 1.00 90.50 669 LYS A CA 1
ATOM 4940 C C . LYS A 1 669 ? 41.945 13.040 -36.715 1.00 90.50 669 LYS A C 1
ATOM 4942 O O . LYS A 1 669 ? 42.808 12.410 -36.118 1.00 90.50 669 LYS A O 1
ATOM 4947 N N . GLU A 1 670 ? 40.992 12.466 -37.416 1.00 91.12 670 GLU A N 1
ATOM 4948 C CA . GLU A 1 670 ? 40.828 11.031 -37.561 1.00 91.12 670 GLU A CA 1
ATOM 4949 C C . GLU A 1 670 ? 40.927 10.650 -39.029 1.00 91.12 670 GLU A C 1
ATOM 4951 O O . GLU A 1 670 ? 40.441 11.384 -39.887 1.00 91.12 670 GLU A O 1
ATOM 4956 N N . VAL A 1 671 ? 41.594 9.531 -39.292 1.00 93.31 671 VAL A N 1
ATOM 4957 C CA . VAL A 1 671 ? 41.733 8.896 -40.596 1.00 93.31 671 VAL A CA 1
ATOM 4958 C C . VAL A 1 671 ? 41.239 7.465 -40.456 1.00 93.31 671 VAL A C 1
ATOM 4960 O O . VAL A 1 671 ? 41.794 6.671 -39.694 1.00 93.31 671 VAL A O 1
ATOM 4963 N N . ASP A 1 672 ? 40.203 7.144 -41.211 1.00 93.81 672 ASP A N 1
ATOM 4964 C CA . ASP A 1 672 ? 39.490 5.884 -41.127 1.00 93.81 672 ASP A CA 1
ATOM 4965 C C . ASP A 1 672 ? 39.657 5.085 -42.415 1.00 93.81 672 ASP A C 1
ATOM 4967 O O . ASP A 1 672 ? 39.676 5.649 -43.513 1.00 93.81 672 ASP A O 1
ATOM 4971 N N . ALA A 1 673 ? 39.759 3.763 -42.297 1.00 94.38 673 ALA A N 1
ATOM 4972 C CA . ALA A 1 673 ? 39.840 2.860 -43.442 1.00 94.38 673 ALA A CA 1
ATOM 4973 C C . ALA A 1 673 ? 38.952 1.624 -43.225 1.00 94.38 673 ALA A C 1
ATOM 4975 O O . ALA A 1 673 ? 39.032 1.011 -42.157 1.00 94.38 673 ALA A O 1
ATOM 4976 N N . PRO A 1 674 ? 38.126 1.229 -44.210 1.00 94.06 674 PRO A N 1
ATOM 4977 C CA . PRO A 1 674 ? 37.177 0.136 -44.047 1.00 94.06 674 PRO A CA 1
ATOM 4978 C C . PRO A 1 674 ? 37.885 -1.216 -43.932 1.00 94.06 674 PRO A C 1
ATOM 4980 O O . PRO A 1 674 ? 38.826 -1.518 -44.668 1.00 94.06 674 PRO A O 1
ATOM 4983 N N . ILE A 1 675 ? 37.376 -2.056 -43.039 1.00 95.06 675 ILE A N 1
ATOM 4984 C CA . ILE A 1 675 ? 37.738 -3.462 -42.878 1.00 95.06 675 ILE A CA 1
ATOM 4985 C C . ILE A 1 675 ? 36.684 -4.283 -43.619 1.00 95.06 675 ILE A C 1
ATOM 4987 O O . ILE A 1 675 ? 35.499 -4.288 -43.268 1.00 95.06 675 ILE A O 1
ATOM 4991 N N . GLN A 1 676 ? 37.127 -4.983 -44.655 1.00 89.94 676 GLN A N 1
ATOM 4992 C CA . GLN A 1 676 ? 36.304 -5.888 -45.450 1.00 89.94 676 GLN A CA 1
ATOM 4993 C C . GLN A 1 676 ? 36.770 -7.324 -45.247 1.00 89.94 676 GLN A C 1
ATOM 4995 O O . GLN A 1 676 ? 37.966 -7.590 -45.295 1.00 89.94 676 GLN A O 1
ATOM 5000 N N . VAL A 1 677 ? 35.824 -8.234 -45.045 1.00 89.50 677 VAL A N 1
ATOM 5001 C CA . VAL A 1 677 ? 36.078 -9.665 -44.854 1.00 89.50 677 VAL A CA 1
ATOM 5002 C C . VAL A 1 677 ? 35.157 -10.421 -45.799 1.00 89.50 677 VAL A C 1
ATOM 5004 O O . VAL A 1 677 ? 33.939 -10.267 -45.700 1.00 89.50 677 VAL A O 1
ATOM 5007 N N . ARG A 1 678 ? 35.714 -11.197 -46.738 1.00 84.56 678 ARG A N 1
ATOM 5008 C CA . ARG A 1 678 ? 34.939 -11.934 -47.762 1.00 84.56 678 ARG A CA 1
ATOM 5009 C C . ARG A 1 678 ? 33.937 -11.046 -48.523 1.00 84.56 678 ARG A C 1
ATOM 5011 O O . ARG A 1 678 ? 32.793 -11.424 -48.744 1.00 84.56 678 ARG A O 1
ATOM 5018 N N . GLY A 1 679 ? 34.344 -9.822 -48.865 1.00 77.88 679 GLY A N 1
ATOM 5019 C CA . GLY A 1 679 ? 33.493 -8.848 -49.566 1.00 77.88 679 GLY A CA 1
ATOM 5020 C C . GLY A 1 679 ? 32.422 -8.167 -48.700 1.00 77.88 679 GLY A C 1
ATOM 5021 O O . GLY A 1 679 ? 31.702 -7.301 -49.193 1.00 77.88 679 GLY A O 1
ATOM 5022 N N . ARG A 1 680 ? 32.327 -8.495 -47.404 1.00 79.06 680 ARG A N 1
ATOM 5023 C CA . ARG A 1 680 ? 31.381 -7.880 -46.459 1.00 79.06 680 ARG A CA 1
ATOM 5024 C C . ARG A 1 680 ? 32.080 -6.826 -45.603 1.00 79.06 680 ARG A C 1
ATOM 5026 O O . ARG A 1 680 ? 33.170 -7.056 -45.083 1.00 79.06 680 ARG A O 1
ATOM 5033 N N . HIS A 1 681 ? 31.431 -5.679 -45.412 1.00 84.50 681 HIS A N 1
ATOM 5034 C CA . HIS A 1 681 ? 31.927 -4.620 -44.531 1.00 84.50 681 HIS A CA 1
ATOM 5035 C C . HIS A 1 681 ? 31.747 -5.013 -43.055 1.00 84.50 681 HIS A C 1
ATOM 5037 O O . HIS A 1 681 ? 30.623 -5.241 -42.598 1.00 84.50 681 HIS A O 1
ATOM 5043 N N . TRP A 1 682 ? 32.852 -5.111 -42.315 1.00 90.69 682 TRP A N 1
ATOM 5044 C CA . TRP A 1 682 ? 32.843 -5.422 -40.882 1.00 90.69 682 TRP A CA 1
ATOM 5045 C C . TRP A 1 682 ? 32.776 -4.164 -40.020 1.00 90.69 682 TRP A C 1
ATOM 5047 O O . TRP A 1 682 ? 31.999 -4.100 -39.067 1.00 90.69 682 TRP A O 1
ATOM 5057 N N . GLY A 1 683 ? 33.548 -3.153 -40.396 1.00 91.44 683 GLY A N 1
ATOM 5058 C CA . GLY A 1 683 ? 33.695 -1.889 -39.692 1.00 91.44 683 GLY A CA 1
ATOM 5059 C C . GLY A 1 683 ? 34.930 -1.168 -40.208 1.00 91.44 683 GLY A C 1
ATOM 5060 O O . GLY A 1 683 ? 35.313 -1.371 -41.356 1.00 91.44 683 GLY A O 1
ATOM 5061 N N . ALA A 1 684 ? 35.612 -0.396 -39.370 1.00 95.19 684 ALA A N 1
ATOM 5062 C CA . ALA A 1 684 ? 36.747 0.409 -39.805 1.00 95.19 684 ALA A CA 1
ATOM 5063 C C . ALA A 1 684 ? 37.929 0.354 -38.835 1.00 95.19 684 ALA A C 1
ATOM 5065 O O . ALA A 1 684 ? 37.779 0.186 -37.623 1.00 95.19 684 ALA A O 1
ATOM 5066 N N . ILE A 1 685 ? 39.126 0.555 -39.381 1.00 97.62 685 ILE A N 1
ATOM 5067 C CA . ILE A 1 685 ? 40.233 1.095 -38.603 1.00 97.62 685 ILE A CA 1
ATOM 5068 C C . ILE A 1 685 ? 39.968 2.567 -38.366 1.00 97.62 685 ILE A C 1
ATOM 5070 O O . ILE A 1 685 ? 39.671 3.286 -39.314 1.00 97.62 685 ILE A O 1
ATOM 5074 N N . ARG A 1 686 ? 40.154 2.988 -37.118 1.00 96.25 686 ARG A N 1
ATOM 5075 C CA . ARG A 1 686 ? 40.120 4.378 -36.682 1.00 96.25 686 ARG A CA 1
ATOM 5076 C C . ARG A 1 686 ? 41.493 4.796 -36.197 1.00 96.25 686 ARG A C 1
ATOM 5078 O O . ARG A 1 686 ? 41.985 4.252 -35.201 1.00 96.25 686 ARG A O 1
ATOM 5085 N N . LEU A 1 687 ? 42.115 5.742 -36.893 1.00 96.00 687 LEU A N 1
ATOM 5086 C CA . LEU A 1 687 ? 43.434 6.274 -36.565 1.00 96.00 687 LEU A CA 1
ATOM 5087 C C . LEU A 1 687 ? 43.309 7.762 -36.259 1.00 96.00 687 LEU A C 1
ATOM 5089 O O . LEU A 1 687 ? 43.096 8.571 -37.156 1.00 96.00 687 LEU A O 1
ATOM 5093 N N . ALA A 1 688 ? 43.468 8.140 -34.993 1.00 93.88 688 ALA A N 1
ATOM 5094 C CA . ALA A 1 688 ? 43.362 9.536 -34.582 1.00 93.88 688 ALA A CA 1
ATOM 5095 C C . ALA A 1 688 ? 44.730 10.145 -34.284 1.00 93.88 688 ALA A C 1
ATOM 5097 O O . ALA A 1 688 ? 45.573 9.513 -33.648 1.00 93.88 688 ALA A O 1
ATOM 5098 N N . LEU A 1 689 ? 44.925 11.399 -34.678 1.00 92.69 689 LEU A N 1
ATOM 5099 C CA . LEU A 1 689 ? 46.151 12.168 -34.519 1.00 92.69 689 LEU A CA 1
ATOM 5100 C C . LEU A 1 689 ? 45.891 13.564 -33.933 1.00 92.69 689 LEU A C 1
ATOM 5102 O O . LEU A 1 689 ? 44.820 14.154 -34.103 1.00 92.69 689 LEU A O 1
ATOM 5106 N N . ARG A 1 690 ? 46.891 14.090 -33.219 1.00 88.06 690 ARG A N 1
ATOM 5107 C CA . ARG A 1 690 ? 46.923 15.478 -32.736 1.00 88.06 690 ARG A CA 1
ATOM 5108 C C . ARG A 1 690 ? 47.242 16.402 -33.907 1.00 88.06 690 ARG A C 1
ATOM 5110 O O . ARG A 1 690 ? 48.215 16.158 -34.623 1.00 88.06 690 ARG A O 1
ATOM 5117 N N . GLN A 1 691 ? 46.403 17.420 -34.083 1.00 68.94 691 GLN A N 1
ATOM 5118 C CA . GLN A 1 691 ? 46.612 18.503 -35.045 1.00 68.94 691 GLN A CA 1
ATOM 5119 C C . GLN A 1 691 ? 47.668 19.493 -34.569 1.00 68.94 691 GLN A C 1
ATOM 5121 O O . GLN A 1 691 ? 47.709 19.765 -33.346 1.00 68.94 691 GLN A O 1
#

Nearest PDB structures (foldseek):
  3ja6-assembly1_I  TM=5.860E-01  e=1.055E-07  Escherichia coli
  3ja6-assembly1_H  TM=5.941E-01  e=8.078E-08  Escherichia coli
  8c5v-assembly1_I  TM=5.653E-01  e=1.462E-05  Escherichia coli
  6h2f-assembly1_I  TM=3.337E-01  e=5.931E-02  Aeromonas hydrophila subsp. hydrophila AL09-71
  5nnv-assembly1_A  TM=3.950E-01  e=4.578E-01  Bacillus subtilis subsp. subtilis str. 168

Foldseek 3Di:
DDAPPDDDDDPDDDPVLVLVLVVLCQQQPDDVVLQVLLQVLLVLLCVQADPRDQALSCCSNVGPDSVNLVSLLVVLLVCLVVVNALLNVLVVLLVSLLSSLVSLVVVDPAQLSSLVSNLSSLSSSLSSSQSSQVSNVVSVRNPVCQVSLQVSLVVSLVSLVVSLVVLLVVLVVLLVVLVVLLVVLVVLLVVLVVLLVVLVVLLVVLVVLLVVLVVLLVVLVVLLVVLVVLLVVLVVLLVVLVVVLVVLVVQLVVLVVLLVVLVVQLVVLVVQLVVLVVQLVVLVVVPPVSVVSNVVSVVSNVVSVVSNVVSVVVNVVSVVSNVVSVVVNVVSVVVNVVSVVSNVVSVVSNVVSVVSNVVSVVSNVVSVVSSVVSVVSSVVSVVSNVVSVVSNVVSVVSNVSSVVSSVSSVVSSLLSVLVQCLRPSNVSDPWDKAADWWWKWKQWPNDIDTFTFRIATLFWTFTQAEHDPPTDWIWMQTPQQGIFTWDFDDADPRHTIITTDDDDPSSSVSSVVVRVVSVVVCVLLLCLFLQLLVQVQVVVQVCCVVVVDPPCQLQFDPWDWDPQDAVIFTDGSCLVVCQPRRPVSNVCSCPSDPQWPWKFWAFLQLATSDTDQQQCDDDDHPCNLQCLQRNRHRDGPSHSVSNSQFSDPPQKDWHWDFRRRRPGTAIWIWIWGFRDHPNRTTTIIIIIGHD